Protein 7PB3 (pdb70)

Nearest PDB structures (foldseek):
  8a4r-assembly1_BBB  TM=9.629E-01  e=2.661E-57  Acetoanaerobium sticklandii DSM 519
  6hjg-assembly1_A  TM=9.237E-01  e=2.067E-41  Trypanosoma cruzi strain CL Brener
  6r77-assembly1_B  TM=9.497E-01  e=3.387E-40  Thermococcus litoralis
  6r76-assembly2_C  TM=9.499E-01  e=6.430E-40  Thermococcus litoralis DSM 5473
  6j7c-assembly1_A-2  TM=9.476E-01  e=2.603E-39  Thermococcus litoralis DSM 5473

Sequence (670 aa):
MKFSKGIHAIDSHTMGEPTRIVVGGIPQINGETMADKKKYLEDNLDYVRTALMHEPRGHNDMFGSIITSSNNKEADFGIIFMDGGGYLNMCGHGSIGAATVAVETGMVEMVEPVTNINMEAPAGLIKAKVMVENEKVKEVSITNVPSFLYMEDAKLEVPSLNKTITFDISFGGSFFAIIHAKELGVKVETSQVDVLKKLGIEIRDLINEKIKVQHPELEHIKTVDLVEIYDEPSNPEATYKNVVIFGQGQVDRSPCGTGTSAKLATLYKKGHLKIDEKFVYESITGTMFKGRVLEETKVGEFDAIIPEITGGAYITGFNHFVIDPEDPLKYGFTVMKFSKGIHAIDSHTMGEPTRIVVGGIPQINGETMADKKKYLEDNLDYVRTALMHEPRGHNDMFGSIITSSNNKEADFGIIFMDGGGYLNMCGHGSIGAATVAVETGMVEMVEPVTNINMEAPAGLIKAKVMVENEKVKEVSITNVPSFLYMEDAKLEVPSLNKTITFDISFGGSFFAIIHAKELGVKVETSQVDVLKKLGIEIRDLINEKIKVQHPELEHIKTVDLVEIYDEPSNPEATYKNVVIFGQGQVDRSPCGTGTSAKLATLYKKGHLKIDEKFVYESITGTMFKGRVLEETKVGEFDAIIPEITGGAYITGFNHFVIDPEDPLKYGFTV

Secondary structure (P-SEA, 3-state):
ccccbbbbbbbbbccccccccccccccccccccaaaaaaaaaaccccccccccccccccccccccccccccccccccccccccccccccccaaaaaaaaaaaaaaccccccccbbbbbbbccccbbbbbbbbccccccbbbbbbccccccccccccccccccccccccccccccccbbbbccccccccccccaaaaaaaaaaaaaaaccccccccccccccccccbbbbcccccccccccccccccccbbbbccccaaaaaaaaaaaccccccccccbbbbbcccccccbbbbcbbbbcccccbbbbbbbbbbbbcccccccccccccccccccc/ccccbbbbbbbbbcccbbbbbbcccccccccccaaaaaaaaaccccccaaaaacccccccccccbbbbccccccccbbbbbccccccccccaaaaaaaaaaaaaaccccccccbbbbbbbccccbbbbbbbbccccccbbbbbbcccccccccccccccccccccccccccccccbbbbccccccccccccaaaaaaaaaaaaaaaaccccccccccccccccccccbbbbbbcccccccccccccccccccccccaaaaaaaaccccccccccccbbbbbbcccbbbbbbbbccccccccccccbbbbbbbbbbcccccccccccccccccccc

Radius of gyration: 29.71 Å; Cα contacts (8 Å, |Δi|>4): 1654; chains: 2; bounding box: 54×57×99 Å

Foldseek 3Di:
DAFPFKWWWFWKAFLHQIATETEDRDADDPQQAVVSSQVCCVVPVVLQQLQCQFPPNHHPAHWYKYWAQHNDPPQLTAIWTAHQQGTQLDFPSRVQACVQCCVVVPVDPDDQAWDWHWYPSVLPIKTKIFGQDRPHTPWIKIWFRWKAFDPAFAAAQPPPHDGFGGWGWIFQSAIETEGECVSRPHDLAPVCLVVCLVVQVVRQVVVQPPDFAFALDPTDRRGRQKYKYKDADPDPPAGIEIWIFGRVRYIGQFSICRRVQHVVFHPVVPPPADFFRWHWYGYSNRGIKTKGFHAWCQGNPGTTTTIIIMTHMGGDDIDTDGFRPVPPCSSHDDD/DAQVFKWWWFWKAFLNQIATETEDGDAAQDAQAQLGSLVSCCPPVNQVQQACQFPPNHHQSHWYKYWYDQSDVPDQTEIWIAHNQGGDQDFQSHVFQVVQCCCLVPSQPDDQAWQWDWYGGSHDTWIWIFGQHRRHGPKIKIWFDWWFFPDPWCWQAFPDDQGTGTWGWIQLVHIETEGECPDRHDDLAPPPVPCCLVSFVCVQVVQQPPVKDDDPPDPDDIGGQKYKYWYADPDPVAGIEMWIFGRVRHTGSFLTNSVVSHVVHVCQVVPPPHAPDWHWYGYSHGGTKIKGFDDFDAPPPTTTTRIIIMTDMDTDDMDTDGFPVVPPCSTHDHD

B-factor: mean 134.38, std 34.46, range [30.0, 246.79]

Structure (mmCIF, N/CA/C/O backbone):
data_7PB3
#
_entry.id   7PB3
#
_cell.length_a   109.041
_cell.length_b   109.041
_cell.length_c   105.163
_cell.angle_alpha   90.000
_cell.angle_beta   90.000
_cell.angle_gamma   90.000
#
_symmetry.space_group_name_H-M   'P 43 21 2'
#
loop_
_entity.id
_entity.type
_entity.pdbx_description
1 polymer 'Proline racemase A (AsProR)'
2 non-polymer PYRROLE-2-CARBOXYLATE
#
loop_
_atom_site.group_PDB
_atom_site.id
_atom_site.type_symbol
_atom_site.label_atom_id
_atom_site.label_alt_id
_atom_site.label_comp_id
_atom_site.label_asym_id
_atom_site.label_entity_id
_atom_site.label_seq_id
_atom_site.pdbx_PDB_ins_code
_atom_site.Cartn_x
_atom_site.Cartn_y
_atom_site.Cartn_z
_atom_site.occupancy
_atom_site.B_iso_or_equiv
_atom_site.auth_seq_id
_atom_site.auth_comp_id
_atom_site.auth_asym_id
_atom_site.auth_atom_id
_atom_site.pdbx_PDB_model_num
ATOM 1 N N . MET A 1 1 ? 1.272 -2.623 -42.918 1.000 96.081 1 MET AAA N 1
ATOM 2 C CA . MET A 1 1 ? 2.033 -3.669 -42.177 1.000 95.161 1 MET AAA CA 1
ATOM 3 C C . MET A 1 1 ? 1.495 -5.068 -42.524 1.000 99.065 1 MET AAA C 1
ATOM 4 O O . MET A 1 1 ? 2.212 -5.790 -43.251 1.000 104.423 1 MET AAA O 1
ATOM 20 N N . LYS A 1 2 ? 0.310 -5.445 -42.021 1.000 98.475 2 LYS AAA N 1
ATOM 21 C CA . LYS A 1 2 ? -0.378 -6.743 -42.300 1.000 100.053 2 LYS AAA CA 1
ATOM 22 C C . LYS A 1 2 ? 0.202 -7.867 -41.432 1.000 99.786 2 LYS AAA C 1
ATOM 23 O O . LYS A 1 2 ? 1.399 -8.186 -41.600 1.000 98.500 2 LYS AAA O 1
ATOM 42 N N . PHE A 1 3 ? -0.629 -8.481 -40.582 1.000 98.945 3 PHE AAA N 1
ATOM 43 C CA . PHE A 1 3 ? -0.206 -9.539 -39.629 1.000 99.554 3 PHE AAA CA 1
ATOM 44 C C . PHE A 1 3 ? -1.251 -10.652 -39.534 1.000 105.764 3 PHE AAA C 1
ATOM 45 O O . PHE A 1 3 ? -0.845 -11.822 -39.601 1.000 114.353 3 PHE AAA O 1
ATOM 62 N N . SER A 1 4 ? -2.529 -10.312 -39.344 1.000 107.816 4 SER AAA N 1
ATOM 63 C CA . SER A 1 4 ? -3.669 -11.269 -39.280 1.000 109.699 4 SER AAA CA 1
ATOM 64 C C . SER A 1 4 ? -3.885 -11.764 -37.841 1.000 109.299 4 SER AAA C 1
ATOM 65 O O . SER A 1 4 ? -5.057 -11.797 -37.421 1.000 113.154 4 SER AAA O 1
ATOM 73 N N . LYS A 1 5 ? -2.822 -12.147 -37.117 1.000 106.602 5 LYS AAA N 1
ATOM 74 C CA . LYS A 1 5 ? -2.917 -12.556 -35.685 1.000 107.219 5 LYS AAA CA 1
ATOM 75 C C . LYS A 1 5 ? -1.955 -11.716 -34.827 1.000 102.597 5 LYS AAA C 1
ATOM 76 O O . LYS A 1 5 ? -0.780 -11.558 -35.220 1.000 101.947 5 LYS AAA O 1
ATOM 95 N N . GLY A 1 6 ? -2.451 -11.198 -33.696 1.000 100.638 6 GLY AAA N 1
ATOM 96 C CA . GLY A 1 6 ? -1.720 -10.300 -32.777 1.000 100.358 6 GLY AAA CA 1
ATOM 97 C C . GLY A 1 6 ? -2.053 -10.582 -31.319 1.000 100.240 6 GLY AAA C 1
ATOM 98 O O . GLY A 1 6 ? -3.145 -10.168 -30.871 1.000 101.873 6 GLY AAA O 1
ATOM 102 N N . ILE A 1 7 ? -1.137 -11.239 -30.597 1.000 99.784 7 ILE AAA N 1
ATOM 103 C CA . ILE A 1 7 ? -1.361 -11.811 -29.233 1.000 99.618 7 ILE AAA CA 1
ATOM 104 C C . ILE A 1 7 ? -0.558 -11.010 -28.200 1.000 94.964 7 ILE AAA C 1
ATOM 105 O O . ILE A 1 7 ? 0.630 -10.734 -28.467 1.000 92.975 7 ILE AAA O 1
ATOM 121 N N . HIS A 1 8 ? -1.188 -10.706 -27.055 1.000 92.841 8 HIS AAA N 1
ATOM 122 C CA . HIS A 1 8 ? -0.687 -9.801 -25.983 1.000 89.717 8 HIS AAA CA 1
ATOM 123 C C . HIS A 1 8 ? -0.191 -10.616 -24.787 1.000 88.774 8 HIS AAA C 1
ATOM 124 O O . HIS A 1 8 ? -1.049 -11.111 -24.028 1.000 93.454 8 HIS AAA O 1
ATOM 139 N N . ALA A 1 9 ? 1.133 -10.710 -24.615 1.000 87.188 9 ALA AAA N 1
ATOM 140 C CA . ALA A 1 9 ? 1.816 -11.448 -23.525 1.000 85.961 9 ALA AAA CA 1
ATOM 141 C C . ALA A 1 9 ? 2.404 -10.470 -22.510 1.000 84.829 9 ALA AAA C 1
ATOM 142 O O . ALA A 1 9 ? 2.442 -9.260 -22.805 1.000 88.001 9 ALA AAA O 1
ATOM 149 N N . ILE A 1 10 ? 2.852 -10.992 -21.366 1.000 84.042 10 ILE AAA N 1
ATOM 150 C CA . ILE A 1 10 ? 3.536 -10.214 -20.293 1.000 85.298 10 ILE AAA CA 1
ATOM 151 C C . ILE A 1 10 ? 4.776 -10.997 -19.868 1.000 87.283 10 ILE AAA C 1
ATOM 152 O O . ILE A 1 10 ? 4.621 -12.045 -19.225 1.000 87.812 10 ILE AAA O 1
ATOM 168 N N . ASP A 1 11 ? 5.958 -10.506 -20.233 1.000 91.512 11 ASP AAA N 1
ATOM 169 C CA . ASP A 1 11 ? 7.245 -11.130 -19.839 1.000 93.766 11 ASP AAA CA 1
ATOM 170 C C . ASP A 1 11 ? 7.377 -11.016 -18.322 1.000 93.679 11 ASP AAA C 1
ATOM 171 O O . ASP A 1 11 ? 7.123 -9.923 -17.784 1.000 92.349 11 ASP AAA O 1
ATOM 180 N N . SER A 1 12 ? 7.717 -12.129 -17.676 1.000 96.163 12 SER AAA N 1
ATOM 181 C CA . SER A 1 12 ? 8.211 -12.199 -16.279 1.000 98.276 12 SER AAA CA 1
ATOM 182 C C . SER A 1 12 ? 9.509 -13.009 -16.262 1.000 95.935 12 SER AAA C 1
ATOM 183 O O . SER A 1 12 ? 9.781 -13.714 -17.256 1.000 94.231 12 SER AAA O 1
ATOM 191 N N . HIS A 1 13 ? 10.272 -12.901 -15.175 1.000 92.882 13 HIS AAA N 1
ATOM 192 C CA . HIS A 1 13 ? 11.367 -13.837 -14.817 1.000 92.257 13 HIS AAA CA 1
ATOM 193 C C . HIS A 1 13 ? 11.170 -14.252 -13.357 1.000 95.895 13 HIS AAA C 1
ATOM 194 O O . HIS A 1 13 ? 10.805 -13.384 -12.537 1.000 95.932 13 HIS AAA O 1
ATOM 209 N N . THR A 1 14 ? 11.388 -15.535 -13.065 1.000 98.716 14 THR AAA N 1
ATOM 210 C CA . THR A 1 14 ? 11.191 -16.161 -11.734 1.000 100.651 14 THR AAA CA 1
ATOM 211 C C . THR A 1 14 ? 12.501 -16.827 -11.310 1.000 104.352 14 THR AAA C 1
ATOM 212 O O . THR A 1 14 ? 12.704 -17.997 -11.690 1.000 106.528 14 THR AAA O 1
ATOM 223 N N . MET A 1 15 ? 13.356 -16.107 -10.576 1.000 107.212 15 MET AAA N 1
ATOM 224 C CA . MET A 1 15 ? 14.738 -16.558 -10.264 1.000 110.416 15 MET AAA CA 1
ATOM 225 C C . MET A 1 15 ? 15.369 -17.075 -11.565 1.000 109.730 15 MET AAA C 1
ATOM 226 O O . MET A 1 15 ? 15.613 -18.298 -11.673 1.000 109.379 15 MET AAA O 1
ATOM 240 N N . GLY A 1 16 ? 15.607 -16.167 -12.518 1.000 107.701 16 GLY AAA N 1
ATOM 241 C CA . GLY A 1 16 ? 15.869 -16.489 -13.935 1.000 107.564 16 GLY AAA CA 1
ATOM 242 C C . GLY A 1 16 ? 14.666 -17.166 -14.566 1.000 105.382 16 GLY AAA C 1
ATOM 243 O O . GLY A 1 16 ? 13.534 -16.819 -14.180 1.000 105.120 16 GLY AAA O 1
ATOM 247 N N . GLU A 1 17 ? 14.904 -18.096 -15.495 1.000 104.912 17 GLU AAA N 1
ATOM 248 C CA . GLU A 1 17 ? 13.871 -18.954 -16.145 1.000 106.755 17 GLU AAA CA 1
ATOM 249 C C . GLU A 1 17 ? 12.616 -18.123 -16.401 1.000 105.013 17 GLU AAA C 1
ATOM 250 O O . GLU A 1 17 ? 11.628 -18.219 -15.673 1.000 104.058 17 GLU AAA O 1
ATOM 262 N N . PRO A 1 18 ? 12.624 -17.283 -17.457 1.000 103.716 18 PRO AAA N 1
ATOM 263 C CA . PRO A 1 18 ? 11.505 -16.384 -17.724 1.000 101.510 18 PRO AAA CA 1
ATOM 264 C C . PRO A 1 18 ? 10.201 -17.116 -18.067 1.000 99.092 18 PRO AAA C 1
ATOM 265 O O . PRO A 1 18 ? 10.244 -18.277 -18.423 1.000 97.679 18 PRO AAA O 1
ATOM 276 N N . THR A 1 19 ? 9.085 -16.401 -17.929 1.000 97.777 19 THR AAA N 1
ATOM 277 C CA . THR A 1 19 ? 7.718 -16.851 -18.289 1.000 98.108 19 THR AAA CA 1
ATOM 278 C C . THR A 1 19 ? 7.070 -15.764 -19.152 1.000 97.521 19 THR AAA C 1
ATOM 279 O O . THR A 1 19 ? 7.005 -14.609 -18.681 1.000 99.910 19 THR AAA O 1
ATOM 290 N N . ARG A 1 20 ? 6.656 -16.104 -20.375 1.000 94.549 20 ARG AAA N 1
ATOM 291 C CA . ARG A 1 20 ? 5.748 -15.265 -21.199 1.000 92.945 20 ARG AAA CA 1
ATOM 292 C C . ARG A 1 20 ? 4.305 -15.660 -20.885 1.000 90.644 20 ARG AAA C 1
ATOM 293 O O . ARG A 1 20 ? 3.842 -16.693 -21.414 1.000 91.684 20 ARG AAA O 1
ATOM 314 N N . ILE A 1 21 ? 3.634 -14.851 -20.065 1.000 87.467 21 ILE AAA N 1
ATOM 315 C CA . ILE A 1 21 ? 2.224 -15.063 -19.630 1.000 87.987 21 ILE AAA CA 1
ATOM 316 C C . ILE A 1 21 ? 1.317 -14.425 -20.683 1.000 86.753 21 ILE AAA C 1
ATOM 317 O O . ILE A 1 21 ? 1.278 -13.186 -20.730 1.000 89.553 21 ILE AAA O 1
ATOM 333 N N . VAL A 1 22 ? 0.632 -15.235 -21.496 1.000 85.047 22 VAL AAA N 1
ATOM 334 C CA . VAL A 1 22 ? -0.340 -14.744 -22.515 1.000 83.740 22 VAL AAA CA 1
ATOM 335 C C . VAL A 1 22 ? -1.585 -14.265 -21.771 1.000 84.228 22 VAL AAA C 1
ATOM 336 O O . VAL A 1 22 ? -2.000 -14.962 -20.830 1.000 86.604 22 VAL AAA O 1
ATOM 349 N N . VAL A 1 23 ? -2.145 -13.125 -22.191 1.000 85.423 23 VAL AAA N 1
ATOM 350 C CA . VAL A 1 23 ? -3.197 -12.377 -21.440 1.000 87.757 23 VAL AAA CA 1
ATOM 351 C C . VAL A 1 23 ? -4.417 -12.083 -22.325 1.000 92.382 23 VAL AAA C 1
ATOM 352 O O . VAL A 1 23 ? -5.546 -12.243 -21.807 1.000 94.770 23 VAL AAA O 1
ATOM 365 N N . GLY A 1 24 ? -4.212 -11.686 -23.591 1.000 94.521 24 GLY AAA N 1
ATOM 366 C CA . GLY A 1 24 ? -5.214 -10.962 -24.401 1.000 97.306 24 GLY AAA CA 1
ATOM 367 C C . GLY A 1 24 ? -5.754 -11.739 -25.595 1.000 102.013 24 GLY AAA C 1
ATOM 368 O O . GLY A 1 24 ? -6.966 -12.037 -25.598 1.000 108.028 24 GLY AAA O 1
ATOM 372 N N . GLY A 1 25 ? -4.900 -12.049 -26.577 1.000 102.313 25 GLY AAA N 1
ATOM 373 C CA . GLY A 1 25 ? -5.266 -12.225 -28.001 1.000 104.001 25 GLY AAA CA 1
ATOM 374 C C . GLY A 1 25 ? -6.134 -13.437 -28.324 1.000 106.206 25 GLY AAA C 1
ATOM 375 O O . GLY A 1 25 ? -6.403 -13.632 -29.531 1.000 106.521 25 GLY AAA O 1
ATOM 379 N N . ILE A 1 26 ? -6.537 -14.238 -27.330 1.000 108.019 26 ILE AAA N 1
ATOM 380 C CA . ILE A 1 26 ? -7.582 -15.304 -27.469 1.000 111.754 26 ILE AAA CA 1
ATOM 381 C C . ILE A 1 26 ? -8.437 -15.305 -26.204 1.000 111.813 26 ILE AAA C 1
ATOM 382 O O . ILE A 1 26 ? -7.917 -15.367 -25.092 1.000 108.688 26 ILE AAA O 1
ATOM 398 N N . PRO A 1 27 ? -9.776 -15.202 -26.335 1.000 115.720 27 PRO AAA N 1
ATOM 399 C CA . PRO A 1 27 ? -10.642 -14.938 -25.187 1.000 117.604 27 PRO AAA CA 1
ATOM 400 C C . PRO A 1 27 ? -11.334 -16.148 -24.540 1.000 120.406 27 PRO AAA C 1
ATOM 401 O O . PRO A 1 27 ? -11.955 -15.958 -23.505 1.000 120.101 27 PRO AAA O 1
ATOM 412 N N . GLN A 1 28 ? -11.226 -17.339 -25.145 1.000 123.663 28 GLN AAA N 1
ATOM 413 C CA . GLN A 1 28 ? -12.138 -18.483 -24.863 1.000 127.086 28 GLN AAA CA 1
ATOM 414 C C . GLN A 1 28 ? -11.473 -19.832 -25.164 1.000 126.752 28 GLN AAA C 1
ATOM 415 O O . GLN A 1 28 ? -10.599 -19.885 -26.043 1.000 123.335 28 GLN AAA O 1
ATOM 429 N N . ILE A 1 29 ? -11.892 -20.875 -24.438 1.000 130.649 29 ILE AAA N 1
ATOM 430 C CA . ILE A 1 29 ? -11.644 -22.322 -24.738 1.000 135.781 29 ILE AAA CA 1
ATOM 431 C C . ILE A 1 29 ? -12.511 -23.156 -23.777 1.000 141.085 29 ILE AAA C 1
ATOM 432 O O . ILE A 1 29 ? -12.110 -23.311 -22.602 1.000 144.032 29 ILE AAA O 1
ATOM 448 N N . ASN A 1 30 ? -13.643 -23.681 -24.270 1.000 141.935 30 ASN AAA N 1
ATOM 449 C CA . ASN A 1 30 ? -14.758 -24.249 -23.457 1.000 144.051 30 ASN AAA CA 1
ATOM 450 C C . ASN A 1 30 ? -14.249 -25.373 -22.547 1.000 141.774 30 ASN AAA C 1
ATOM 451 O O . ASN A 1 30 ? -14.797 -25.510 -21.434 1.000 138.701 30 ASN AAA O 1
ATOM 462 N N . GLY A 1 31 ? -13.281 -26.160 -23.032 1.000 141.254 31 GLY AAA N 1
ATOM 463 C CA . GLY A 1 31 ? -12.549 -27.189 -22.266 1.000 142.448 31 GLY AAA CA 1
ATOM 464 C C . GLY A 1 31 ? -13.449 -27.921 -21.286 1.000 147.156 31 GLY AAA C 1
ATOM 465 O O . GLY A 1 31 ? -14.103 -28.894 -21.707 1.000 155.810 31 GLY AAA O 1
ATOM 469 N N . GLU A 1 32 ? -13.503 -27.434 -20.041 1.000 143.758 32 GLU AAA N 1
ATOM 470 C CA . GLU A 1 32 ? -14.193 -28.040 -18.866 1.000 145.878 32 GLU AAA CA 1
ATOM 471 C C . GLU A 1 32 ? -13.177 -28.047 -17.722 1.000 141.689 32 GLU AAA C 1
ATOM 472 O O . GLU A 1 32 ? -13.233 -27.135 -16.870 1.000 140.064 32 GLU AAA O 1
ATOM 484 N N . THR A 1 33 ? -12.266 -29.022 -17.743 1.000 139.243 33 THR AAA N 1
ATOM 485 C CA . THR A 1 33 ? -11.061 -29.079 -16.881 1.000 135.094 33 THR AAA CA 1
ATOM 486 C C . THR A 1 33 ? -9.910 -28.476 -17.691 1.000 130.966 33 THR AAA C 1
ATOM 487 O O . THR A 1 33 ? -10.021 -28.455 -18.934 1.000 129.073 33 THR AAA O 1
ATOM 498 N N . MET A 1 34 ? -8.869 -27.992 -17.008 1.000 129.362 34 MET AAA N 1
ATOM 499 C CA . MET A 1 34 ? -7.748 -27.220 -17.612 1.000 127.568 34 MET AAA CA 1
ATOM 500 C C . MET A 1 34 ? -6.854 -28.152 -18.445 1.000 127.022 34 MET AAA C 1
ATOM 501 O O . MET A 1 34 ? -5.987 -27.633 -19.173 1.000 126.060 34 MET AAA O 1
ATOM 515 N N . ALA A 1 35 ? -7.066 -29.470 -18.355 1.000 127.846 35 ALA AAA N 1
ATOM 516 C CA . ALA A 1 35 ? -6.403 -30.499 -19.189 1.000 126.473 35 ALA AAA CA 1
ATOM 517 C C . ALA A 1 35 ? -7.150 -30.585 -20.522 1.000 125.931 35 ALA AAA C 1
ATOM 518 O O . ALA A 1 35 ? -6.488 -30.588 -21.571 1.000 124.677 35 ALA AAA O 1
ATOM 525 N N . ASP A 1 36 ? -8.485 -30.619 -20.458 1.000 126.983 36 ASP AAA N 1
ATOM 526 C CA . ASP A 1 36 ? -9.403 -30.621 -21.630 1.000 129.958 36 ASP AAA CA 1
ATOM 527 C C . ASP A 1 36 ? -9.301 -29.267 -22.351 1.000 126.748 36 ASP AAA C 1
ATOM 528 O O . ASP A 1 36 ? -9.669 -29.197 -23.543 1.000 126.298 36 ASP AAA O 1
ATOM 537 N N . LYS A 1 37 ? -8.821 -28.232 -21.653 1.000 123.196 37 LYS AAA N 1
ATOM 538 C CA . LYS A 1 37 ? -8.409 -26.936 -22.254 1.000 119.162 37 LYS AAA CA 1
ATOM 539 C C . LYS A 1 37 ? -7.027 -27.104 -22.894 1.000 116.315 37 LYS AAA C 1
ATOM 540 O O . LYS A 1 37 ? -6.862 -26.669 -24.044 1.000 115.666 37 LYS AAA O 1
ATOM 559 N N . LYS A 1 38 ? -6.078 -27.712 -22.172 1.000 116.194 38 LYS AAA N 1
ATOM 560 C CA . LYS A 1 38 ? -4.698 -27.998 -22.656 1.000 116.600 38 LYS AAA CA 1
ATOM 561 C C . LYS A 1 38 ? -4.770 -28.853 -23.927 1.000 120.747 38 LYS AAA C 1
ATOM 562 O O . LYS A 1 38 ? -4.156 -28.467 -24.942 1.000 120.883 38 LYS AAA O 1
ATOM 581 N N . LYS A 1 39 ? -5.477 -29.982 -23.856 1.000 125.546 39 LYS AAA N 1
ATOM 582 C CA . LYS A 1 39 ? -5.738 -30.882 -25.010 1.000 130.888 39 LYS AAA CA 1
ATOM 583 C C . LYS A 1 39 ? -6.069 -30.015 -26.231 1.000 130.370 39 LYS AAA C 1
ATOM 584 O O . LYS A 1 39 ? -5.289 -30.043 -27.204 1.000 128.345 39 LYS AAA O 1
ATOM 603 N N . TYR A 1 40 ? -7.151 -29.235 -26.143 1.000 131.348 40 TYR AAA N 1
ATOM 604 C CA . TYR A 1 40 ? -7.681 -28.372 -27.231 1.000 132.741 40 TYR AAA CA 1
ATOM 605 C C . TYR A 1 40 ? -6.548 -27.549 -27.848 1.000 129.527 40 TYR AAA C 1
ATOM 606 O O . TYR A 1 40 ? -6.376 -27.604 -29.082 1.000 130.000 40 TYR AAA O 1
ATOM 624 N N . LEU A 1 41 ? -5.825 -26.803 -27.005 1.000 126.452 41 LEU AAA N 1
ATOM 625 C CA . LEU A 1 41 ? -4.654 -25.964 -27.382 1.000 123.912 41 LEU AAA CA 1
ATOM 626 C C . LEU A 1 41 ? -3.717 -26.785 -28.277 1.000 125.790 41 LEU AAA C 1
ATOM 627 O O . LEU A 1 41 ? -3.446 -26.342 -29.414 1.000 126.153 41 LEU AAA O 1
ATOM 643 N N . GLU A 1 42 ? -3.256 -27.938 -27.782 1.000 127.550 42 GLU AAA N 1
ATOM 644 C CA . GLU A 1 42 ? -2.226 -28.785 -28.442 1.000 131.824 42 GLU AAA CA 1
ATOM 645 C C . GLU A 1 42 ? -2.766 -29.369 -29.758 1.000 137.974 42 GLU AAA C 1
ATOM 646 O O . GLU A 1 42 ? -1.953 -29.535 -30.695 1.000 141.865 42 GLU AAA O 1
ATOM 658 N N . ASP A 1 43 ? -4.069 -29.675 -29.829 1.000 138.919 43 ASP AAA N 1
ATOM 659 C CA . ASP A 1 43 ? -4.723 -30.320 -31.003 1.000 139.323 43 ASP AAA CA 1
ATOM 660 C C . ASP A 1 43 ? -5.334 -29.267 -31.932 1.000 136.418 43 ASP AAA C 1
ATOM 661 O O . ASP A 1 43 ? -5.894 -29.665 -32.973 1.000 135.868 43 ASP AAA O 1
ATOM 670 N N . ASN A 1 44 ? -5.244 -27.985 -31.564 1.000 133.160 44 ASN AAA N 1
ATOM 671 C CA . ASN A 1 44 ? -5.692 -26.841 -32.402 1.000 133.178 44 ASN AAA CA 1
ATOM 672 C C . ASN A 1 44 ? -4.605 -25.756 -32.421 1.000 127.750 44 ASN AAA C 1
ATOM 673 O O . ASN A 1 44 ? -3.762 -25.764 -33.345 1.000 126.861 44 ASN AAA O 1
ATOM 684 N N . LEU A 1 45 ? -4.613 -24.871 -31.421 1.000 121.987 45 LEU AAA N 1
ATOM 685 C CA . LEU A 1 45 ? -3.886 -23.580 -31.450 1.000 119.409 45 LEU AAA CA 1
ATOM 686 C C . LEU A 1 45 ? -2.468 -23.772 -30.900 1.000 118.676 45 LEU AAA C 1
ATOM 687 O O . LEU A 1 45 ? -1.952 -22.830 -30.271 1.000 115.518 45 LEU AAA O 1
ATOM 703 N N . ASP A 1 46 ? -1.854 -24.935 -31.152 1.000 120.834 46 ASP AAA N 1
ATOM 704 C CA . ASP A 1 46 ? -0.453 -25.236 -30.749 1.000 119.404 46 ASP AAA CA 1
ATOM 705 C C . ASP A 1 46 ? 0.496 -24.265 -31.463 1.000 117.878 46 ASP AAA C 1
ATOM 706 O O . ASP A 1 46 ? 1.518 -23.888 -30.853 1.000 113.286 46 ASP AAA O 1
ATOM 715 N N . TYR A 1 47 ? 0.149 -23.863 -32.692 1.000 120.051 47 TYR AAA N 1
ATOM 716 C CA . TYR A 1 47 ? 0.954 -22.971 -33.569 1.000 119.118 47 TYR AAA CA 1
ATOM 717 C C . TYR A 1 47 ? 1.320 -21.676 -32.837 1.000 113.913 47 TYR AAA C 1
ATOM 718 O O . TYR A 1 47 ? 2.245 -20.990 -33.310 1.000 113.985 47 TYR AAA O 1
ATOM 736 N N . VAL A 1 48 ? 0.617 -21.337 -31.750 1.000 108.941 48 VAL AAA N 1
ATOM 737 C CA . VAL A 1 48 ? 1.048 -20.242 -30.831 1.000 103.631 48 VAL AAA CA 1
ATOM 738 C C . VAL A 1 48 ? 2.365 -20.686 -30.181 1.000 101.535 48 VAL AAA C 1
ATOM 739 O O . VAL A 1 48 ? 3.370 -19.987 -30.387 1.000 99.331 48 VAL AAA O 1
ATOM 752 N N . ARG A 1 49 ? 2.378 -21.848 -29.516 1.000 102.995 49 ARG AAA N 1
ATOM 753 C CA . ARG A 1 49 ? 3.515 -22.343 -28.691 1.000 102.365 49 ARG AAA CA 1
ATOM 754 C C . ARG A 1 49 ? 4.812 -22.312 -29.507 1.000 104.150 49 ARG AAA C 1
ATOM 755 O O . ARG A 1 49 ? 5.796 -21.718 -29.021 1.000 102.667 49 ARG AAA O 1
ATOM 776 N N . THR A 1 50 ? 4.813 -22.944 -30.685 1.000 105.246 50 THR AAA N 1
ATOM 777 C CA . THR A 1 50 ? 5.965 -22.966 -31.625 1.000 107.639 50 THR AAA CA 1
ATOM 778 C C . THR A 1 50 ? 6.456 -21.528 -31.841 1.000 106.650 50 THR AAA C 1
ATOM 779 O O . THR A 1 50 ? 7.681 -21.316 -31.783 1.000 107.683 50 THR AAA O 1
ATOM 790 N N . ALA A 1 51 ? 5.538 -20.576 -32.044 1.000 106.251 51 ALA AAA N 1
ATOM 791 C CA . ALA A 1 51 ? 5.854 -19.154 -32.323 1.000 104.636 51 ALA AAA CA 1
ATOM 792 C C . ALA A 1 51 ? 6.661 -18.562 -31.161 1.000 103.578 51 ALA AAA C 1
ATOM 793 O O . ALA A 1 51 ? 7.822 -18.172 -31.403 1.000 107.209 51 ALA AAA O 1
ATOM 800 N N . LEU A 1 52 ? 6.090 -18.541 -29.951 1.000 100.440 52 LEU AAA N 1
ATOM 801 C CA . LEU A 1 52 ? 6.572 -17.705 -28.816 1.000 98.576 52 LEU AAA CA 1
ATOM 802 C C . LEU A 1 52 ? 7.755 -18.361 -28.098 1.000 100.705 52 LEU AAA C 1
ATOM 803 O O . LEU A 1 52 ? 8.581 -17.616 -27.534 1.000 98.877 52 LEU AAA O 1
ATOM 819 N N . MET A 1 53 ? 7.808 -19.695 -28.068 1.000 105.738 53 MET AAA N 1
ATOM 820 C CA . MET A 1 53 ? 8.809 -20.462 -27.277 1.000 107.773 53 MET AAA CA 1
ATOM 821 C C . MET A 1 53 ? 10.092 -20.636 -28.100 1.000 109.191 53 MET AAA C 1
ATOM 822 O O . MET A 1 53 ? 11.190 -20.449 -27.529 1.000 109.734 53 MET AAA O 1
ATOM 836 N N . HIS A 1 54 ? 9.965 -20.965 -29.389 1.000 107.774 54 HIS AAA N 1
ATOM 837 C CA . HIS A 1 54 ? 11.115 -21.127 -30.317 1.000 109.566 54 HIS AAA CA 1
ATOM 838 C C . HIS A 1 54 ? 11.586 -19.749 -30.782 1.000 106.471 54 HIS AAA C 1
ATOM 839 O O . HIS A 1 54 ? 10.902 -18.756 -30.490 1.000 103.335 54 HIS AAA O 1
ATOM 854 N N . GLU A 1 55 ? 12.710 -19.710 -31.498 1.000 106.897 55 GLU AAA N 1
ATOM 855 C CA . GLU A 1 55 ? 13.149 -18.530 -32.281 1.000 106.676 55 GLU AAA CA 1
ATOM 856 C C . GLU A 1 55 ? 12.048 -18.208 -33.287 1.000 105.068 55 GLU AAA C 1
ATOM 857 O O . GLU A 1 55 ? 11.144 -19.014 -33.469 1.000 105.268 55 GLU AAA O 1
ATOM 869 N N . PRO A 1 56 ? 12.028 -17.012 -33.917 1.000 104.586 56 PRO AAA N 1
ATOM 870 C CA . PRO A 1 56 ? 12.907 -15.902 -33.549 1.000 104.123 56 PRO AAA CA 1
ATOM 871 C C . PRO A 1 56 ? 12.454 -15.219 -32.252 1.000 103.857 56 PRO AAA C 1
ATOM 872 O O . PRO A 1 56 ? 13.268 -14.543 -31.637 1.000 102.670 56 PRO AAA O 1
ATOM 883 N N . ARG A 1 57 ? 11.190 -15.436 -31.866 1.000 103.378 57 ARG AAA N 1
ATOM 884 C CA . ARG A 1 57 ? 10.524 -14.759 -30.720 1.000 102.667 57 ARG AAA CA 1
ATOM 885 C C . ARG A 1 57 ? 11.156 -15.234 -29.407 1.000 103.142 57 ARG AAA C 1
ATOM 886 O O . ARG A 1 57 ? 11.619 -14.372 -28.634 1.000 103.880 57 ARG AAA O 1
ATOM 907 N N . GLY A 1 58 ? 11.156 -16.549 -29.165 1.000 104.159 58 GLY AAA N 1
ATOM 908 C CA . GLY A 1 58 ? 11.763 -17.188 -27.980 1.000 102.183 58 GLY AAA CA 1
ATOM 909 C C . GLY A 1 58 ? 13.105 -17.809 -28.317 1.000 101.954 58 GLY AAA C 1
ATOM 910 O O . GLY A 1 58 ? 13.684 -17.425 -29.350 1.000 100.745 58 GLY AAA O 1
ATOM 914 N N . HIS A 1 59 ? 13.581 -18.736 -27.482 1.000 103.151 59 HIS AAA N 1
ATOM 915 C CA . HIS A 1 59 ? 14.895 -19.417 -27.646 1.000 107.785 59 HIS AAA CA 1
ATOM 916 C C . HIS A 1 59 ? 14.848 -20.845 -27.081 1.000 109.673 59 HIS AAA C 1
ATOM 917 O O . HIS A 1 59 ? 13.822 -21.213 -26.467 1.000 105.408 59 HIS AAA O 1
ATOM 932 N N . ASN A 1 60 ? 15.924 -21.611 -27.309 1.000 113.474 60 ASN AAA N 1
ATOM 933 C CA . ASN A 1 60 ? 16.076 -23.033 -26.889 1.000 116.827 60 ASN AAA CA 1
ATOM 934 C C . ASN A 1 60 ? 15.332 -23.224 -25.566 1.000 114.620 60 ASN AAA C 1
ATOM 935 O O . ASN A 1 60 ? 14.339 -23.980 -25.552 1.000 114.004 60 ASN AAA O 1
ATOM 946 N N . ASP A 1 61 ? 15.783 -22.532 -24.516 1.000 112.947 61 ASP AAA N 1
ATOM 947 C CA . ASP A 1 61 ? 15.237 -22.668 -23.141 1.000 113.097 61 ASP AAA CA 1
ATOM 948 C C . ASP A 1 61 ? 13.860 -21.993 -23.151 1.000 109.632 61 ASP AAA C 1
ATOM 949 O O . ASP A 1 61 ? 12.963 -22.575 -23.783 1.000 112.141 61 ASP AAA O 1
ATOM 958 N N . MET A 1 62 ? 13.682 -20.829 -22.521 1.000 106.170 62 MET AAA N 1
ATOM 959 C CA . MET A 1 62 ? 12.459 -19.984 -22.676 1.000 103.570 62 MET AAA CA 1
ATOM 960 C C . MET A 1 62 ? 11.190 -20.779 -22.335 1.000 102.309 62 MET AAA C 1
ATOM 961 O O . MET A 1 62 ? 10.886 -21.762 -23.036 1.000 101.892 62 MET AAA O 1
ATOM 975 N N . PHE A 1 63 ? 10.440 -20.315 -21.337 1.000 101.841 63 PHE AAA N 1
ATOM 976 C CA . PHE A 1 63 ? 9.186 -20.938 -20.841 1.000 104.826 63 PHE AAA CA 1
ATOM 977 C C . PHE A 1 63 ? 8.110 -19.852 -20.760 1.000 103.475 63 PHE AAA C 1
ATOM 978 O O . PHE A 1 63 ? 8.470 -18.666 -20.624 1.000 102.535 63 PHE AAA O 1
ATOM 995 N N . GLY A 1 64 ? 6.838 -20.244 -20.859 1.000 102.671 64 GLY AAA N 1
ATOM 996 C CA . GLY A 1 64 ? 5.688 -19.333 -20.715 1.000 99.619 64 GLY AAA CA 1
ATOM 997 C C . GLY A 1 64 ? 4.426 -20.077 -20.335 1.000 97.832 64 GLY AAA C 1
ATOM 998 O O . GLY A 1 64 ? 4.524 -21.265 -19.974 1.000 98.619 64 GLY AAA O 1
ATOM 1002 N N . SER A 1 65 ? 3.283 -19.396 -20.423 1.000 94.606 65 SER AAA N 1
ATOM 1003 C CA . SER A 1 65 ? 1.973 -19.864 -19.909 1.000 94.758 65 SER AAA CA 1
ATOM 1004 C C . SER A 1 65 ? 0.831 -19.149 -20.630 1.000 94.741 65 SER AAA C 1
ATOM 1005 O O . SER A 1 65 ? 1.119 -18.337 -21.527 1.000 95.531 65 SER AAA O 1
ATOM 1013 N N . ILE A 1 66 ? -0.410 -19.457 -20.238 1.000 96.410 66 ILE AAA N 1
ATOM 1014 C CA . ILE A 1 66 ? -1.644 -18.742 -20.675 1.000 98.499 66 ILE AAA CA 1
ATOM 1015 C C . ILE A 1 66 ? -2.601 -18.617 -19.487 1.000 99.285 66 ILE AAA C 1
ATOM 1016 O O . ILE A 1 66 ? -2.910 -19.653 -18.867 1.000 98.951 66 ILE AAA O 1
ATOM 1032 N N . ILE A 1 67 ? -3.049 -17.388 -19.213 1.000 100.330 67 ILE AAA N 1
ATOM 1033 C CA . ILE A 1 67 ? -4.207 -17.057 -18.327 1.000 103.229 67 ILE AAA CA 1
ATOM 1034 C C . ILE A 1 67 ? -5.505 -17.423 -19.063 1.000 106.793 67 ILE AAA C 1
ATOM 1035 O O . ILE A 1 67 ? -5.566 -17.191 -20.285 1.000 108.293 67 ILE AAA O 1
ATOM 1051 N N . THR A 1 68 ? -6.509 -17.941 -18.344 1.000 109.898 68 THR AAA N 1
ATOM 1052 C CA . THR A 1 68 ? -7.795 -18.441 -18.910 1.000 113.237 68 THR AAA CA 1
ATOM 1053 C C . THR A 1 68 ? -8.976 -17.989 -18.040 1.000 113.883 68 THR AAA C 1
ATOM 1054 O O . THR A 1 68 ? -8.735 -17.383 -16.980 1.000 111.314 68 THR AAA O 1
ATOM 1065 N N . SER A 1 69 ? -10.202 -18.270 -18.494 1.000 115.461 69 SER AAA N 1
ATOM 1066 C CA . SER A 1 69 ? -11.413 -18.395 -17.641 1.000 117.477 69 SER AAA CA 1
ATOM 1067 C C . SER A 1 69 ? -11.384 -19.772 -16.967 1.000 118.947 69 SER AAA C 1
ATOM 1068 O O . SER A 1 69 ? -10.977 -20.745 -17.630 1.000 116.867 69 SER AAA O 1
ATOM 1076 N N . SER A 1 70 ? -11.789 -19.844 -15.695 1.000 121.494 70 SER AAA N 1
ATOM 1077 C CA . SER A 1 70 ? -11.582 -21.012 -14.796 1.000 123.386 70 SER AAA CA 1
ATOM 1078 C C . SER A 1 70 ? -12.525 -22.157 -15.173 1.000 127.382 70 SER AAA C 1
ATOM 1079 O O . SER A 1 70 ? -12.027 -23.285 -15.375 1.000 128.357 70 SER AAA O 1
ATOM 1087 N N . ASN A 1 71 ? -13.829 -21.865 -15.252 1.000 129.066 71 ASN AAA N 1
ATOM 1088 C CA . ASN A 1 71 ? -14.937 -22.856 -15.185 1.000 131.736 71 ASN AAA CA 1
ATOM 1089 C C . ASN A 1 71 ? -14.979 -23.401 -13.754 1.000 132.120 71 ASN AAA C 1
ATOM 1090 O O . ASN A 1 71 ? -15.990 -23.165 -13.064 1.000 135.100 71 ASN AAA O 1
ATOM 1101 N N . ASN A 1 72 ? -13.900 -24.068 -13.331 1.000 130.098 72 ASN AAA N 1
ATOM 1102 C CA . ASN A 1 72 ? -13.678 -24.608 -11.962 1.000 132.608 72 ASN AAA CA 1
ATOM 1103 C C . ASN A 1 72 ? -14.238 -23.662 -10.891 1.000 130.845 72 ASN AAA C 1
ATOM 1104 O O . ASN A 1 72 ? -14.080 -22.435 -11.033 1.000 127.738 72 ASN AAA O 1
ATOM 1115 N N . LYS A 1 73 ? -14.831 -24.237 -9.839 1.000 134.308 73 LYS AAA N 1
ATOM 1116 C CA . LYS A 1 73 ? -15.466 -23.514 -8.703 1.000 137.230 73 LYS AAA CA 1
ATOM 1117 C C . LYS A 1 73 ? -14.402 -22.673 -7.999 1.000 134.070 73 LYS AAA C 1
ATOM 1118 O O . LYS A 1 73 ? -13.263 -23.156 -7.881 1.000 131.681 73 LYS AAA O 1
ATOM 1137 N N . GLU A 1 74 ? -14.772 -21.469 -7.552 1.000 136.126 74 GLU AAA N 1
ATOM 1138 C CA . GLU A 1 74 ? -13.855 -20.499 -6.895 1.000 134.658 74 GLU AAA CA 1
ATOM 1139 C C . GLU A 1 74 ? -12.762 -20.111 -7.905 1.000 131.477 74 GLU AAA C 1
ATOM 1140 O O . GLU A 1 74 ? -12.935 -19.057 -8.556 1.000 128.865 74 GLU AAA O 1
ATOM 1152 N N . ALA A 1 75 ? -11.730 -20.962 -8.058 1.000 129.070 75 ALA AAA N 1
ATOM 1153 C CA . ALA A 1 75 ? -10.522 -20.798 -8.912 1.000 122.635 75 ALA AAA CA 1
ATOM 1154 C C . ALA A 1 75 ? -10.513 -19.426 -9.595 1.000 118.236 75 ALA AAA C 1
ATOM 1155 O O . ALA A 1 75 ? -11.376 -19.190 -10.469 1.000 120.150 75 ALA AAA O 1
ATOM 1162 N N . ASP A 1 76 ? -9.534 -18.586 -9.244 1.000 111.860 76 ASP AAA N 1
ATOM 1163 C CA . ASP A 1 76 ? -9.559 -17.119 -9.487 1.000 108.215 76 ASP AAA CA 1
ATOM 1164 C C . ASP A 1 76 ? -9.409 -16.824 -10.985 1.000 105.755 76 ASP AAA C 1
ATOM 1165 O O . ASP A 1 76 ? -9.967 -15.799 -11.414 1.000 104.939 76 ASP AAA O 1
ATOM 1174 N N . PHE A 1 77 ? -8.729 -17.678 -11.762 1.000 105.413 77 PHE AAA N 1
ATOM 1175 C CA . PHE A 1 77 ? -8.704 -17.559 -13.249 1.000 106.479 77 PHE AAA CA 1
ATOM 1176 C C . PHE A 1 77 ? -8.319 -18.866 -13.958 1.000 107.426 77 PHE AAA C 1
ATOM 1177 O O . PHE A 1 77 ? -8.966 -19.161 -14.980 1.000 108.396 77 PHE AAA O 1
ATOM 1194 N N . GLY A 1 78 ? -7.295 -19.591 -13.495 1.000 107.854 78 GLY AAA N 1
ATOM 1195 C CA . GLY A 1 78 ? -6.829 -20.838 -14.139 1.000 108.709 78 GLY AAA CA 1
ATOM 1196 C C . GLY A 1 78 ? -5.787 -20.586 -15.222 1.000 106.325 78 GLY AAA C 1
ATOM 1197 O O . GLY A 1 78 ? -5.918 -19.584 -15.952 1.000 105.316 78 GLY AAA O 1
ATOM 1201 N N . ILE A 1 79 ? -4.818 -21.499 -15.353 1.000 105.553 79 ILE AAA N 1
ATOM 1202 C CA . ILE A 1 79 ? -3.548 -21.313 -16.119 1.000 103.082 79 ILE AAA CA 1
ATOM 1203 C C . ILE A 1 79 ? -3.294 -22.534 -17.012 1.000 104.724 79 ILE AAA C 1
ATOM 1204 O O . ILE A 1 79 ? -3.834 -23.603 -16.704 1.000 108.491 79 ILE AAA O 1
ATOM 1220 N N . ILE A 1 80 ? -2.475 -22.380 -18.058 1.000 102.769 80 ILE AAA N 1
ATOM 1221 C CA . ILE A 1 80 ? -1.835 -23.508 -18.801 1.000 103.055 80 ILE AAA CA 1
ATOM 1222 C C . ILE A 1 80 ? -0.355 -23.173 -18.991 1.000 102.045 80 ILE AAA C 1
ATOM 1223 O O . ILE A 1 80 ? -0.082 -22.086 -19.526 1.000 101.689 80 ILE AAA O 1
ATOM 1239 N N . PHE A 1 81 ? 0.543 -24.080 -18.586 1.000 103.398 81 PHE AAA N 1
ATOM 1240 C CA . PHE A 1 81 ? 2.016 -23.981 -18.774 1.000 102.051 81 PHE AAA CA 1
ATOM 1241 C C . PHE A 1 81 ? 2.394 -24.636 -20.107 1.000 103.953 81 PHE AAA C 1
ATOM 1242 O O . PHE A 1 81 ? 1.703 -25.581 -20.542 1.000 106.265 81 PHE AAA O 1
ATOM 1259 N N . MET A 1 82 ? 3.469 -24.142 -20.723 1.000 103.591 82 MET AAA N 1
ATOM 1260 C CA . MET A 1 82 ? 3.937 -24.542 -22.075 1.000 105.838 82 MET AAA CA 1
ATOM 1261 C C . MET A 1 82 ? 5.435 -24.262 -22.185 1.000 106.279 82 MET AAA C 1
ATOM 1262 O O . MET A 1 82 ? 5.909 -23.337 -21.498 1.000 105.690 82 MET AAA O 1
ATOM 1276 N N . ASP A 1 83 ? 6.132 -25.008 -23.041 1.000 108.282 83 ASP AAA N 1
ATOM 1277 C CA . ASP A 1 83 ? 7.579 -24.816 -23.319 1.000 109.340 83 ASP AAA CA 1
ATOM 1278 C C . ASP A 1 83 ? 7.848 -25.165 -24.783 1.000 108.331 83 ASP AAA C 1
ATOM 1279 O O . ASP A 1 83 ? 6.905 -25.586 -25.477 1.000 107.979 83 ASP AAA O 1
ATOM 1288 N N . GLY A 1 84 ? 9.094 -24.988 -25.224 1.000 108.026 84 GLY AAA N 1
ATOM 1289 C CA . GLY A 1 84 ? 9.544 -25.346 -26.582 1.000 109.186 84 GLY AAA CA 1
ATOM 1290 C C . GLY A 1 84 ? 9.141 -26.763 -26.950 1.000 110.539 84 GLY AAA C 1
ATOM 1291 O O . GLY A 1 84 ? 8.756 -26.974 -28.109 1.000 111.115 84 GLY AAA O 1
ATOM 1295 N N . GLY A 1 85 ? 9.201 -27.692 -25.989 1.000 112.738 85 GLY AAA N 1
ATOM 1296 C CA . GLY A 1 85 ? 9.000 -29.139 -26.205 1.000 117.021 85 GLY AAA CA 1
ATOM 1297 C C . GLY A 1 85 ? 7.548 -29.582 -26.100 1.000 117.953 85 GLY AAA C 1
ATOM 1298 O O . GLY A 1 85 ? 7.257 -30.712 -26.555 1.000 120.693 85 GLY AAA O 1
ATOM 1302 N N . GLY A 1 86 ? 6.668 -28.752 -25.524 1.000 114.750 86 GLY AAA N 1
ATOM 1303 C CA . GLY A 1 86 ? 5.241 -29.076 -25.324 1.000 114.641 86 GLY AAA CA 1
ATOM 1304 C C . GLY A 1 86 ? 4.654 -28.329 -24.142 1.000 112.589 86 GLY AAA C 1
ATOM 1305 O O . GLY A 1 86 ? 4.881 -27.109 -24.051 1.000 111.716 86 GLY AAA O 1
ATOM 1309 N N . TYR A 1 87 ? 3.934 -29.028 -23.258 1.000 113.146 87 TYR AAA N 1
ATOM 1310 C CA . TYR A 1 87 ? 3.195 -28.428 -22.114 1.000 112.374 87 TYR AAA CA 1
ATOM 1311 C C . TYR A 1 87 ? 3.474 -29.217 -20.829 1.000 113.727 87 TYR AAA C 1
ATOM 1312 O O . TYR A 1 87 ? 3.296 -30.451 -20.823 1.000 114.957 87 TYR AAA O 1
ATOM 1330 N N . LEU A 1 88 ? 3.913 -28.506 -19.784 1.000 113.348 88 LEU AAA N 1
ATOM 1331 C CA . LEU A 1 88 ? 4.119 -29.034 -18.406 1.000 116.253 88 LEU AAA CA 1
ATOM 1332 C C . LEU A 1 88 ? 2.766 -29.039 -17.680 1.000 117.256 88 LEU AAA C 1
ATOM 1333 O O . LEU A 1 88 ? 2.115 -27.975 -17.646 1.000 116.542 88 LEU AAA O 1
ATOM 1349 N N . ASN A 1 89 ? 2.361 -30.187 -17.127 1.000 119.798 89 ASN AAA N 1
ATOM 1350 C CA . ASN A 1 89 ? 1.099 -30.339 -16.350 1.000 121.565 89 ASN AAA CA 1
ATOM 1351 C C . ASN A 1 89 ? 1.094 -29.308 -15.214 1.000 121.204 89 ASN AAA C 1
ATOM 1352 O O . ASN A 1 89 ? 0.018 -28.723 -14.957 1.000 123.455 89 ASN AAA O 1
ATOM 1363 N N . MET A 1 90 ? 2.260 -29.093 -14.588 1.000 118.951 90 MET AAA N 1
ATOM 1364 C CA . MET A 1 90 ? 2.488 -28.132 -13.475 1.000 114.859 90 MET AAA CA 1
ATOM 1365 C C . MET A 1 90 ? 3.875 -27.491 -13.628 1.000 110.656 90 MET AAA C 1
ATOM 1366 O O . MET A 1 90 ? 4.736 -28.073 -14.314 1.000 109.594 90 MET AAA O 1
ATOM 1380 N N . CYS A 1 91 ? 4.073 -26.329 -13.005 1.000 107.882 91 CYS AAA N 1
ATOM 1381 C CA . CYS A 1 91 ? 5.361 -25.591 -12.972 1.000 106.188 91 CYS AAA CA 1
ATOM 1382 C C . CYS A 1 91 ? 5.340 -24.566 -11.830 1.000 103.549 91 CYS AAA C 1
ATOM 1383 O O . CYS A 1 91 ? 4.424 -23.723 -11.804 1.000 100.089 91 CYS AAA O 1
ATOM 1391 N N . GLY A 1 92 ? 6.319 -24.652 -10.926 1.000 104.689 92 GLY AAA N 1
ATOM 1392 C CA . GLY A 1 92 ? 6.413 -23.849 -9.691 1.000 104.680 92 GLY AAA CA 1
ATOM 1393 C C . GLY A 1 92 ? 6.963 -22.451 -9.932 1.000 103.757 92 GLY AAA C 1
ATOM 1394 O O . GLY A 1 92 ? 6.608 -21.548 -9.156 1.000 102.853 92 GLY AAA O 1
ATOM 1398 N N . HIS A 1 93 ? 7.821 -22.262 -10.939 1.000 104.421 93 HIS AAA N 1
ATOM 1399 C CA . HIS A 1 93 ? 8.292 -20.917 -11.371 1.000 105.982 93 HIS AAA CA 1
ATOM 1400 C C . HIS A 1 93 ? 7.226 -20.286 -12.281 1.000 105.373 93 HIS AAA C 1
ATOM 1401 O O . HIS A 1 93 ? 7.054 -19.049 -12.233 1.000 104.171 93 HIS AAA O 1
ATOM 1416 N N . GLY A 1 94 ? 6.531 -21.111 -13.070 1.000 104.582 94 GLY AAA N 1
ATOM 1417 C CA . GLY A 1 94 ? 5.418 -20.688 -13.941 1.000 102.788 94 GLY AAA CA 1
ATOM 1418 C C . GLY A 1 94 ? 4.228 -20.216 -13.126 1.000 101.082 94 GLY AAA C 1
ATOM 1419 O O . GLY A 1 94 ? 3.620 -19.203 -13.506 1.000 101.045 94 GLY AAA O 1
ATOM 1423 N N . SER A 1 95 ? 3.886 -20.939 -12.058 1.000 100.694 95 SER AAA N 1
ATOM 1424 C CA . SER A 1 95 ? 2.860 -20.520 -11.069 1.000 101.249 95 SER AAA CA 1
ATOM 1425 C C . SER A 1 95 ? 3.332 -19.223 -10.406 1.000 99.735 95 SER AAA C 1
ATOM 1426 O O . SER A 1 95 ? 2.737 -18.168 -10.706 1.000 99.631 95 SER AAA O 1
ATOM 1434 N N . ILE A 1 96 ? 4.391 -19.289 -9.590 1.000 97.726 96 ILE AAA N 1
ATOM 1435 C CA . ILE A 1 96 ? 4.975 -18.108 -8.886 1.000 98.801 96 ILE AAA CA 1
ATOM 1436 C C . ILE A 1 96 ? 4.926 -16.900 -9.823 1.000 98.882 96 ILE AAA C 1
ATOM 1437 O O . ILE A 1 96 ? 4.553 -15.809 -9.350 1.000 101.532 96 ILE AAA O 1
ATOM 1453 N N . GLY A 1 97 ? 5.314 -17.094 -11.087 1.000 98.226 97 GLY AAA N 1
ATOM 1454 C CA . GLY A 1 97 ? 5.240 -16.063 -12.140 1.000 97.005 97 GLY AAA CA 1
ATOM 1455 C C . GLY A 1 97 ? 3.848 -15.468 -12.228 1.000 95.787 97 GLY AAA C 1
ATOM 1456 O O . GLY A 1 97 ? 3.662 -14.327 -11.759 1.000 96.876 97 GLY AAA O 1
ATOM 1460 N N . ALA A 1 98 ? 2.908 -16.243 -12.777 1.000 94.746 98 ALA AAA N 1
ATOM 1461 C CA . ALA A 1 98 ? 1.483 -15.892 -12.977 1.000 93.685 98 ALA AAA CA 1
ATOM 1462 C C . ALA A 1 98 ? 0.943 -15.133 -11.761 1.000 91.771 98 ALA AAA C 1
ATOM 1463 O O . ALA A 1 98 ? 0.314 -14.080 -11.960 1.000 91.544 98 ALA AAA O 1
ATOM 1470 N N . ALA A 1 99 ? 1.175 -15.655 -10.553 1.000 89.341 99 ALA AAA N 1
ATOM 1471 C CA . ALA A 1 99 ? 0.669 -15.070 -9.291 1.000 91.256 99 ALA AAA CA 1
ATOM 1472 C C . ALA A 1 99 ? 1.090 -13.601 -9.226 1.000 91.177 99 ALA AAA C 1
ATOM 1473 O O . ALA A 1 99 ? 0.220 -12.731 -9.407 1.000 90.198 99 ALA AAA O 1
ATOM 1480 N N . THR A 1 100 ? 2.384 -13.350 -9.012 1.000 92.827 100 THR AAA N 1
ATOM 1481 C CA . THR A 1 100 ? 2.990 -11.995 -8.972 1.000 93.468 100 THR AAA CA 1
ATOM 1482 C C . THR A 1 100 ? 2.244 -11.103 -9.970 1.000 93.850 100 THR AAA C 1
ATOM 1483 O O . THR A 1 100 ? 1.410 -10.292 -9.529 1.000 97.682 100 THR AAA O 1
ATOM 1494 N N . VAL A 1 101 ? 2.504 -11.281 -11.264 1.000 93.258 101 VAL AAA N 1
ATOM 1495 C CA . VAL A 1 101 ? 1.938 -10.428 -12.350 1.000 94.047 101 VAL AAA CA 1
ATOM 1496 C C . VAL A 1 101 ? 0.449 -10.178 -12.069 1.000 94.932 101 VAL AAA C 1
ATOM 1497 O O . VAL A 1 101 ? 0.070 -9.002 -11.922 1.000 96.404 101 VAL AAA O 1
ATOM 1510 N N . ALA A 1 102 ? -0.356 -11.234 -11.945 1.000 95.321 102 ALA AAA N 1
ATOM 1511 C CA . ALA A 1 102 ? -1.823 -11.139 -11.758 1.000 96.407 102 ALA AAA CA 1
ATOM 1512 C C . ALA A 1 102 ? -2.138 -10.045 -10.735 1.000 94.541 102 ALA AAA C 1
ATOM 1513 O O . ALA A 1 102 ? -2.951 -9.161 -11.047 1.000 94.541 102 ALA AAA O 1
ATOM 1520 N N . VAL A 1 103 ? -1.501 -10.109 -9.564 1.000 94.358 103 VAL AAA N 1
ATOM 1521 C CA . VAL A 1 103 ? -1.667 -9.120 -8.455 1.000 95.940 103 VAL AAA CA 1
ATOM 1522 C C . VAL A 1 103 ? -1.048 -7.785 -8.880 1.000 97.716 103 VAL AAA C 1
ATOM 1523 O O . VAL A 1 103 ? -1.720 -6.744 -8.702 1.000 99.618 103 VAL AAA O 1
ATOM 1536 N N . GLU A 1 104 ? 0.178 -7.829 -9.418 1.000 98.130 104 GLU AAA N 1
ATOM 1537 C CA . GLU A 1 104 ? 0.998 -6.641 -9.790 1.000 97.022 104 GLU AAA CA 1
ATOM 1538 C C . GLU A 1 104 ? 0.225 -5.731 -10.751 1.000 92.229 104 GLU AAA C 1
ATOM 1539 O O . GLU A 1 104 ? 0.289 -4.503 -10.570 1.000 93.089 104 GLU AAA O 1
ATOM 1551 N N . THR A 1 105 ? -0.467 -6.317 -11.730 1.000 87.825 105 THR AAA N 1
ATOM 1552 C CA . THR A 1 105 ? -1.183 -5.594 -12.812 1.000 86.792 105 THR AAA CA 1
ATOM 1553 C C . THR A 1 105 ? -2.626 -5.332 -12.393 1.000 86.207 105 THR AAA C 1
ATOM 1554 O O . THR A 1 105 ? -3.347 -4.709 -13.175 1.000 86.072 105 THR AAA O 1
ATOM 1565 N N . GLY A 1 106 ? -3.033 -5.854 -11.237 1.000 88.912 106 GLY AAA N 1
ATOM 1566 C CA . GLY A 1 106 ? -4.358 -5.612 -10.642 1.000 93.450 106 GLY AAA CA 1
ATOM 1567 C C . GLY A 1 106 ? -5.417 -6.568 -11.161 1.000 95.278 106 GLY AAA C 1
ATOM 1568 O O . GLY A 1 106 ? -6.559 -6.456 -10.692 1.000 99.634 106 GLY AAA O 1
ATOM 1572 N N . MET A 1 107 ? -5.066 -7.473 -12.083 1.000 96.573 107 MET AAA N 1
ATOM 1573 C CA . MET A 1 107 ? -5.929 -8.609 -12.521 1.000 100.262 107 MET AAA CA 1
ATOM 1574 C C . MET A 1 107 ? -6.586 -9.249 -11.295 1.000 100.104 107 MET AAA C 1
ATOM 1575 O O . MET A 1 107 ? -7.760 -9.665 -11.385 1.000 98.225 107 MET AAA O 1
ATOM 1589 N N . VAL A 1 108 ? -5.813 -9.370 -10.217 1.000 100.896 108 VAL AAA N 1
ATOM 1590 C CA . VAL A 1 108 ? -6.297 -9.738 -8.858 1.000 105.607 108 VAL AAA CA 1
ATOM 1591 C C . VAL A 1 108 ? -6.309 -8.462 -8.014 1.000 106.404 108 VAL AAA C 1
ATOM 1592 O O . VAL A 1 108 ? -5.333 -7.688 -8.097 1.000 104.883 108 VAL AAA O 1
ATOM 1605 N N . GLU A 1 109 ? -7.389 -8.239 -7.264 1.000 110.528 109 GLU AAA N 1
ATOM 1606 C CA . GLU A 1 109 ? -7.451 -7.207 -6.197 1.000 115.849 109 GLU AAA CA 1
ATOM 1607 C C . GLU A 1 109 ? -6.401 -7.583 -5.149 1.000 113.041 109 GLU AAA C 1
ATOM 1608 O O . GLU A 1 109 ? -6.538 -8.667 -4.557 1.000 113.488 109 GLU AAA O 1
ATOM 1620 N N . MET A 1 110 ? -5.375 -6.751 -4.957 1.000 111.655 110 MET AAA N 1
ATOM 1621 C CA . MET A 1 110 ? -4.230 -7.097 -4.076 1.000 113.977 110 MET AAA CA 1
ATOM 1622 C C . MET A 1 110 ? -4.605 -6.803 -2.618 1.000 113.569 110 MET AAA C 1
ATOM 1623 O O . MET A 1 110 ? -4.962 -5.661 -2.328 1.000 113.021 110 MET AAA O 1
ATOM 1637 N N . VAL A 1 111 ? -4.579 -7.836 -1.767 1.000 117.771 111 VAL AAA N 1
ATOM 1638 C CA . VAL A 1 111 ? -4.697 -7.755 -0.277 1.000 124.639 111 VAL AAA CA 1
ATOM 1639 C C . VAL A 1 111 ? -3.379 -7.188 0.269 1.000 125.618 111 VAL AAA C 1
ATOM 1640 O O . VAL A 1 111 ? -2.360 -7.333 -0.422 1.000 129.097 111 VAL AAA O 1
ATOM 1653 N N . GLU A 1 112 ? -3.394 -6.570 1.455 1.000 129.692 112 GLU AAA N 1
ATOM 1654 C CA . GLU A 1 112 ? -2.244 -5.788 1.988 1.000 130.515 112 GLU AAA CA 1
ATOM 1655 C C . GLU A 1 112 ? -1.224 -6.683 2.690 1.000 128.587 112 GLU AAA C 1
ATOM 1656 O O . GLU A 1 112 ? -0.039 -6.598 2.385 1.000 133.254 112 GLU AAA O 1
ATOM 1668 N N . PRO A 1 113 ? -1.596 -7.499 3.700 1.000 122.678 113 PRO AAA N 1
ATOM 1669 C CA . PRO A 1 113 ? -0.630 -8.436 4.276 1.000 120.853 113 PRO AAA CA 1
ATOM 1670 C C . PRO A 1 113 ? -0.177 -9.489 3.248 1.000 117.153 113 PRO AAA C 1
ATOM 1671 O O . PRO A 1 113 ? 0.945 -9.404 2.760 1.000 114.140 113 PRO AAA O 1
ATOM 1682 N N . VAL A 1 114 ? -1.061 -10.433 2.917 1.000 115.235 114 VAL AAA N 1
ATOM 1683 C CA . VAL A 1 114 ? -0.772 -11.581 2.009 1.000 112.539 114 VAL AAA CA 1
ATOM 1684 C C . VAL A 1 114 ? -1.996 -11.819 1.122 1.000 110.747 114 VAL AAA C 1
ATOM 1685 O O . VAL A 1 114 ? -3.116 -11.799 1.660 1.000 114.315 114 VAL AAA O 1
ATOM 1698 N N . THR A 1 115 ? -1.779 -12.055 -0.174 1.000 106.721 115 THR AAA N 1
ATOM 1699 C CA . THR A 1 115 ? -2.847 -12.238 -1.190 1.000 105.827 115 THR AAA CA 1
ATOM 1700 C C . THR A 1 115 ? -2.908 -13.703 -1.627 1.000 106.435 115 THR AAA C 1
ATOM 1701 O O . THR A 1 115 ? -1.999 -14.152 -2.367 1.000 102.553 115 THR AAA O 1
ATOM 1712 N N . ASN A 1 116 ? -3.958 -14.397 -1.183 1.000 110.159 116 ASN AAA N 1
ATOM 1713 C CA . ASN A 1 116 ? -4.260 -15.810 -1.528 1.000 111.184 116 ASN AAA CA 1
ATOM 1714 C C . ASN A 1 116 ? -4.951 -15.860 -2.891 1.000 108.980 116 ASN AAA C 1
ATOM 1715 O O . ASN A 1 116 ? -6.061 -15.302 -3.007 1.000 112.606 116 ASN AAA O 1
ATOM 1726 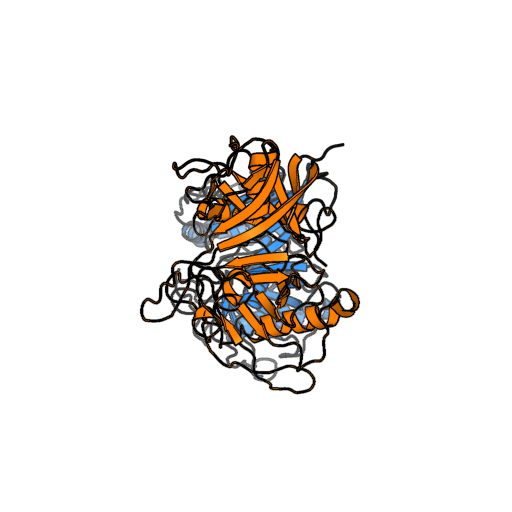N N . ILE A 1 117 ? -4.314 -16.514 -3.868 1.000 104.434 117 ILE AAA N 1
ATOM 1727 C CA . ILE A 1 117 ? -4.823 -16.660 -5.263 1.000 102.403 117 ILE AAA CA 1
ATOM 1728 C C . ILE A 1 117 ? -4.795 -18.148 -5.627 1.000 100.739 117 ILE AAA C 1
ATOM 1729 O O . ILE A 1 117 ? -3.754 -18.794 -5.411 1.000 100.867 117 ILE AAA O 1
ATOM 1745 N N . ASN A 1 118 ? -5.922 -18.670 -6.111 1.000 100.603 118 ASN AAA N 1
ATOM 1746 C CA . ASN A 1 118 ? -6.087 -20.088 -6.516 1.000 102.488 118 ASN AAA CA 1
ATOM 1747 C C . ASN A 1 118 ? -6.067 -20.157 -8.042 1.000 100.506 118 ASN AAA C 1
ATOM 1748 O O . ASN A 1 118 ? -6.854 -19.430 -8.669 1.000 99.992 118 ASN AAA O 1
ATOM 1759 N N . MET A 1 119 ? -5.193 -20.996 -8.602 1.000 102.146 119 MET AAA N 1
ATOM 1760 C CA . MET A 1 119 ? -5.070 -21.228 -10.065 1.000 105.651 119 MET AAA CA 1
ATOM 1761 C C . MET A 1 119 ? -5.168 -22.731 -10.349 1.000 111.362 119 MET AAA C 1
ATOM 1762 O O . MET A 1 119 ? -4.922 -23.525 -9.419 1.000 111.359 119 MET AAA O 1
ATOM 1776 N N . GLU A 1 120 ? -5.447 -23.080 -11.611 1.000 116.732 120 GLU AAA N 1
ATOM 1777 C CA . GLU A 1 120 ? -5.928 -24.408 -12.084 1.000 121.287 120 GLU AAA CA 1
ATOM 1778 C C . GLU A 1 120 ? -5.006 -24.912 -13.205 1.000 118.846 120 GLU AAA C 1
ATOM 1779 O O . GLU A 1 120 ? -5.034 -24.318 -14.293 1.000 114.127 120 GLU AAA O 1
ATOM 1791 N N . ALA A 1 121 ? -4.245 -25.980 -12.940 1.000 121.719 121 ALA AAA N 1
ATOM 1792 C CA . ALA A 1 121 ? -3.057 -26.429 -13.711 1.000 123.433 121 ALA AAA CA 1
ATOM 1793 C C . ALA A 1 121 ? -3.403 -27.254 -14.958 1.000 127.355 121 ALA AAA C 1
ATOM 1794 O O . ALA A 1 121 ? -2.847 -26.982 -16.019 1.000 123.033 121 ALA AAA O 1
ATOM 1801 N N . PRO A 1 122 ? -4.270 -28.299 -14.926 1.000 135.522 122 PRO AAA N 1
ATOM 1802 C CA . PRO A 1 122 ? -5.021 -28.731 -13.746 1.000 138.386 122 PRO AAA CA 1
ATOM 1803 C C . PRO A 1 122 ? -4.403 -29.892 -12.952 1.000 137.736 122 PRO AAA C 1
ATOM 1804 O O . PRO A 1 122 ? -5.162 -30.640 -12.354 1.000 140.625 122 PRO AAA O 1
ATOM 1815 N N . ALA A 1 123 ? -3.075 -30.044 -12.985 1.000 133.240 123 ALA AAA N 1
ATOM 1816 C CA . ALA A 1 123 ? -2.312 -30.742 -11.927 1.000 132.937 123 ALA AAA CA 1
ATOM 1817 C C . ALA A 1 123 ? -2.798 -30.181 -10.587 1.000 132.581 123 ALA AAA C 1
ATOM 1818 O O . ALA A 1 123 ? -2.070 -29.376 -9.966 1.000 130.452 123 ALA AAA O 1
ATOM 1825 N N . GLY A 1 124 ? -4.024 -30.556 -10.206 1.000 134.220 124 GLY AAA N 1
ATOM 1826 C CA . GLY A 1 124 ? -4.833 -29.903 -9.158 1.000 132.070 124 GLY AAA CA 1
ATOM 1827 C C . GLY A 1 124 ? -4.940 -28.402 -9.371 1.000 125.474 124 GLY AAA C 1
ATOM 1828 O O . GLY A 1 124 ? -4.224 -27.870 -10.236 1.000 118.916 124 GLY AAA O 1
ATOM 1832 N N . LEU A 1 125 ? -5.824 -27.741 -8.623 1.000 125.668 125 LEU AAA N 1
ATOM 1833 C CA . LEU A 1 125 ? -5.705 -26.291 -8.330 1.000 123.019 125 LEU AAA CA 1
ATOM 1834 C C . LEU A 1 125 ? -4.470 -26.131 -7.435 1.000 121.690 125 LEU AAA C 1
ATOM 1835 O O . LEU A 1 125 ? -4.080 -27.133 -6.797 1.000 122.174 125 LEU AAA O 1
ATOM 1851 N N . ILE A 1 126 ? -3.859 -24.945 -7.416 1.000 119.258 126 ILE AAA N 1
ATOM 1852 C CA . ILE A 1 126 ? -2.695 -24.624 -6.535 1.000 118.036 126 ILE AAA CA 1
ATOM 1853 C C . ILE A 1 126 ? -2.999 -23.318 -5.794 1.000 118.180 126 ILE AAA C 1
ATOM 1854 O O . ILE A 1 126 ? -3.626 -22.427 -6.400 1.000 119.653 126 ILE AAA O 1
ATOM 1870 N N . LYS A 1 127 ? -2.594 -23.237 -4.523 1.000 118.923 127 LYS AAA N 1
ATOM 1871 C CA . LYS A 1 127 ? -2.811 -22.064 -3.633 1.000 119.758 127 LYS AAA CA 1
ATOM 1872 C C . LYS A 1 127 ? -1.482 -21.326 -3.453 1.000 114.730 127 LYS AAA C 1
ATOM 1873 O O . LYS A 1 127 ? -0.677 -21.741 -2.592 1.000 116.894 127 LYS AAA O 1
ATOM 1892 N N . ALA A 1 128 ? -1.269 -20.272 -4.240 1.000 108.128 128 ALA AAA N 1
ATOM 1893 C CA . ALA A 1 128 ? -0.133 -19.338 -4.096 1.000 105.297 128 ALA AAA CA 1
ATOM 1894 C C . ALA A 1 128 ? -0.516 -18.248 -3.091 1.000 104.914 128 ALA AAA C 1
ATOM 1895 O O . ALA A 1 128 ? -1.612 -17.675 -3.228 1.000 106.563 128 ALA AAA O 1
ATOM 1902 N N . LYS A 1 129 ? 0.345 -17.998 -2.105 1.000 104.154 129 LYS AAA N 1
ATOM 1903 C CA . LYS A 1 129 ? 0.197 -16.892 -1.124 1.000 105.422 129 LYS AAA CA 1
ATOM 1904 C C . LYS A 1 129 ? 1.225 -15.817 -1.482 1.000 101.619 129 LYS AAA C 1
ATOM 1905 O O . LYS A 1 129 ? 2.427 -16.111 -1.372 1.000 100.748 129 LYS AAA O 1
ATOM 1924 N N . VAL A 1 130 ? 0.775 -14.640 -1.923 1.000 99.447 130 VAL AAA N 1
ATOM 1925 C CA . VAL A 1 130 ? 1.672 -13.562 -2.438 1.000 99.004 130 VAL AAA CA 1
ATOM 1926 C C . VAL A 1 130 ? 1.861 -12.496 -1.361 1.000 101.040 130 VAL AAA C 1
ATOM 1927 O O . VAL A 1 130 ? 0.947 -11.678 -1.177 1.000 101.606 130 VAL AAA O 1
ATOM 1940 N N . MET A 1 131 ? 3.024 -12.504 -0.709 1.000 105.711 131 MET AAA N 1
ATOM 1941 C CA . MET A 1 131 ? 3.432 -11.512 0.322 1.000 110.102 131 MET AAA CA 1
ATOM 1942 C C . MET A 1 131 ? 3.578 -10.143 -0.351 1.000 108.442 131 MET AAA C 1
ATOM 1943 O O . MET A 1 131 ? 4.288 -10.079 -1.370 1.000 107.135 131 MET AAA O 1
ATOM 1957 N N . VAL A 1 132 ? 2.926 -9.099 0.175 1.000 109.162 132 VAL AAA N 1
ATOM 1958 C CA . VAL A 1 132 ? 3.096 -7.705 -0.334 1.000 108.905 132 VAL AAA CA 1
ATOM 1959 C C . VAL A 1 132 ? 3.516 -6.787 0.825 1.000 111.768 132 VAL AAA C 1
ATOM 1960 O O . VAL A 1 132 ? 2.823 -6.758 1.862 1.000 108.746 132 VAL AAA O 1
ATOM 1973 N N . GLU A 1 133 ? 4.643 -6.093 0.634 1.000 114.074 133 GLU AAA N 1
ATOM 1974 C CA . GLU A 1 133 ? 5.232 -5.085 1.555 1.000 115.903 133 GLU AAA CA 1
ATOM 1975 C C . GLU A 1 133 ? 4.581 -3.737 1.233 1.000 116.085 133 GLU AAA C 1
ATOM 1976 O O . GLU A 1 133 ? 4.919 -3.168 0.182 1.000 113.111 133 GLU AAA O 1
ATOM 1988 N N . ASN A 1 134 ? 3.672 -3.269 2.096 1.000 120.797 134 ASN AAA N 1
ATOM 1989 C CA . ASN A 1 134 ? 2.712 -2.160 1.826 1.000 124.851 134 ASN AAA CA 1
ATOM 1990 C C . ASN A 1 134 ? 2.421 -2.106 0.319 1.000 121.159 134 ASN AAA C 1
ATOM 1991 O O . ASN A 1 134 ? 1.404 -2.668 -0.110 1.000 120.589 134 ASN AAA O 1
ATOM 2002 N N . GLU A 1 135 ? 3.326 -1.504 -0.453 1.000 120.117 135 GLU AAA N 1
ATOM 2003 C CA . GLU A 1 135 ? 3.114 -1.095 -1.867 1.000 119.051 135 GLU AAA CA 1
ATOM 2004 C C . GLU A 1 135 ? 3.269 -2.298 -2.810 1.000 116.123 135 GLU AAA C 1
ATOM 2005 O O . GLU A 1 135 ? 2.440 -2.434 -3.727 1.000 114.444 135 GLU AAA O 1
ATOM 2017 N N . LYS A 1 136 ? 4.279 -3.142 -2.577 1.000 116.480 136 LYS AAA N 1
ATOM 2018 C CA . LYS A 1 136 ? 4.866 -4.060 -3.590 1.000 112.500 136 LYS AAA CA 1
ATOM 2019 C C . LYS A 1 136 ? 4.838 -5.504 -3.078 1.000 108.832 136 LYS AAA C 1
ATOM 2020 O O . LYS A 1 136 ? 4.845 -5.691 -1.849 1.000 108.787 136 LYS AAA O 1
ATOM 2039 N N . VAL A 1 137 ? 4.830 -6.474 -3.999 1.000 103.887 137 VAL AAA N 1
ATOM 2040 C CA . VAL A 1 137 ? 5.001 -7.931 -3.714 1.000 102.276 137 VAL AAA CA 1
ATOM 2041 C C . VAL A 1 137 ? 6.406 -8.158 -3.151 1.000 101.286 137 VAL AAA C 1
ATOM 2042 O O . VAL A 1 137 ? 7.371 -7.682 -3.772 1.000 99.370 137 VAL AAA O 1
ATOM 2055 N N . LYS A 1 138 ? 6.506 -8.869 -2.028 1.000 104.110 138 LYS AAA N 1
ATOM 2056 C CA . LYS A 1 138 ? 7.793 -9.278 -1.409 1.000 106.428 138 LYS AAA CA 1
ATOM 2057 C C . LYS A 1 138 ? 8.235 -10.604 -2.040 1.000 103.868 138 LYS AAA C 1
ATOM 2058 O O . LYS A 1 138 ? 9.384 -10.670 -2.494 1.000 102.762 138 LYS AAA O 1
ATOM 2077 N N . GLU A 1 139 ? 7.350 -11.607 -2.083 1.000 103.146 139 GLU AAA N 1
ATOM 2078 C CA . GLU A 1 139 ? 7.652 -12.976 -2.588 1.000 101.501 139 GLU AAA CA 1
ATOM 2079 C C . GLU A 1 139 ? 6.374 -13.819 -2.661 1.000 97.873 139 GLU AAA C 1
ATOM 2080 O O . GLU A 1 139 ? 5.418 -13.505 -1.935 1.000 98.329 139 GLU AAA O 1
ATOM 2092 N N . VAL A 1 140 ? 6.387 -14.872 -3.484 1.000 94.606 140 VAL AAA N 1
ATOM 2093 C CA . VAL A 1 140 ? 5.275 -15.860 -3.615 1.000 94.220 140 VAL AAA CA 1
ATOM 2094 C C . VAL A 1 140 ? 5.659 -17.139 -2.867 1.000 97.682 140 VAL AAA C 1
ATOM 2095 O O . VAL A 1 140 ? 6.862 -17.451 -2.810 1.000 100.097 140 VAL AAA O 1
ATOM 2108 N N . SER A 1 141 ? 4.662 -17.855 -2.343 1.000 100.077 141 SER AAA N 1
ATOM 2109 C CA . SER A 1 141 ? 4.829 -19.113 -1.569 1.000 102.957 141 SER AAA CA 1
ATOM 2110 C C . SER A 1 141 ? 3.798 -20.142 -2.039 1.000 103.307 141 SER AAA C 1
ATOM 2111 O O . SER A 1 141 ? 2.801 -20.373 -1.327 1.000 105.446 141 SER AAA O 1
ATOM 2119 N N . ILE A 1 142 ? 4.052 -20.740 -3.201 1.000 102.392 142 ILE AAA N 1
ATOM 2120 C CA . ILE A 1 142 ? 3.109 -21.673 -3.880 1.000 106.453 142 ILE AAA CA 1
ATOM 2121 C C . ILE A 1 142 ? 3.117 -23.024 -3.152 1.000 108.807 142 ILE AAA C 1
ATOM 2122 O O . ILE A 1 142 ? 4.204 -23.615 -2.982 1.000 110.523 142 ILE AAA O 1
ATOM 2138 N N . THR A 1 143 ? 1.933 -23.479 -2.734 1.000 109.662 143 THR AAA N 1
ATOM 2139 C CA . THR A 1 143 ? 1.673 -24.810 -2.127 1.000 111.518 143 THR AAA CA 1
ATOM 2140 C C . THR A 1 143 ? 1.235 -25.766 -3.243 1.000 111.903 143 THR AAA C 1
ATOM 2141 O O . THR A 1 143 ? 0.204 -25.485 -3.883 1.000 107.771 143 THR AAA O 1
ATOM 2152 N N . ASN A 1 144 ? 1.989 -26.850 -3.459 1.000 116.197 144 ASN AAA N 1
ATOM 2153 C CA . ASN A 1 144 ? 1.958 -27.665 -4.705 1.000 118.204 144 ASN AAA CA 1
ATOM 2154 C C . ASN A 1 144 ? 1.116 -28.934 -4.517 1.000 121.427 144 ASN AAA C 1
ATOM 2155 O O . ASN A 1 144 ? 0.636 -29.175 -3.392 1.000 124.385 144 ASN AAA O 1
ATOM 2166 N N . VAL A 1 145 ? 0.939 -29.690 -5.609 1.000 122.127 145 VAL AAA N 1
ATOM 2167 C CA . VAL A 1 145 ? 0.307 -31.045 -5.674 1.000 123.925 145 VAL AAA CA 1
ATOM 2168 C C . VAL A 1 145 ? 1.069 -31.987 -4.744 1.000 125.090 145 VAL AAA C 1
ATOM 2169 O O . VAL A 1 145 ? 2.285 -31.859 -4.603 1.000 122.009 145 VAL AAA O 1
ATOM 2182 N N . PRO A 1 146 ? 0.388 -32.962 -4.092 1.000 128.202 146 PRO AAA N 1
ATOM 2183 C CA . PRO A 1 146 ? 1.069 -33.965 -3.272 1.000 130.435 146 PRO AAA CA 1
ATOM 2184 C C . PRO A 1 146 ? 2.203 -34.650 -4.049 1.000 130.305 146 PRO AAA C 1
ATOM 2185 O O . PRO A 1 146 ? 1.997 -35.010 -5.196 1.000 130.606 146 PRO AAA O 1
ATOM 2196 N N . SER A 1 147 ? 3.365 -34.795 -3.404 1.000 129.664 147 SER AAA N 1
ATOM 2197 C CA . SER A 1 147 ? 4.626 -35.322 -3.988 1.000 129.637 147 SER AAA CA 1
ATOM 2198 C C . SER A 1 147 ? 5.076 -36.565 -3.212 1.000 132.943 147 SER AAA C 1
ATOM 2199 O O . SER A 1 147 ? 4.684 -36.703 -2.035 1.000 132.528 147 SER AAA O 1
ATOM 2207 N N . PHE A 1 148 ? 5.872 -37.430 -3.850 1.000 135.139 148 PHE AAA N 1
ATOM 2208 C CA . PHE A 1 148 ? 6.224 -38.777 -3.331 1.000 138.460 148 PHE AAA CA 1
ATOM 2209 C C . PHE A 1 148 ? 7.375 -39.401 -4.124 1.000 139.899 148 PHE AAA C 1
ATOM 2210 O O . PHE A 1 148 ? 7.582 -39.042 -5.297 1.000 137.497 148 PHE AAA O 1
ATOM 2227 N N . LEU A 1 149 ? 8.080 -40.331 -3.474 1.000 144.708 149 LEU AAA N 1
ATOM 2228 C CA . LEU A 1 149 ? 8.970 -41.347 -4.097 1.000 148.817 149 LEU AAA CA 1
ATOM 2229 C C . LEU A 1 149 ? 8.080 -42.331 -4.865 1.000 152.600 149 LEU AAA C 1
ATOM 2230 O O . LEU A 1 149 ? 7.126 -42.838 -4.246 1.000 152.844 149 LEU AAA O 1
ATOM 2246 N N . TYR A 1 150 ? 8.362 -42.594 -6.146 1.000 156.610 150 TYR AAA N 1
ATOM 2247 C CA . TYR A 1 150 ? 7.534 -43.499 -6.988 1.000 163.617 150 TYR AAA CA 1
ATOM 2248 C C . TYR A 1 150 ? 8.037 -44.947 -6.887 1.000 170.170 150 TYR AAA C 1
ATOM 2249 O O . TYR A 1 150 ? 7.288 -45.768 -6.325 1.000 173.960 150 TYR AAA O 1
ATOM 2267 N N . MET A 1 151 ? 9.231 -45.255 -7.414 1.000 173.986 151 MET AAA N 1
ATOM 2268 C CA . MET A 1 151 ? 9.697 -46.660 -7.627 1.000 182.449 151 MET AAA CA 1
ATOM 2269 C C . MET A 1 151 ? 11.002 -46.975 -6.873 1.000 182.149 151 MET AAA C 1
ATOM 2270 O O . MET A 1 151 ? 11.219 -48.179 -6.604 1.000 188.488 151 MET AAA O 1
ATOM 2284 N N . GLU A 1 152 ? 11.852 -45.978 -6.583 1.000 174.268 152 GLU AAA N 1
ATOM 2285 C CA . GLU A 1 152 ? 13.124 -46.128 -5.811 1.000 172.268 152 GLU AAA CA 1
ATOM 2286 C C . GLU A 1 152 ? 14.240 -46.648 -6.732 1.000 173.201 152 GLU AAA C 1
ATOM 2287 O O . GLU A 1 152 ? 13.994 -47.615 -7.483 1.000 178.350 152 GLU AAA O 1
ATOM 2299 N N . ASP A 1 153 ? 15.427 -46.037 -6.629 1.000 169.134 153 ASP AAA N 1
ATOM 2300 C CA . ASP A 1 153 ? 16.653 -46.290 -7.441 1.000 168.706 153 ASP AAA CA 1
ATOM 2301 C C . ASP A 1 153 ? 16.301 -46.853 -8.825 1.000 168.297 153 ASP AAA C 1
ATOM 2302 O O . ASP A 1 153 ? 16.117 -46.037 -9.744 1.000 163.954 153 ASP AAA O 1
ATOM 2311 N N . ALA A 1 154 ? 16.229 -48.183 -8.967 1.000 171.020 154 ALA AAA N 1
ATOM 2312 C CA . ALA A 1 154 ? 16.232 -48.911 -10.261 1.000 173.077 154 ALA AAA CA 1
ATOM 2313 C C . ALA A 1 154 ? 17.646 -48.848 -10.862 1.000 175.246 154 ALA AAA C 1
ATOM 2314 O O . ALA A 1 154 ? 18.535 -48.272 -10.199 1.000 175.331 154 ALA AAA O 1
ATOM 2321 N N . LYS A 1 155 ? 17.846 -49.411 -12.064 1.000 177.634 155 LYS AAA N 1
ATOM 2322 C CA . LYS A 1 155 ? 19.175 -49.541 -12.734 1.000 178.506 155 LYS AAA CA 1
ATOM 2323 C C . LYS A 1 155 ? 19.255 -48.599 -13.944 1.000 173.584 155 LYS AAA C 1
ATOM 2324 O O . LYS A 1 155 ? 18.230 -48.427 -14.633 1.000 170.242 155 LYS AAA O 1
ATOM 2343 N N . LEU A 1 156 ? 20.442 -48.030 -14.190 1.000 171.906 156 LEU AAA N 1
ATOM 2344 C CA . LEU A 1 156 ? 20.725 -47.069 -15.293 1.000 170.462 156 LEU AAA CA 1
ATOM 2345 C C . LEU A 1 156 ? 21.104 -47.822 -16.576 1.000 172.612 156 LEU AAA C 1
ATOM 2346 O O . LEU A 1 156 ? 21.300 -49.050 -16.508 1.000 176.261 156 LEU AAA O 1
ATOM 2362 N N . GLU A 1 157 ? 21.208 -47.091 -17.693 1.000 170.819 157 GLU AAA N 1
ATOM 2363 C CA . GLU A 1 157 ? 21.626 -47.596 -19.031 1.000 174.022 157 GLU AAA CA 1
ATOM 2364 C C . GLU A 1 157 ? 22.805 -46.756 -19.541 1.000 173.965 157 GLU AAA C 1
ATOM 2365 O O . GLU A 1 157 ? 23.152 -45.758 -18.874 1.000 169.102 157 GLU AAA O 1
ATOM 2377 N N . VAL A 1 158 ? 23.381 -47.136 -20.689 1.000 179.004 158 VAL AAA N 1
ATOM 2378 C CA . VAL A 1 158 ? 24.740 -46.698 -21.136 1.000 181.761 158 VAL AAA CA 1
ATOM 2379 C C . VAL A 1 158 ? 24.658 -45.563 -22.152 1.000 178.594 158 VAL AAA C 1
ATOM 2380 O O . VAL A 1 158 ? 25.052 -44.443 -21.840 1.000 174.241 158 VAL AAA O 1
ATOM 2393 N N . PRO A 1 159 ? 24.084 -45.792 -23.357 1.000 180.429 159 PRO AAA N 1
ATOM 2394 C CA . PRO A 1 159 ? 24.722 -45.405 -24.614 1.000 182.623 159 PRO AAA CA 1
ATOM 2395 C C . PRO A 1 159 ? 26.096 -44.737 -24.432 1.000 182.430 159 PRO AAA C 1
ATOM 2396 O O . PRO A 1 159 ? 27.072 -45.317 -24.871 1.000 188.727 159 PRO AAA O 1
ATOM 2407 N N . SER A 1 160 ? 26.148 -43.569 -23.786 1.000 176.432 160 SER AAA N 1
ATOM 2408 C CA . SER A 1 160 ? 27.389 -42.954 -23.247 1.000 175.009 160 SER AAA CA 1
ATOM 2409 C C . SER A 1 160 ? 27.070 -42.301 -21.904 1.000 172.836 160 SER AAA C 1
ATOM 2410 O O . SER A 1 160 ? 26.190 -41.446 -21.837 1.000 170.666 160 SER AAA O 1
ATOM 2418 N N . LEU A 1 161 ? 27.777 -42.697 -20.837 1.000 174.978 161 LEU AAA N 1
ATOM 2419 C CA . LEU A 1 161 ? 28.950 -43.552 -20.902 1.000 181.571 161 LEU AAA CA 1
ATOM 2420 C C . LEU A 1 161 ? 28.928 -44.536 -19.727 1.000 184.112 161 LEU AAA C 1
ATOM 2421 O O . LEU A 1 161 ? 28.629 -44.094 -18.603 1.000 180.455 161 LEU AAA O 1
ATOM 2437 N N . ASN A 1 162 ? 29.243 -45.812 -19.989 1.000 190.355 162 ASN AAA N 1
ATOM 2438 C CA . ASN A 1 162 ? 29.253 -46.925 -18.998 1.000 193.916 162 ASN AAA CA 1
ATOM 2439 C C . ASN A 1 162 ? 27.820 -47.163 -18.496 1.000 192.330 162 ASN AAA C 1
ATOM 2440 O O . ASN A 1 162 ? 27.177 -46.185 -18.071 1.000 187.504 162 ASN AAA O 1
ATOM 2451 N N . LYS A 1 163 ? 27.350 -48.420 -18.535 1.000 197.310 163 LYS AAA N 1
ATOM 2452 C CA . LYS A 1 163 ? 25.956 -48.830 -18.188 1.000 196.077 163 LYS AAA CA 1
ATOM 2453 C C . LYS A 1 163 ? 25.525 -48.176 -16.866 1.000 191.678 163 LYS AAA C 1
ATOM 2454 O O . LYS A 1 163 ? 24.331 -47.825 -16.749 1.000 189.391 163 LYS AAA O 1
ATOM 2473 N N . THR A 1 164 ? 26.459 -48.056 -15.911 1.000 190.806 164 THR AAA N 1
ATOM 2474 C CA . THR A 1 164 ? 26.297 -47.455 -14.554 1.000 186.339 164 THR AAA CA 1
ATOM 2475 C C . THR A 1 164 ? 25.104 -48.112 -13.839 1.000 183.143 164 THR AAA C 1
ATOM 2476 O O . THR A 1 164 ? 24.700 -49.212 -14.267 1.000 184.257 164 THR AAA O 1
ATOM 2487 N N . ILE A 1 165 ? 24.587 -47.490 -12.772 1.000 178.357 165 ILE AAA N 1
ATOM 2488 C CA . ILE A 1 165 ? 23.764 -48.194 -11.740 1.000 177.306 165 ILE AAA CA 1
ATOM 2489 C C . ILE A 1 165 ? 22.718 -47.249 -11.114 1.000 172.497 165 ILE AAA C 1
ATOM 2490 O O . ILE A 1 165 ? 21.731 -46.949 -11.814 1.000 166.575 165 ILE AAA O 1
ATOM 2506 N N . THR A 1 166 ? 22.900 -46.820 -9.855 1.000 172.014 166 THR AAA N 1
ATOM 2507 C CA . THR A 1 166 ? 21.818 -46.316 -8.955 1.000 169.050 166 THR AAA CA 1
ATOM 2508 C C . THR A 1 166 ? 21.410 -44.882 -9.302 1.000 165.411 166 THR AAA C 1
ATOM 2509 O O . THR A 1 166 ? 22.218 -44.174 -9.919 1.000 165.607 166 THR AAA O 1
ATOM 2520 N N . PHE A 1 167 ? 20.202 -44.490 -8.875 1.000 164.438 167 PHE AAA N 1
ATOM 2521 C CA . PHE A 1 167 ? 19.588 -43.141 -9.038 1.000 161.532 167 PHE AAA CA 1
ATOM 2522 C C . PHE A 1 167 ? 18.281 -43.117 -8.231 1.000 157.518 167 PHE AAA C 1
ATOM 2523 O O . PHE A 1 167 ? 18.300 -43.657 -7.110 1.000 158.662 167 PHE AAA O 1
ATOM 2540 N N . ASP A 1 168 ? 17.203 -42.511 -8.749 1.000 152.950 168 ASP AAA N 1
ATOM 2541 C CA . ASP A 1 168 ? 15.828 -42.645 -8.188 1.000 151.096 168 ASP AAA CA 1
ATOM 2542 C C . ASP A 1 168 ? 14.804 -41.935 -9.084 1.000 146.164 168 ASP AAA C 1
ATOM 2543 O O . ASP A 1 168 ? 15.223 -41.162 -9.972 1.000 142.657 168 ASP AAA O 1
ATOM 2552 N N . ILE A 1 169 ? 13.513 -42.193 -8.834 1.000 143.393 169 ILE AAA N 1
ATOM 2553 C CA . ILE A 1 169 ? 12.346 -41.625 -9.576 1.000 140.080 169 ILE AAA CA 1
ATOM 2554 C C . ILE A 1 169 ? 11.258 -41.229 -8.567 1.000 137.707 169 ILE AAA C 1
ATOM 2555 O O . ILE A 1 169 ? 11.008 -42.008 -7.626 1.000 139.071 169 ILE AAA O 1
ATOM 2571 N N . SER A 1 170 ? 10.633 -40.063 -8.773 1.000 134.417 170 SER AAA N 1
ATOM 2572 C CA . SER A 1 170 ? 9.665 -39.428 -7.840 1.000 132.030 170 SER AAA CA 1
ATOM 2573 C C . SER A 1 170 ? 8.808 -38.392 -8.580 1.000 128.404 170 SER AAA C 1
ATOM 2574 O O . SER A 1 170 ? 9.304 -37.814 -9.568 1.000 124.672 170 SER AAA O 1
ATOM 2582 N N . PHE A 1 171 ? 7.573 -38.175 -8.109 1.000 128.417 171 PHE AAA N 1
ATOM 2583 C CA . PHE A 1 171 ? 6.564 -37.254 -8.703 1.000 127.904 171 PHE AAA CA 1
ATOM 2584 C C . PHE A 1 171 ? 6.382 -36.017 -7.818 1.000 127.165 171 PHE AAA C 1
ATOM 2585 O O . PHE A 1 171 ? 6.471 -36.134 -6.578 1.000 127.466 171 PHE AAA O 1
ATOM 2602 N N . GLY A 1 172 ? 6.097 -34.876 -8.459 1.000 125.922 172 GLY AAA N 1
ATOM 2603 C CA . GLY A 1 172 ? 5.787 -33.589 -7.808 1.000 124.915 172 GLY AAA CA 1
ATOM 2604 C C . GLY A 1 172 ? 5.188 -32.598 -8.794 1.000 124.309 172 GLY AAA C 1
ATOM 2605 O O . GLY A 1 172 ? 5.725 -31.476 -8.907 1.000 122.874 172 GLY AAA O 1
ATOM 2609 N N . GLY A 1 173 ? 4.106 -32.999 -9.470 1.000 126.057 173 GLY AAA N 1
ATOM 2610 C CA . GLY A 1 173 ? 3.411 -32.218 -10.515 1.000 125.119 173 GLY AAA CA 1
ATOM 2611 C C . GLY A 1 173 ? 3.597 -32.860 -11.877 1.000 125.336 173 GLY AAA C 1
ATOM 2612 O O . GLY A 1 173 ? 2.610 -32.957 -12.633 1.000 125.530 173 GLY AAA O 1
ATOM 2616 N N . SER A 1 174 ? 4.838 -33.257 -12.172 1.000 125.288 174 SER AAA N 1
ATOM 2617 C CA . SER A 1 174 ? 5.230 -34.203 -13.247 1.000 126.925 174 SER AAA CA 1
ATOM 2618 C C . SER A 1 174 ? 6.152 -35.261 -12.635 1.000 130.033 174 SER AAA C 1
ATOM 2619 O O . SER A 1 174 ? 6.339 -35.226 -11.407 1.000 130.526 174 SER AAA O 1
ATOM 2627 N N . PHE A 1 175 ? 6.706 -36.155 -13.456 1.000 135.240 175 PHE AAA N 1
ATOM 2628 C CA . PHE A 1 175 ? 7.564 -37.293 -13.031 1.000 139.206 175 PHE AAA CA 1
ATOM 2629 C C . PHE A 1 175 ? 9.038 -36.950 -13.263 1.000 137.911 175 PHE AAA C 1
ATOM 2630 O O . PHE A 1 175 ? 9.366 -36.470 -14.362 1.000 138.673 175 PHE AAA O 1
ATOM 2647 N N . PHE A 1 176 ? 9.897 -37.220 -12.275 1.000 137.608 176 PHE AAA N 1
ATOM 2648 C CA . PHE A 1 176 ? 11.339 -36.855 -12.296 1.000 136.784 176 PHE AAA CA 1
ATOM 2649 C C . PHE A 1 176 ? 12.229 -38.087 -12.130 1.000 138.541 176 PHE AAA C 1
ATOM 2650 O O . PHE A 1 176 ? 11.887 -38.975 -11.331 1.000 140.825 176 PHE AAA O 1
ATOM 2667 N N . ALA A 1 177 ? 13.348 -38.100 -12.858 1.000 136.211 177 ALA AAA N 1
ATOM 2668 C CA . ALA A 1 177 ? 14.548 -38.918 -12.574 1.000 136.557 177 ALA AAA CA 1
ATOM 2669 C C . ALA A 1 177 ? 15.546 -38.044 -11.808 1.000 133.546 177 ALA AAA C 1
ATOM 2670 O O . ALA A 1 177 ? 16.185 -37.180 -12.437 1.000 131.085 177 ALA AAA O 1
ATOM 2677 N N . ILE A 1 178 ? 15.642 -38.240 -10.491 1.000 133.498 178 ILE AAA N 1
ATOM 2678 C CA . ILE A 1 178 ? 16.552 -37.466 -9.597 1.000 133.010 178 ILE AAA CA 1
ATOM 2679 C C . ILE A 1 178 ? 17.815 -38.299 -9.386 1.000 136.693 178 ILE AAA C 1
ATOM 2680 O O . ILE A 1 178 ? 17.711 -39.373 -8.757 1.000 140.491 178 ILE AAA O 1
ATOM 2696 N N . ILE A 1 179 ? 18.951 -37.827 -9.903 1.000 136.388 179 ILE AAA N 1
ATOM 2697 C CA . ILE A 1 179 ? 20.253 -38.558 -9.854 1.000 139.163 179 ILE AAA CA 1
ATOM 2698 C C . ILE A 1 179 ? 21.331 -37.577 -9.379 1.000 137.423 179 ILE AAA C 1
ATOM 2699 O O . ILE A 1 179 ? 21.125 -36.360 -9.528 1.000 133.551 179 ILE AAA O 1
ATOM 2715 N N . HIS A 1 180 ? 22.419 -38.093 -8.800 1.000 139.303 180 HIS AAA N 1
ATOM 2716 C CA . HIS A 1 180 ? 23.538 -37.292 -8.231 1.000 138.354 180 HIS AAA CA 1
ATOM 2717 C C . HIS A 1 180 ? 24.382 -36.731 -9.384 1.000 136.148 180 HIS AAA C 1
ATOM 2718 O O . HIS A 1 180 ? 24.325 -37.303 -10.485 1.000 136.528 180 HIS AAA O 1
ATOM 2733 N N . ALA A 1 181 ? 25.121 -35.645 -9.145 1.000 134.038 181 ALA AAA N 1
ATOM 2734 C CA . ALA A 1 181 ? 26.110 -35.082 -10.094 1.000 136.037 181 ALA AAA CA 1
ATOM 2735 C C . ALA A 1 181 ? 27.324 -36.021 -10.188 1.000 142.455 181 ALA AAA C 1
ATOM 2736 O O . ALA A 1 181 ? 27.985 -36.040 -11.252 1.000 144.705 181 ALA AAA O 1
ATOM 2743 N N . LYS A 1 182 ? 27.597 -36.778 -9.116 1.000 144.316 182 LYS AAA N 1
ATOM 2744 C CA . LYS A 1 182 ? 28.692 -37.783 -9.023 1.000 146.600 182 LYS AAA CA 1
ATOM 2745 C C . LYS A 1 182 ? 28.348 -38.998 -9.895 1.000 147.157 182 LYS AAA C 1
ATOM 2746 O O . LYS A 1 182 ? 29.260 -39.521 -10.562 1.000 150.598 182 LYS AAA O 1
ATOM 2765 N N . GLU A 1 183 ? 27.074 -39.403 -9.897 1.000 144.497 183 GLU AAA N 1
ATOM 2766 C CA . GLU A 1 183 ? 26.573 -40.687 -10.459 1.000 146.749 183 GLU AAA CA 1
ATOM 2767 C C . GLU A 1 183 ? 26.974 -40.839 -11.932 1.000 148.969 183 GLU AAA C 1
ATOM 2768 O O . GLU A 1 183 ? 27.079 -41.997 -12.385 1.000 152.393 183 GLU AAA O 1
ATOM 2780 N N . LEU A 1 184 ? 27.169 -39.725 -12.649 1.000 148.161 184 LEU AAA N 1
ATOM 2781 C CA . LEU A 1 184 ? 27.621 -39.718 -14.070 1.000 150.317 184 LEU AAA CA 1
ATOM 2782 C C . LEU A 1 184 ? 28.831 -38.786 -14.267 1.000 150.390 184 LEU AAA C 1
ATOM 2783 O O . LEU A 1 184 ? 29.329 -38.721 -15.410 1.000 150.509 184 LEU AAA O 1
ATOM 2799 N N . GLY A 1 185 ? 29.285 -38.098 -13.211 1.000 149.927 185 GLY AAA N 1
ATOM 2800 C CA . GLY A 1 185 ? 30.542 -37.323 -13.201 1.000 152.528 185 GLY AAA CA 1
ATOM 2801 C C . GLY A 1 185 ? 30.380 -35.945 -13.822 1.000 150.051 185 GLY AAA C 1
ATOM 2802 O O . GLY A 1 185 ? 31.173 -35.602 -14.723 1.000 150.662 185 GLY AAA O 1
ATOM 2806 N N . VAL A 1 186 ? 29.396 -35.178 -13.348 1.000 147.335 186 VAL AAA N 1
ATOM 2807 C CA . VAL A 1 186 ? 29.126 -33.775 -13.783 1.000 145.789 186 VAL AAA CA 1
ATOM 2808 C C . VAL A 1 186 ? 29.312 -32.848 -12.574 1.000 148.133 186 VAL AAA C 1
ATOM 2809 O O . VAL A 1 186 ? 29.165 -33.323 -11.430 1.000 150.213 186 VAL AAA O 1
ATOM 2822 N N . LYS A 1 187 ? 29.658 -31.584 -12.832 1.000 148.589 187 LYS AAA N 1
ATOM 2823 C CA . LYS A 1 187 ? 29.608 -30.468 -11.852 1.000 146.400 187 LYS AAA CA 1
ATOM 2824 C C . LYS A 1 187 ? 28.640 -29.415 -12.403 1.000 141.493 187 LYS AAA C 1
ATOM 2825 O O . LYS A 1 187 ? 28.872 -28.932 -13.528 1.000 140.614 187 LYS AAA O 1
ATOM 2844 N N . VAL A 1 188 ? 27.580 -29.111 -11.649 1.000 137.775 188 VAL AAA N 1
ATOM 2845 C CA . VAL A 1 188 ? 26.521 -28.119 -12.012 1.000 133.186 188 VAL AAA CA 1
ATOM 2846 C C . VAL A 1 188 ? 27.157 -26.732 -12.211 1.000 133.842 188 VAL AAA C 1
ATOM 2847 O O . VAL A 1 188 ? 27.210 -25.955 -11.239 1.000 134.517 188 VAL AAA O 1
ATOM 2860 N N . GLU A 1 189 ? 27.624 -26.436 -13.432 1.000 134.758 189 GLU AAA N 1
ATOM 2861 C CA . GLU A 1 189 ? 28.260 -25.140 -13.807 1.000 135.479 189 GLU AAA CA 1
ATOM 2862 C C . GLU A 1 189 ? 28.065 -24.880 -15.307 1.000 133.427 189 GLU AAA C 1
ATOM 2863 O O . GLU A 1 189 ? 28.040 -25.860 -16.080 1.000 132.776 189 GLU AAA O 1
ATOM 2875 N N . THR A 1 190 ? 27.965 -23.601 -15.690 1.000 131.817 190 THR AAA N 1
ATOM 2876 C CA . THR A 1 190 ? 27.697 -23.114 -17.074 1.000 131.421 190 THR AAA CA 1
ATOM 2877 C C . THR A 1 190 ? 28.617 -23.812 -18.087 1.000 134.052 190 THR AAA C 1
ATOM 2878 O O . THR A 1 190 ? 28.150 -24.089 -19.207 1.000 133.995 190 THR AAA O 1
ATOM 2889 N N . SER A 1 191 ? 29.876 -24.063 -17.718 1.000 135.871 191 SER AAA N 1
ATOM 2890 C CA . SER A 1 191 ? 30.919 -24.662 -18.593 1.000 138.538 191 SER AAA CA 1
ATOM 2891 C C . SER A 1 191 ? 30.438 -25.996 -19.180 1.000 137.794 191 SER AAA C 1
ATOM 2892 O O . SER A 1 191 ? 30.850 -26.319 -20.312 1.000 138.745 191 SER AAA O 1
ATOM 2900 N N . GLN A 1 192 ? 29.602 -26.737 -18.444 1.000 135.691 192 GLN AAA N 1
ATOM 2901 C CA . GLN A 1 192 ? 29.206 -28.133 -18.777 1.000 137.117 192 GLN AAA CA 1
ATOM 2902 C C . GLN A 1 192 ? 27.778 -28.187 -19.340 1.000 132.177 192 GLN AAA C 1
ATOM 2903 O O . GLN A 1 192 ? 27.490 -29.145 -20.076 1.000 132.562 192 GLN AAA O 1
ATOM 2917 N N . VAL A 1 193 ? 26.924 -27.205 -19.027 1.000 126.474 193 VAL AAA N 1
ATOM 2918 C CA . VAL A 1 193 ? 25.486 -27.146 -19.443 1.000 121.841 193 VAL AAA CA 1
ATOM 2919 C C . VAL A 1 193 ? 25.240 -28.041 -20.667 1.000 123.079 193 VAL AAA C 1
ATOM 2920 O O . VAL A 1 193 ? 24.420 -28.968 -20.561 1.000 124.488 193 VAL AAA O 1
ATOM 2933 N N . ASP A 1 194 ? 25.934 -27.772 -21.776 1.000 124.178 194 ASP AAA N 1
ATOM 2934 C CA . ASP A 1 194 ? 25.856 -28.521 -23.060 1.000 126.782 194 ASP AAA CA 1
ATOM 2935 C C . ASP A 1 194 ? 25.771 -30.028 -22.793 1.000 128.358 194 ASP AAA C 1
ATOM 2936 O O . ASP A 1 194 ? 24.963 -30.699 -23.461 1.000 128.090 194 ASP AAA O 1
ATOM 2945 N N . VAL A 1 195 ? 26.588 -30.533 -21.865 1.000 131.152 195 VAL AAA N 1
ATOM 2946 C CA . VAL A 1 195 ? 26.685 -31.987 -21.540 1.000 135.337 195 VAL AAA CA 1
ATOM 2947 C C . VAL A 1 195 ? 25.396 -32.398 -20.824 1.000 131.061 195 VAL AAA C 1
ATOM 2948 O O . VAL A 1 195 ? 24.791 -33.406 -21.225 1.000 130.091 195 VAL AAA O 1
ATOM 2961 N N . LEU A 1 196 ? 24.981 -31.610 -19.831 1.000 127.807 196 LEU AAA N 1
ATOM 2962 C CA . LEU A 1 196 ? 23.831 -31.928 -18.948 1.000 125.780 196 LEU AAA CA 1
ATOM 2963 C C . LEU A 1 196 ? 22.589 -32.040 -19.837 1.000 123.881 196 LEU AAA C 1
ATOM 2964 O O . LEU A 1 196 ? 21.902 -33.081 -19.769 1.000 124.831 196 LEU AAA O 1
ATOM 2980 N N . LYS A 1 197 ? 22.362 -31.027 -20.678 1.000 121.510 197 LYS AAA N 1
ATOM 2981 C CA . LYS A 1 197 ? 21.344 -31.038 -21.760 1.000 120.159 197 LYS AAA CA 1
ATOM 2982 C C . LYS A 1 197 ? 21.474 -32.360 -22.525 1.000 122.931 197 LYS AAA C 1
ATOM 2983 O O . LYS A 1 197 ? 20.617 -33.236 -22.315 1.000 125.537 197 LYS AAA O 1
ATOM 3002 N N . LYS A 1 198 ? 22.536 -32.518 -23.323 1.000 123.650 198 LYS AAA N 1
ATOM 3003 C CA . LYS A 1 198 ? 22.730 -33.677 -24.238 1.000 125.751 198 LYS AAA CA 1
ATOM 3004 C C . LYS A 1 198 ? 22.541 -34.981 -23.451 1.000 125.142 198 LYS AAA C 1
ATOM 3005 O O . LYS A 1 198 ? 21.974 -35.932 -24.017 1.000 125.786 198 LYS AAA O 1
ATOM 3024 N N . LEU A 1 199 ? 22.986 -35.017 -22.193 1.000 123.556 199 LEU AAA N 1
ATOM 3025 C CA . LEU A 1 199 ? 22.846 -36.201 -21.305 1.000 125.615 199 LEU AAA CA 1
ATOM 3026 C C . LEU A 1 199 ? 21.358 -36.409 -21.014 1.000 123.498 199 LEU AAA C 1
ATOM 3027 O O . LEU A 1 199 ? 20.800 -37.435 -21.457 1.000 123.545 199 LEU AAA O 1
ATOM 3043 N N . GLY A 1 200 ? 20.756 -35.433 -20.325 1.000 120.766 200 GLY AAA N 1
ATOM 3044 C CA . GLY A 1 200 ? 19.379 -35.475 -19.799 1.000 118.791 200 GLY AAA CA 1
ATOM 3045 C C . GLY A 1 200 ? 18.406 -36.069 -20.799 1.000 120.014 200 GLY AAA C 1
ATOM 3046 O O . GLY A 1 200 ? 17.763 -37.076 -20.463 1.000 121.402 200 GLY AAA O 1
ATOM 3050 N N . ILE A 1 201 ? 18.309 -35.483 -21.996 1.000 119.813 201 ILE AAA N 1
ATOM 3051 C CA . ILE A 1 201 ? 17.280 -35.885 -23.000 1.000 120.680 201 ILE AAA CA 1
ATOM 3052 C C . ILE A 1 201 ? 17.562 -37.336 -23.403 1.000 123.048 201 ILE AAA C 1
ATOM 3053 O O . ILE A 1 201 ? 16.601 -38.126 -23.426 1.000 122.419 201 ILE AAA O 1
ATOM 3069 N N . GLU A 1 202 ? 18.832 -37.683 -23.645 1.000 125.434 202 GLU AAA N 1
ATOM 3070 C CA . GLU A 1 202 ? 19.222 -39.061 -24.046 1.000 130.992 202 GLU AAA CA 1
ATOM 3071 C C . GLU A 1 202 ? 18.753 -40.012 -22.937 1.000 132.266 202 GLU AAA C 1
ATOM 3072 O O . GLU A 1 202 ? 18.281 -41.117 -23.271 1.000 136.297 202 GLU AAA O 1
ATOM 3084 N N . ILE A 1 203 ? 18.837 -39.578 -21.675 1.000 129.068 203 ILE AAA N 1
ATOM 3085 C CA . ILE A 1 203 ? 18.310 -40.346 -20.508 1.000 129.597 203 ILE AAA CA 1
ATOM 3086 C C . ILE A 1 203 ? 16.781 -40.330 -20.600 1.000 131.658 203 ILE AAA C 1
ATOM 3087 O O . ILE A 1 203 ? 16.187 -41.408 -20.798 1.000 132.167 203 ILE AAA O 1
ATOM 3103 N N . ARG A 1 204 ? 16.192 -39.131 -20.502 1.000 133.199 204 ARG AAA N 1
ATOM 3104 C CA . ARG A 1 204 ? 14.727 -38.854 -20.526 1.000 134.089 204 ARG AAA CA 1
ATOM 3105 C C . ARG A 1 204 ? 14.043 -39.692 -21.612 1.000 137.584 204 ARG AAA C 1
ATOM 3106 O O . ARG A 1 204 ? 12.878 -40.090 -21.403 1.000 138.631 204 ARG AAA O 1
ATOM 3127 N N . ASP A 1 205 ? 14.730 -39.923 -22.733 1.000 139.162 205 ASP AAA N 1
ATOM 3128 C CA . ASP A 1 205 ? 14.294 -40.871 -23.788 1.000 143.103 205 ASP AAA CA 1
ATOM 3129 C C . ASP A 1 205 ? 14.318 -42.293 -23.214 1.000 148.174 205 ASP AAA C 1
ATOM 3130 O O . ASP A 1 205 ? 13.236 -42.881 -23.047 1.000 149.612 205 ASP AAA O 1
ATOM 3139 N N . LEU A 1 206 ? 15.508 -42.798 -22.877 1.000 152.189 206 LEU AAA N 1
ATOM 3140 C CA . LEU A 1 206 ? 15.784 -44.257 -22.755 1.000 158.380 206 LEU AAA CA 1
ATOM 3141 C C . LEU A 1 206 ? 15.399 -44.788 -21.363 1.000 159.420 206 LEU AAA C 1
ATOM 3142 O O . LEU A 1 206 ? 15.567 -46.007 -21.144 1.000 162.559 206 LEU AAA O 1
ATOM 3158 N N . ILE A 1 207 ? 14.894 -43.934 -20.461 1.000 155.982 207 ILE AAA N 1
ATOM 3159 C CA . ILE A 1 207 ? 14.218 -44.384 -19.202 1.000 156.715 207 ILE AAA CA 1
ATOM 3160 C C . ILE A 1 207 ? 12.699 -44.273 -19.391 1.000 154.974 207 ILE AAA C 1
ATOM 3161 O O . ILE A 1 207 ? 11.968 -44.651 -18.462 1.000 154.722 207 ILE AAA O 1
ATOM 3177 N N . ASN A 1 208 ? 12.253 -43.752 -20.539 1.000 153.098 208 ASN AAA N 1
ATOM 3178 C CA . ASN A 1 208 ? 10.870 -43.931 -21.052 1.000 153.418 208 ASN AAA CA 1
ATOM 3179 C C . ASN A 1 208 ? 10.885 -45.145 -21.984 1.000 158.772 208 ASN AAA C 1
ATOM 3180 O O . ASN A 1 208 ? 11.972 -45.705 -22.184 1.000 159.849 208 ASN AAA O 1
ATOM 3191 N N . GLU A 1 209 ? 9.713 -45.539 -22.493 1.000 163.054 209 GLU AAA N 1
ATOM 3192 C CA . GLU A 1 209 ? 9.480 -46.675 -23.432 1.000 169.950 209 GLU AAA CA 1
ATOM 3193 C C . GLU A 1 209 ? 10.402 -47.867 -23.123 1.000 174.973 209 GLU AAA C 1
ATOM 3194 O O . GLU A 1 209 ? 10.770 -48.576 -24.079 1.000 178.650 209 GLU AAA O 1
ATOM 3206 N N . LYS A 1 210 ? 10.731 -48.098 -21.846 1.000 176.009 210 LYS AAA N 1
ATOM 3207 C CA . LYS A 1 210 ? 11.504 -49.283 -21.371 1.000 181.258 210 LYS AAA CA 1
ATOM 3208 C C . LYS A 1 210 ? 10.990 -49.762 -20.002 1.000 181.268 210 LYS AAA C 1
ATOM 3209 O O . LYS A 1 210 ? 11.395 -50.871 -19.584 1.000 184.045 210 LYS AAA O 1
ATOM 3228 N N . ILE A 1 211 ? 10.117 -48.984 -19.348 1.000 176.577 211 ILE AAA N 1
ATOM 3229 C CA . ILE A 1 211 ? 9.835 -49.059 -17.881 1.000 174.114 211 ILE AAA CA 1
ATOM 3230 C C . ILE A 1 211 ? 8.332 -48.873 -17.635 1.000 174.667 211 ILE AAA C 1
ATOM 3231 O O . ILE A 1 211 ? 7.572 -48.812 -18.624 1.000 176.223 211 ILE AAA O 1
ATOM 3247 N N . LYS A 1 212 ? 7.940 -48.777 -16.358 1.000 173.819 212 LYS AAA N 1
ATOM 3248 C CA . LYS A 1 212 ? 6.552 -48.499 -15.898 1.000 172.654 212 LYS AAA CA 1
ATOM 3249 C C . LYS A 1 212 ? 6.477 -47.064 -15.362 1.000 168.240 212 LYS AAA C 1
ATOM 3250 O O . LYS A 1 212 ? 7.025 -46.811 -14.272 1.000 164.599 212 LYS AAA O 1
ATOM 3269 N N . VAL A 1 213 ? 5.835 -46.167 -16.116 1.000 169.550 213 VAL AAA N 1
AT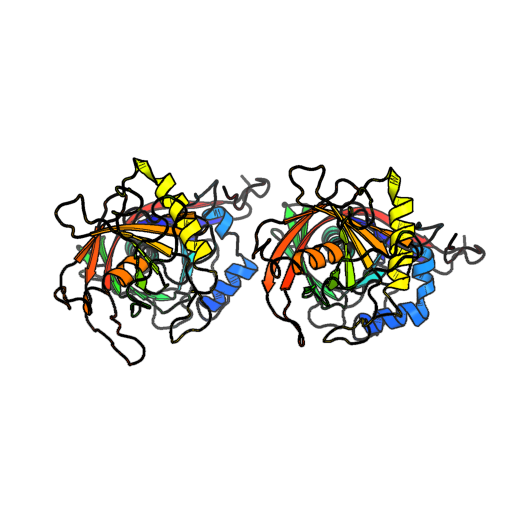OM 3270 C CA . VAL A 1 213 ? 5.471 -44.779 -15.692 1.000 169.303 213 VAL AAA CA 1
ATOM 3271 C C . VAL A 1 213 ? 3.940 -44.714 -15.611 1.000 174.430 213 VAL AAA C 1
ATOM 3272 O O . VAL A 1 213 ? 3.295 -45.214 -16.548 1.000 180.963 213 VAL AAA O 1
ATOM 3285 N N . GLN A 1 214 ? 3.393 -44.136 -14.533 1.000 174.946 214 GLN AAA N 1
ATOM 3286 C CA . GLN A 1 214 ? 1.945 -44.174 -14.175 1.000 176.603 214 GLN AAA CA 1
ATOM 3287 C C . GLN A 1 214 ? 1.711 -43.309 -12.930 1.000 172.345 214 GLN AAA C 1
ATOM 3288 O O . GLN A 1 214 ? 2.667 -43.140 -12.154 1.000 173.426 214 GLN AAA O 1
ATOM 3302 N N . HIS A 1 215 ? 0.483 -42.818 -12.730 1.000 168.775 215 HIS AAA N 1
ATOM 3303 C CA . HIS A 1 215 ? 0.064 -42.047 -11.529 1.000 164.323 215 HIS AAA CA 1
ATOM 3304 C C . HIS A 1 215 ? -1.152 -42.719 -10.899 1.000 164.416 215 HIS AAA C 1
ATOM 3305 O O . HIS A 1 215 ? -2.088 -43.092 -11.604 1.000 163.516 215 HIS AAA O 1
ATOM 3320 N N . PRO A 1 216 ? -1.163 -42.9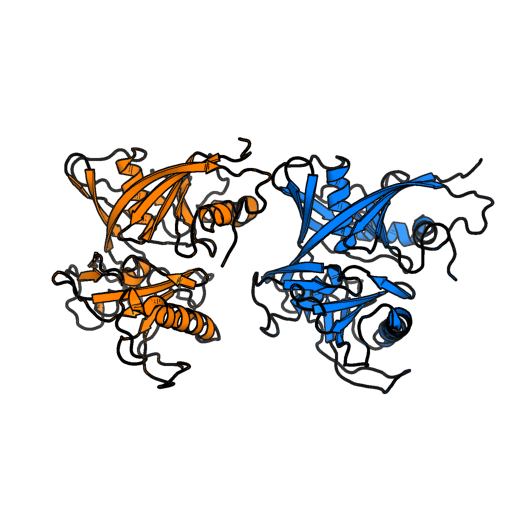00 -9.559 1.000 164.282 216 PRO AAA N 1
ATOM 3321 C CA . PRO A 1 216 ? -2.295 -43.506 -8.853 1.000 168.925 216 PRO AAA CA 1
ATOM 3322 C C . PRO A 1 216 ? -3.692 -43.033 -9.283 1.000 169.998 216 PRO AAA C 1
ATOM 3323 O O . PRO A 1 216 ? -4.610 -43.814 -9.182 1.000 173.193 216 PRO AAA O 1
ATOM 3334 N N . GLU A 1 217 ? -3.808 -41.765 -9.697 1.000 166.945 217 GLU AAA N 1
ATOM 3335 C CA . GLU A 1 217 ? -5.067 -41.102 -10.139 1.000 167.945 217 GLU AAA CA 1
ATOM 3336 C C . GLU A 1 217 ? -4.812 -40.415 -11.489 1.000 169.227 217 GLU AAA C 1
ATOM 3337 O O . GLU A 1 217 ? -3.769 -40.719 -12.102 1.000 171.244 217 GLU AAA O 1
ATOM 3349 N N . LEU A 1 218 ? -5.751 -39.563 -11.934 1.000 171.083 218 LEU AAA N 1
ATOM 3350 C CA . LEU A 1 218 ? -5.740 -38.686 -13.152 1.000 169.858 218 LEU AAA CA 1
ATOM 3351 C C . LEU A 1 218 ? -5.368 -39.427 -14.453 1.000 173.437 218 LEU AAA C 1
ATOM 3352 O O . LEU A 1 218 ? -5.550 -38.805 -15.521 1.000 171.619 218 LEU AAA O 1
ATOM 3368 N N . GLU A 1 219 ? -4.922 -40.691 -14.391 1.000 177.809 219 GLU AAA N 1
ATOM 3369 C CA . GLU A 1 219 ? -4.437 -41.517 -15.540 1.000 179.607 219 GLU AAA CA 1
ATOM 3370 C C . GLU A 1 219 ? -3.534 -40.669 -16.457 1.000 173.772 219 GLU AAA C 1
ATOM 3371 O O . GLU A 1 219 ? -2.869 -39.758 -15.935 1.000 172.910 219 GLU AAA O 1
ATOM 3383 N N . HIS A 1 220 ? -3.451 -41.008 -17.750 1.000 170.836 220 HIS AAA N 1
ATOM 3384 C CA . HIS A 1 220 ? -2.790 -40.229 -18.840 1.000 165.280 220 HIS AAA CA 1
ATOM 3385 C C . HIS A 1 220 ? -1.264 -40.152 -18.643 1.000 159.130 220 HIS AAA C 1
ATOM 3386 O O . HIS A 1 220 ? -0.551 -40.785 -19.447 1.000 159.824 220 HIS AAA O 1
ATOM 3401 N N . ILE A 1 221 ? -0.785 -39.432 -17.618 1.000 150.874 221 ILE AAA N 1
ATOM 3402 C CA . ILE A 1 221 ? 0.626 -38.945 -17.488 1.000 144.466 221 ILE AAA CA 1
ATOM 3403 C C . ILE A 1 221 ? 1.582 -39.937 -18.165 1.000 146.611 221 ILE AAA C 1
ATOM 3404 O O . ILE A 1 221 ? 2.164 -39.555 -19.194 1.000 147.207 221 ILE AAA O 1
ATOM 3420 N N . LYS A 1 222 ? 1.701 -41.156 -17.622 1.000 148.869 222 LYS AAA N 1
ATOM 3421 C CA . LYS A 1 222 ? 2.621 -42.255 -18.031 1.000 151.544 222 LYS AAA CA 1
ATOM 3422 C C . LYS A 1 222 ? 3.846 -41.734 -18.807 1.000 150.278 222 LYS AAA C 1
ATOM 3423 O O . LYS A 1 222 ? 4.192 -42.354 -19.833 1.000 153.545 222 LYS AAA O 1
ATOM 3442 N N . THR A 1 223 ? 4.505 -40.671 -18.323 1.000 145.920 223 THR AAA N 1
ATOM 3443 C CA . THR A 1 223 ? 5.742 -40.080 -18.917 1.000 143.325 223 THR AAA CA 1
ATOM 3444 C C . THR A 1 223 ? 6.493 -39.251 -17.871 1.000 140.779 223 THR AAA C 1
ATOM 3445 O O . THR A 1 223 ? 5.892 -38.300 -17.330 1.000 138.258 223 THR AAA O 1
ATOM 3456 N N . VAL A 1 224 ? 7.765 -39.579 -17.632 1.000 141.826 224 VAL AAA N 1
ATOM 3457 C CA . VAL A 1 224 ? 8.697 -38.742 -16.818 1.000 139.301 224 VAL AAA CA 1
ATOM 3458 C C . VAL A 1 224 ? 8.838 -37.377 -17.510 1.000 136.892 224 VAL AAA C 1
ATOM 3459 O O . VAL A 1 224 ? 8.072 -36.461 -17.140 1.000 132.760 224 VAL AAA O 1
ATOM 3472 N N . ASP A 1 225 ? 9.759 -37.248 -18.475 1.000 139.007 225 ASP AAA N 1
ATOM 3473 C CA . ASP A 1 225 ? 9.944 -36.053 -19.346 1.000 137.274 225 ASP AAA CA 1
ATOM 3474 C C . ASP A 1 225 ? 10.885 -35.040 -18.670 1.000 132.164 225 ASP AAA C 1
ATOM 3475 O O . ASP A 1 225 ? 11.315 -34.104 -19.372 1.000 132.764 225 ASP AAA O 1
ATOM 3484 N N . LEU A 1 226 ? 11.207 -35.222 -17.380 1.000 127.455 226 LEU AAA N 1
ATOM 3485 C CA . LEU A 1 226 ? 11.955 -34.251 -16.530 1.000 122.369 226 LEU AAA CA 1
ATOM 3486 C C . LEU A 1 226 ? 13.125 -34.954 -15.825 1.000 122.047 226 LEU AAA C 1
ATOM 3487 O O . LEU A 1 226 ? 12.861 -35.711 -14.871 1.000 122.739 226 LEU AAA O 1
ATOM 3503 N N . VAL A 1 227 ? 14.367 -34.688 -16.248 1.000 120.194 227 VAL AAA N 1
ATOM 3504 C CA . VAL A 1 227 ? 15.612 -35.269 -15.654 1.000 120.419 227 VAL AAA CA 1
ATOM 3505 C C . VAL A 1 227 ? 16.235 -34.240 -14.704 1.000 118.756 227 VAL AAA C 1
ATOM 3506 O O . VAL A 1 227 ? 16.600 -33.149 -15.183 1.000 116.093 227 VAL AAA O 1
ATOM 3519 N N . GLU A 1 228 ? 16.367 -34.592 -13.418 1.000 120.721 228 GLU AAA N 1
ATOM 3520 C CA . GLU A 1 228 ? 16.912 -33.719 -12.341 1.000 120.661 228 GLU AAA CA 1
ATOM 3521 C C . GLU A 1 228 ? 18.217 -34.320 -11.800 1.000 122.675 228 GLU AAA C 1
ATOM 3522 O O . GLU A 1 228 ? 18.172 -35.465 -11.305 1.000 123.904 228 GLU AAA O 1
ATOM 3534 N N . ILE A 1 229 ? 19.322 -33.565 -11.873 1.000 122.618 229 ILE AAA N 1
ATOM 3535 C CA . ILE A 1 229 ? 20.657 -33.946 -11.311 1.000 125.977 229 ILE AAA CA 1
ATOM 3536 C C . ILE A 1 229 ? 20.943 -33.043 -10.105 1.000 124.982 229 ILE AAA C 1
ATOM 3537 O O . ILE A 1 229 ? 20.484 -31.884 -10.137 1.000 121.599 229 ILE AAA O 1
ATOM 3553 N N . TYR A 1 230 ? 21.684 -33.536 -9.100 1.000 127.383 230 TYR AAA N 1
ATOM 3554 C CA . TYR A 1 230 ? 21.925 -32.815 -7.818 1.000 126.114 230 TYR AAA CA 1
ATOM 3555 C C . TYR A 1 230 ? 23.338 -33.057 -7.265 1.000 130.520 230 TYR AAA C 1
ATOM 3556 O O . TYR A 1 230 ? 23.850 -34.189 -7.322 1.000 132.577 230 TYR AAA O 1
ATOM 3574 N N . ASP A 1 231 ? 23.930 -31.983 -6.729 1.000 133.400 231 ASP AAA N 1
ATOM 3575 C CA . ASP A 1 231 ? 25.181 -31.971 -5.923 1.000 138.998 231 ASP AAA CA 1
ATOM 3576 C C . ASP A 1 231 ? 25.003 -30.971 -4.773 1.000 142.171 231 ASP AAA C 1
ATOM 3577 O O . ASP A 1 231 ? 23.984 -30.248 -4.769 1.000 143.560 231 ASP AAA O 1
ATOM 3586 N N . GLU A 1 232 ? 25.965 -30.917 -3.847 1.000 146.541 232 GLU AAA N 1
ATOM 3587 C CA . GLU A 1 232 ? 26.015 -29.929 -2.734 1.000 146.851 232 GLU AAA CA 1
ATOM 3588 C C . GLU A 1 232 ? 26.173 -28.524 -3.312 1.000 144.521 232 GLU AAA C 1
ATOM 3589 O O . GLU A 1 232 ? 26.402 -28.359 -4.509 1.000 142.282 232 GLU AAA O 1
ATOM 3601 N N . PRO A 1 233 ? 26.028 -27.461 -2.489 1.000 145.286 233 PRO AAA N 1
ATOM 3602 C CA . PRO A 1 233 ? 26.142 -26.086 -2.971 1.000 146.065 233 PRO AAA CA 1
ATOM 3603 C C . PRO A 1 233 ? 27.486 -25.387 -2.710 1.000 150.382 233 PRO AAA C 1
ATOM 3604 O O . PRO A 1 233 ? 28.135 -25.696 -1.724 1.000 154.377 233 PRO AAA O 1
ATOM 3615 N N . SER A 1 234 ? 27.862 -24.471 -3.611 1.000 150.441 234 SER AAA N 1
ATOM 3616 C CA . SER A 1 234 ? 28.919 -23.439 -3.433 1.000 152.769 234 SER AAA CA 1
ATOM 3617 C C . SER A 1 234 ? 28.296 -22.147 -2.881 1.000 151.061 234 SER AAA C 1
ATOM 3618 O O . SER A 1 234 ? 28.762 -21.053 -3.268 1.000 152.579 234 SER AAA O 1
ATOM 3626 N N . ASN A 1 235 ? 27.274 -22.280 -2.024 1.000 146.945 235 ASN AAA N 1
ATOM 3627 C CA . ASN A 1 235 ? 26.637 -21.178 -1.251 1.000 144.238 235 ASN AAA CA 1
ATOM 3628 C C . ASN A 1 235 ? 26.442 -21.664 0.185 1.000 145.279 235 ASN AAA C 1
ATOM 3629 O O . ASN A 1 235 ? 25.976 -22.782 0.397 1.000 141.419 235 ASN AAA O 1
ATOM 3640 N N . PRO A 1 236 ? 26.809 -20.864 1.214 1.000 149.266 236 PRO AAA N 1
ATOM 3641 C CA . PRO A 1 236 ? 26.556 -21.245 2.603 1.000 151.544 236 PRO AAA CA 1
ATOM 3642 C C . PRO A 1 236 ? 25.054 -21.459 2.846 1.000 148.732 236 PRO AAA C 1
ATOM 3643 O O . PRO A 1 236 ? 24.690 -22.523 3.325 1.000 148.659 236 PRO AAA O 1
ATOM 3654 N N . GLU A 1 237 ? 24.239 -20.457 2.483 1.000 144.970 237 GLU AAA N 1
ATOM 3655 C CA . GLU A 1 237 ? 22.762 -20.421 2.675 1.000 140.284 237 GLU AAA CA 1
ATOM 3656 C C . GLU A 1 237 ? 22.122 -21.681 2.078 1.000 136.307 237 GLU AAA C 1
ATOM 3657 O O . GLU A 1 237 ? 21.535 -22.456 2.856 1.000 136.382 237 GLU AAA O 1
ATOM 3669 N N . ALA A 1 238 ? 22.240 -21.875 0.757 1.000 132.385 238 ALA AAA N 1
ATOM 3670 C CA . ALA A 1 238 ? 21.660 -23.013 -0.002 1.000 129.695 238 ALA AAA CA 1
ATOM 3671 C C . ALA A 1 238 ? 22.099 -24.343 0.626 1.000 131.989 238 ALA AAA C 1
ATOM 3672 O O . ALA A 1 238 ? 23.221 -24.386 1.182 1.000 134.994 238 ALA AAA O 1
ATOM 3679 N N . THR A 1 239 ? 21.251 -25.379 0.533 1.000 130.184 239 THR AAA N 1
ATOM 3680 C CA . THR A 1 239 ? 21.507 -26.752 1.062 1.000 131.676 239 THR AAA CA 1
ATOM 3681 C C . THR A 1 239 ? 21.932 -27.679 -0.084 1.000 131.108 239 THR AAA C 1
ATOM 3682 O O . THR A 1 239 ? 22.870 -28.473 0.130 1.000 132.978 239 THR AAA O 1
ATOM 3693 N N . TYR A 1 240 ? 21.270 -27.587 -1.242 1.000 127.688 240 TYR AAA N 1
ATOM 3694 C CA . TYR A 1 240 ? 21.595 -28.372 -2.462 1.000 128.029 240 TYR AAA CA 1
ATOM 3695 C C . TYR A 1 240 ? 21.360 -27.519 -3.710 1.000 126.421 240 TYR AAA C 1
ATOM 3696 O O . TYR A 1 240 ? 20.461 -26.660 -3.698 1.000 128.085 240 TYR AAA O 1
ATOM 3714 N N . LYS A 1 241 ? 22.165 -27.751 -4.748 1.000 126.859 241 LYS AAA N 1
ATOM 3715 C CA . LYS A 1 241 ? 21.943 -27.207 -6.111 1.000 125.654 241 LYS AAA CA 1
ATOM 3716 C C . LYS A 1 241 ? 21.292 -28.304 -6.958 1.000 123.453 241 LYS AAA C 1
ATOM 3717 O O . LYS A 1 241 ? 21.190 -29.444 -6.466 1.000 120.553 241 LYS AAA O 1
ATOM 3736 N N . ASN A 1 242 ? 20.851 -27.961 -8.171 1.000 123.430 242 ASN AAA N 1
ATOM 3737 C CA . ASN A 1 242 ? 20.334 -28.930 -9.175 1.000 125.626 242 ASN AAA CA 1
ATOM 3738 C C . ASN A 1 242 ? 20.125 -28.248 -10.531 1.000 124.313 242 ASN AAA C 1
ATOM 3739 O O . ASN A 1 242 ? 19.859 -27.024 -10.564 1.000 119.580 242 ASN AAA O 1
ATOM 3750 N N . VAL A 1 243 ? 20.233 -29.036 -11.604 1.000 126.991 243 VAL AAA N 1
ATOM 3751 C CA . VAL A 1 243 ? 19.741 -28.688 -12.969 1.000 126.985 243 VAL AAA CA 1
ATOM 3752 C C . VAL A 1 243 ? 18.616 -29.665 -13.328 1.000 127.452 243 VAL AAA C 1
ATOM 3753 O O . VAL A 1 243 ? 18.572 -30.777 -12.749 1.000 129.261 243 VAL AAA O 1
ATOM 3766 N N . VAL A 1 244 ? 17.745 -29.248 -14.249 1.000 123.863 244 VAL AAA N 1
ATOM 3767 C CA . VAL A 1 244 ? 16.578 -30.028 -14.750 1.000 120.996 244 VAL AAA CA 1
ATOM 3768 C C . VAL A 1 244 ? 16.565 -29.914 -16.281 1.000 118.928 244 VAL AAA C 1
ATOM 3769 O O . VAL A 1 244 ? 16.706 -28.784 -16.787 1.000 118.761 244 VAL AAA O 1
ATOM 3782 N N . ILE A 1 245 ? 16.450 -31.040 -16.990 1.000 116.820 245 ILE AAA N 1
ATOM 3783 C CA . ILE A 1 245 ? 16.415 -31.077 -18.481 1.000 116.403 245 ILE AAA CA 1
ATOM 3784 C C . ILE A 1 245 ? 15.044 -31.585 -18.921 1.000 116.721 245 ILE AAA C 1
ATOM 3785 O O . ILE A 1 245 ? 14.534 -32.518 -18.275 1.000 120.622 245 ILE AAA O 1
ATOM 3801 N N . PHE A 1 246 ? 14.487 -30.986 -19.978 1.000 114.158 246 PHE AAA N 1
ATOM 3802 C CA . PHE A 1 246 ? 13.140 -31.301 -20.518 1.000 113.806 246 PHE AAA CA 1
ATOM 3803 C C . PHE A 1 246 ? 12.931 -30.608 -21.866 1.000 114.191 246 PHE AAA C 1
ATOM 3804 O O . PHE A 1 246 ? 13.794 -29.810 -22.274 1.000 114.410 246 PHE AAA O 1
ATOM 3821 N N . GLY A 1 247 ? 11.803 -30.919 -22.513 1.000 116.232 247 GLY AAA N 1
ATOM 3822 C CA . GLY A 1 247 ? 11.296 -30.273 -23.740 1.000 116.359 247 GLY AAA CA 1
ATOM 3823 C C . GLY A 1 247 ? 12.356 -30.107 -24.814 1.000 117.762 247 GLY AAA C 1
ATOM 3824 O O . GLY A 1 247 ? 13.034 -29.060 -24.813 1.000 118.793 247 GLY AAA O 1
ATOM 3828 N N . GLN A 1 248 ? 12.491 -31.091 -25.708 1.000 119.376 248 GLN AAA N 1
ATOM 3829 C CA . GLN A 1 248 ? 13.347 -31.016 -26.923 1.000 122.117 248 GLN AAA CA 1
ATOM 3830 C C . GLN A 1 248 ? 14.835 -30.968 -26.538 1.000 122.712 248 GLN AAA C 1
ATOM 3831 O O . GLN A 1 248 ? 15.664 -31.439 -27.351 1.000 126.908 248 GLN AAA O 1
ATOM 3845 N N . GLY A 1 249 ? 15.162 -30.423 -25.360 1.000 119.104 249 GLY AAA N 1
ATOM 3846 C CA . GLY A 1 249 ? 16.543 -30.237 -24.871 1.000 119.031 249 GLY AAA CA 1
ATOM 3847 C C . GLY A 1 249 ? 16.753 -28.834 -24.339 1.000 114.692 249 GLY AAA C 1
ATOM 3848 O O . GLY A 1 249 ? 17.596 -28.105 -24.903 1.000 114.881 249 GLY AAA O 1
ATOM 3852 N N . GLN A 1 250 ? 16.008 -28.476 -23.290 1.000 111.042 250 GLN AAA N 1
ATOM 3853 C CA . GLN A 1 250 ? 16.023 -27.130 -22.663 1.000 107.850 250 GLN AAA CA 1
ATOM 3854 C C . GLN A 1 250 ? 16.219 -27.292 -21.155 1.000 107.565 250 GLN AAA C 1
ATOM 3855 O O . GLN A 1 250 ? 15.796 -28.328 -20.607 1.000 109.562 250 GLN AAA O 1
ATOM 3869 N N . VAL A 1 251 ? 16.815 -26.284 -20.519 1.000 107.189 251 VAL AAA N 1
ATOM 3870 C CA . VAL A 1 251 ? 17.285 -26.339 -19.104 1.000 108.984 251 VAL AAA CA 1
ATOM 3871 C C . VAL A 1 251 ? 16.639 -25.192 -18.312 1.000 106.724 251 VAL AAA C 1
ATOM 3872 O O . VAL A 1 251 ? 16.362 -24.124 -18.906 1.000 105.823 251 VAL AAA O 1
ATOM 3885 N N . ASP A 1 252 ? 16.400 -25.429 -17.018 1.000 105.620 252 ASP AAA N 1
ATOM 3886 C CA . ASP A 1 252 ? 15.825 -24.453 -16.055 1.000 103.711 252 ASP AAA CA 1
ATOM 3887 C C . ASP A 1 252 ? 16.973 -23.666 -15.413 1.000 102.849 252 ASP AAA C 1
ATOM 3888 O O . ASP A 1 252 ? 18.018 -24.279 -15.131 1.000 107.240 252 ASP AAA O 1
ATOM 3897 N N . ARG A 1 253 ? 16.775 -22.364 -15.188 1.000 98.947 253 ARG AAA N 1
ATOM 3898 C CA . ARG A 1 253 ? 17.737 -21.467 -14.492 1.000 99.144 253 ARG AAA CA 1
ATOM 3899 C C . ARG A 1 253 ? 17.322 -21.268 -13.029 1.000 100.237 253 ARG AAA C 1
ATOM 3900 O O . ARG A 1 253 ? 18.151 -20.763 -12.251 1.000 100.604 253 ARG AAA O 1
ATOM 3921 N N . SER A 1 254 ? 16.081 -21.625 -12.683 1.000 101.356 254 SER AAA N 1
ATOM 3922 C CA . SER A 1 254 ? 15.562 -21.714 -11.292 1.000 102.578 254 SER AAA CA 1
ATOM 3923 C C . SER A 1 254 ? 15.799 -23.121 -10.748 1.000 103.757 254 SER AAA C 1
ATOM 3924 O O . SER A 1 254 ? 15.959 -24.064 -11.518 1.000 105.093 254 SER AAA O 1
ATOM 3932 N N . PRO A 1 255 ? 15.820 -23.329 -9.413 1.000 103.424 255 PRO AAA N 1
ATOM 3933 C CA . PRO A 1 255 ? 15.989 -24.669 -8.854 1.000 105.937 255 PRO AAA CA 1
ATOM 3934 C C . PRO A 1 255 ? 14.929 -25.670 -9.340 1.000 106.789 255 PRO AAA C 1
ATOM 3935 O O . PRO A 1 255 ? 15.097 -26.843 -9.070 1.000 111.087 255 PRO AAA O 1
ATOM 3946 N N . CYS A 1 256 ? 13.885 -25.187 -10.026 1.000 104.666 256 CYS AAA N 1
ATOM 3947 C CA . CYS A 1 256 ? 12.757 -25.988 -10.574 1.000 104.492 256 CYS AAA CA 1
ATOM 3948 C C . CYS A 1 256 ? 11.810 -26.354 -9.432 1.000 102.843 256 CYS AAA C 1
ATOM 3949 O O . CYS A 1 256 ? 11.986 -27.436 -8.854 1.000 104.689 256 CYS AAA O 1
ATOM 3957 N N . GLY A 1 257 ? 10.858 -25.473 -9.121 1.000 101.164 257 GLY AAA N 1
ATOM 3958 C CA . GLY A 1 257 ? 9.855 -25.684 -8.061 1.000 104.896 257 GLY AAA CA 1
ATOM 3959 C C . GLY A 1 257 ? 9.352 -27.117 -8.057 1.000 108.996 257 GLY AAA C 1
ATOM 3960 O O . GLY A 1 257 ? 9.611 -27.831 -7.067 1.000 111.228 257 GLY AAA O 1
ATOM 3964 N N . THR A 1 258 ? 8.687 -27.527 -9.144 1.000 111.113 258 THR AAA N 1
ATOM 3965 C CA . THR A 1 258 ? 8.157 -28.900 -9.378 1.000 114.003 258 THR AAA CA 1
ATOM 3966 C C . THR A 1 258 ? 9.282 -29.916 -9.114 1.000 116.552 258 THR AAA C 1
ATOM 3967 O O . THR A 1 258 ? 9.014 -30.926 -8.429 1.000 116.592 258 THR AAA O 1
ATOM 3978 N N . GLY A 1 259 ? 10.497 -29.636 -9.601 1.000 117.350 259 GLY AAA N 1
ATOM 3979 C CA . GLY A 1 259 ? 11.698 -30.475 -9.414 1.000 117.629 259 GLY AAA CA 1
ATOM 3980 C C . GLY A 1 259 ? 12.098 -30.576 -7.953 1.000 117.158 259 GLY AAA C 1
ATOM 3981 O O . GLY A 1 259 ? 12.286 -31.707 -7.473 1.000 121.438 259 GLY AAA O 1
ATOM 3985 N N . THR A 1 260 ? 12.217 -29.439 -7.266 1.000 113.046 260 THR AAA N 1
ATOM 3986 C CA . THR A 1 260 ? 12.606 -29.353 -5.834 1.000 113.907 260 THR AAA CA 1
ATOM 3987 C C . THR A 1 260 ? 11.516 -30.009 -4.981 1.000 115.262 260 THR AAA C 1
ATOM 3988 O O . THR A 1 260 ? 11.846 -30.910 -4.187 1.000 117.952 260 THR AAA O 1
ATOM 3999 N N . SER A 1 261 ? 10.266 -29.579 -5.167 1.000 114.382 261 SER AAA N 1
ATOM 4000 C CA . SER A 1 261 ? 9.055 -30.095 -4.474 1.000 115.339 261 SER AAA CA 1
ATOM 4001 C C . SER A 1 261 ? 9.001 -31.627 -4.548 1.000 116.683 261 SER AAA C 1
ATOM 4002 O O . SER A 1 261 ? 8.439 -32.238 -3.625 1.000 118.063 261 SER AAA O 1
ATOM 4010 N N . ALA A 1 262 ? 9.554 -32.220 -5.610 1.000 117.667 262 ALA AAA N 1
ATOM 4011 C CA . ALA A 1 262 ? 9.606 -33.684 -5.833 1.000 121.023 262 ALA AAA CA 1
ATOM 4012 C C . ALA A 1 262 ? 10.774 -34.299 -5.053 1.000 122.051 262 ALA AAA C 1
ATOM 4013 O O . ALA A 1 262 ? 10.585 -35.387 -4.472 1.000 124.200 262 ALA AAA O 1
ATOM 4020 N N . LYS A 1 263 ? 11.933 -33.634 -5.054 1.000 120.814 263 LYS AAA N 1
ATOM 4021 C CA . LYS A 1 263 ? 13.172 -34.118 -4.390 1.000 123.566 263 LYS AAA CA 1
ATOM 4022 C C . LYS A 1 263 ? 12.928 -34.237 -2.885 1.000 125.339 263 LYS AAA C 1
ATOM 4023 O O . LYS A 1 263 ? 13.031 -35.357 -2.360 1.000 129.635 263 LYS AAA O 1
ATOM 4042 N N . LEU A 1 264 ? 12.609 -33.125 -2.220 1.000 125.111 264 LEU AAA N 1
ATOM 4043 C CA . LEU A 1 264 ? 12.422 -33.082 -0.744 1.000 126.994 264 LEU AAA CA 1
ATOM 4044 C C . LEU A 1 264 ? 11.260 -34.008 -0.339 1.000 128.056 264 LEU AAA C 1
ATOM 4045 O O . LEU A 1 264 ? 11.225 -34.414 0.838 1.000 130.349 264 LEU AAA O 1
ATOM 4061 N N . ALA A 1 265 ? 10.387 -34.381 -1.285 1.000 126.723 265 ALA AAA N 1
ATOM 4062 C CA . ALA A 1 265 ? 9.269 -35.335 -1.081 1.000 128.034 265 ALA AAA CA 1
ATOM 4063 C C . ALA A 1 265 ? 9.745 -36.782 -1.282 1.000 129.311 265 ALA AAA C 1
ATOM 4064 O O . ALA A 1 265 ? 8.881 -37.685 -1.294 1.000 131.392 265 ALA AAA O 1
ATOM 4071 N N . THR A 1 266 ? 11.058 -36.989 -1.447 1.000 128.660 266 THR AAA N 1
ATOM 4072 C CA . THR A 1 266 ? 11.745 -38.308 -1.364 1.000 131.485 266 THR AAA CA 1
ATOM 4073 C C . THR A 1 266 ? 12.445 -38.426 -0.008 1.000 132.330 266 THR AAA C 1
ATOM 4074 O O . THR A 1 266 ? 12.387 -39.517 0.589 1.000 135.281 266 THR AAA O 1
ATOM 4085 N N . LEU A 1 267 ? 13.093 -37.344 0.437 1.000 130.091 267 LEU AAA N 1
ATOM 4086 C CA . LEU A 1 267 ? 13.606 -37.188 1.826 1.000 132.014 267 LEU AAA CA 1
ATOM 4087 C C . LEU A 1 267 ? 12.426 -37.384 2.789 1.000 132.930 267 LEU AAA C 1
ATOM 4088 O O . LEU A 1 267 ? 11.308 -37.654 2.293 1.000 132.045 267 LEU AAA O 1
ATOM 4104 N N . TYR A 1 268 ? 12.648 -37.268 4.104 1.000 134.009 268 TYR AAA N 1
ATOM 4105 C CA . TYR A 1 268 ? 11.607 -37.456 5.152 1.000 134.502 268 TYR AAA CA 1
ATOM 4106 C C . TYR A 1 268 ? 11.205 -38.936 5.156 1.000 136.428 268 TYR AAA C 1
ATOM 4107 O O . TYR A 1 268 ? 11.345 -39.605 6.205 1.000 137.460 268 TYR AAA O 1
ATOM 4125 N N . LYS A 1 269 ? 10.741 -39.429 4.002 1.000 135.064 269 LYS AAA N 1
ATOM 4126 C CA . LYS A 1 269 ? 10.789 -40.865 3.622 1.000 137.378 269 LYS AAA CA 1
ATOM 4127 C C . LYS A 1 269 ? 12.265 -41.221 3.396 1.000 138.494 269 LYS AAA C 1
ATOM 4128 O O . LYS A 1 269 ? 12.633 -41.562 2.259 1.000 138.249 269 LYS AAA O 1
ATOM 4147 N N . LYS A 1 270 ? 13.062 -41.144 4.469 1.000 140.492 270 LYS AAA N 1
ATOM 4148 C CA . LYS A 1 270 ? 14.552 -41.113 4.478 1.000 142.020 270 LYS AAA CA 1
ATOM 4149 C C . LYS A 1 270 ? 15.011 -40.553 5.828 1.000 144.735 270 LYS AAA C 1
ATOM 4150 O O . LYS A 1 270 ? 15.951 -41.116 6.414 1.000 148.318 270 LYS AAA O 1
ATOM 4169 N N . GLY A 1 271 ? 14.380 -39.463 6.277 1.000 145.799 271 GLY AAA N 1
ATOM 4170 C CA . GLY A 1 271 ? 14.505 -38.920 7.643 1.000 149.912 271 GLY AAA CA 1
ATOM 4171 C C . GLY A 1 271 ? 15.501 -37.775 7.737 1.000 151.400 271 GLY AAA C 1
ATOM 4172 O O . GLY A 1 271 ? 15.753 -37.315 8.872 1.000 153.512 271 GLY AAA O 1
ATOM 4176 N N . HIS A 1 272 ? 16.032 -37.309 6.600 1.000 150.948 272 HIS AAA N 1
ATOM 4177 C CA . HIS A 1 272 ? 17.035 -36.209 6.527 1.000 151.645 272 HIS AAA CA 1
ATOM 4178 C C . HIS A 1 272 ? 16.325 -34.856 6.654 1.000 151.478 272 HIS AAA C 1
ATOM 4179 O O . HIS A 1 272 ? 17.026 -33.833 6.782 1.000 152.644 272 HIS AAA O 1
ATOM 4194 N N . LEU A 1 273 ? 14.988 -34.869 6.628 1.000 152.517 273 LEU AAA N 1
ATOM 4195 C CA . LEU A 1 273 ? 14.105 -33.674 6.685 1.000 152.669 273 LEU AAA CA 1
ATOM 4196 C C . LEU A 1 273 ? 12.799 -34.058 7.390 1.000 151.522 273 LEU AAA C 1
ATOM 4197 O O . LEU A 1 273 ? 12.286 -35.145 7.095 1.000 151.766 273 LEU AAA O 1
ATOM 4213 N N . LYS A 1 274 ? 12.292 -33.206 8.284 1.000 149.543 274 LYS AAA N 1
ATOM 4214 C CA . LYS A 1 274 ? 10.956 -33.363 8.924 1.000 149.818 274 LYS AAA CA 1
ATOM 4215 C C . LYS A 1 274 ? 10.164 -32.070 8.709 1.000 148.517 274 LYS AAA C 1
ATOM 4216 O O . LYS A 1 274 ? 10.735 -31.122 8.130 1.000 144.081 274 LYS AAA O 1
ATOM 4235 N N . ILE A 1 275 ? 8.901 -32.047 9.152 1.000 151.523 275 ILE AAA N 1
ATOM 4236 C CA . ILE A 1 275 ? 7.910 -30.959 8.873 1.000 150.608 275 ILE AAA CA 1
ATOM 4237 C C . ILE A 1 275 ? 8.551 -29.601 9.207 1.000 148.835 275 ILE AAA C 1
ATOM 4238 O O . ILE A 1 275 ? 9.318 -29.526 10.192 1.000 151.323 275 ILE AAA O 1
ATOM 4254 N N . ASP A 1 276 ? 8.247 -28.581 8.393 1.000 144.979 276 ASP AAA N 1
ATOM 4255 C CA . ASP A 1 276 ? 8.892 -27.238 8.375 1.000 140.630 276 ASP AAA CA 1
ATOM 4256 C C . ASP A 1 276 ? 10.369 -27.415 7.994 1.000 138.084 276 ASP AAA C 1
ATOM 4257 O O . ASP A 1 276 ? 10.649 -27.448 6.775 1.000 135.569 276 ASP AAA O 1
ATOM 4266 N N . GLU A 1 277 ? 11.264 -27.560 8.980 1.000 136.762 277 GLU AAA N 1
ATOM 4267 C CA . GLU A 1 277 ? 12.738 -27.685 8.789 1.000 135.235 277 GLU AAA CA 1
ATOM 4268 C C . GLU A 1 277 ? 13.157 -26.938 7.517 1.000 133.582 277 GLU AAA C 1
ATOM 4269 O O . GLU A 1 277 ? 13.173 -27.559 6.428 1.000 129.128 277 GLU AAA O 1
ATOM 4281 N N . LYS A 1 278 ? 13.463 -25.646 7.662 1.000 134.593 278 LYS AAA N 1
ATOM 4282 C CA . LYS A 1 278 ? 13.935 -24.749 6.575 1.000 131.263 278 LYS AAA CA 1
ATOM 4283 C C . LYS A 1 278 ? 14.754 -25.577 5.577 1.000 129.406 278 LYS AAA C 1
ATOM 4284 O O . LYS A 1 278 ? 15.747 -26.197 6.002 1.000 131.842 278 LYS AAA O 1
ATOM 4303 N N . PHE A 1 279 ? 14.310 -25.620 4.318 1.000 126.051 279 PHE AAA N 1
ATOM 4304 C CA . PHE A 1 279 ? 15.069 -26.143 3.152 1.000 123.914 279 PHE AAA CA 1
ATOM 4305 C C . PHE A 1 279 ? 15.215 -25.016 2.122 1.000 124.685 279 PHE AAA C 1
ATOM 4306 O O . PHE A 1 279 ? 14.268 -24.217 1.961 1.000 125.340 279 PHE AAA O 1
ATOM 4323 N N . VAL A 1 280 ? 16.366 -24.961 1.446 1.000 126.106 280 VAL AAA N 1
ATOM 4324 C CA . VAL A 1 280 ? 16.699 -23.940 0.407 1.000 125.784 280 VAL AAA CA 1
ATOM 4325 C C . VAL A 1 280 ? 17.409 -24.625 -0.767 1.000 126.728 280 VAL AAA C 1
ATOM 4326 O O . VAL A 1 280 ? 18.633 -24.857 -0.684 1.000 128.672 280 VAL AAA O 1
ATOM 4339 N N . TYR A 1 281 ? 16.658 -24.907 -1.833 1.000 124.746 281 TYR AAA N 1
ATOM 4340 C CA . TYR A 1 281 ? 17.155 -25.511 -3.093 1.000 123.105 281 TYR AAA CA 1
ATOM 4341 C C . TYR A 1 281 ? 17.680 -24.399 -4.009 1.000 121.658 281 TYR AAA C 1
ATOM 4342 O O . TYR A 1 281 ? 17.039 -23.344 -4.105 1.000 119.515 281 TYR AAA O 1
ATOM 4360 N N . GLU A 1 282 ? 18.818 -24.642 -4.657 1.000 124.937 282 GLU AAA N 1
ATOM 4361 C CA . GLU A 1 282 ? 19.489 -23.700 -5.589 1.000 127.184 282 GLU AAA CA 1
ATOM 4362 C C . GLU A 1 282 ? 19.591 -24.361 -6.974 1.000 124.474 282 GLU AAA C 1
ATOM 4363 O O . GLU A 1 282 ? 19.545 -25.604 -7.040 1.000 124.194 282 GLU AAA O 1
ATOM 4375 N N . SER A 1 283 ? 19.692 -23.557 -8.040 1.000 120.593 283 SER AAA N 1
ATOM 4376 C CA . SER A 1 283 ? 19.835 -24.009 -9.452 1.000 119.123 283 SER AAA CA 1
ATOM 4377 C C . SER A 1 283 ? 21.322 -24.106 -9.818 1.000 119.323 283 SER AAA C 1
ATOM 4378 O O . SER A 1 283 ? 22.131 -24.355 -8.915 1.000 121.040 283 SER AAA O 1
ATOM 4386 N N . ILE A 1 284 ? 21.657 -23.943 -11.101 1.000 119.230 284 ILE AAA N 1
ATOM 4387 C CA . ILE A 1 284 ? 23.053 -23.704 -11.582 1.000 121.850 284 ILE AAA CA 1
ATOM 4388 C C . ILE A 1 284 ? 23.376 -22.219 -11.376 1.000 121.974 284 ILE AAA C 1
ATOM 4389 O O . ILE A 1 284 ? 24.434 -21.917 -10.780 1.000 121.621 284 ILE AAA O 1
ATOM 4405 N N . THR A 1 285 ? 22.478 -21.337 -11.828 1.000 120.930 285 THR AAA N 1
ATOM 4406 C CA . THR A 1 285 ? 22.588 -19.859 -11.709 1.000 122.731 285 THR AAA CA 1
ATOM 4407 C C . THR A 1 285 ? 22.196 -19.474 -10.279 1.000 126.281 285 THR AAA C 1
ATOM 4408 O O . THR A 1 285 ? 21.049 -19.776 -9.898 1.000 129.010 285 THR AAA O 1
ATOM 4419 N N . GLY A 1 286 ? 23.113 -18.845 -9.531 1.000 129.118 286 GLY AAA N 1
ATOM 4420 C CA . GLY A 1 286 ? 23.032 -18.616 -8.070 1.000 129.317 286 GLY AAA CA 1
ATOM 4421 C C . GLY A 1 286 ? 21.672 -18.113 -7.607 1.000 125.182 286 GLY AAA C 1
ATOM 4422 O O . GLY A 1 286 ? 21.628 -17.021 -7.017 1.000 126.064 286 GLY AAA O 1
ATOM 4426 N N . THR A 1 287 ? 20.614 -18.906 -7.811 1.000 121.632 287 THR AAA N 1
ATOM 4427 C CA . THR A 1 287 ? 19.189 -18.533 -7.595 1.000 118.782 287 THR AAA CA 1
ATOM 4428 C C . THR A 1 287 ? 18.509 -19.651 -6.790 1.000 119.438 287 THR AAA C 1
ATOM 4429 O O . THR A 1 287 ? 18.709 -20.831 -7.152 1.000 119.719 287 THR AAA O 1
ATOM 4440 N N . MET A 1 288 ? 17.742 -19.298 -5.746 1.000 118.627 288 MET AAA N 1
ATOM 4441 C CA . MET A 1 288 ? 17.297 -20.242 -4.681 1.000 118.971 288 MET AAA CA 1
ATOM 4442 C C . MET A 1 288 ? 15.782 -20.164 -4.445 1.000 114.868 288 MET AAA C 1
ATOM 4443 O O . MET A 1 288 ? 15.217 -19.061 -4.556 1.000 113.217 288 MET AAA O 1
ATOM 4457 N N . PHE A 1 289 ? 15.179 -21.308 -4.094 1.000 113.384 289 PHE AAA N 1
ATOM 4458 C CA . PHE A 1 289 ? 13.786 -21.464 -3.594 1.000 111.294 289 PHE AAA CA 1
ATOM 4459 C C . PHE A 1 289 ? 13.819 -21.952 -2.143 1.000 112.806 289 PHE AAA C 1
ATOM 4460 O O . PHE A 1 289 ? 14.567 -22.896 -1.842 1.000 112.365 289 PHE AAA O 1
ATOM 4477 N N . LYS A 1 290 ? 12.996 -21.352 -1.282 1.000 115.381 290 LYS AAA N 1
ATOM 4478 C CA . LYS A 1 290 ? 12.992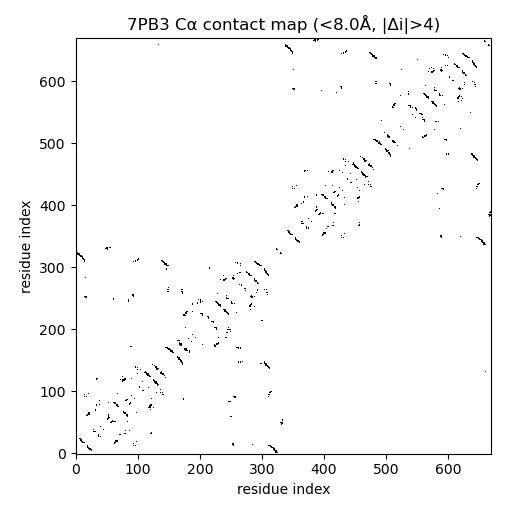 -21.604 0.183 1.000 119.920 290 LYS AAA CA 1
ATOM 4479 C C . LYS A 1 290 ? 11.871 -22.605 0.485 1.000 121.987 290 LYS AAA C 1
ATOM 4480 O O . LYS A 1 290 ? 10.755 -22.176 0.846 1.000 124.153 290 LYS AAA O 1
ATOM 4499 N N . GLY A 1 291 ? 12.163 -23.896 0.320 1.000 122.542 291 GLY AAA N 1
ATOM 4500 C CA . GLY A 1 291 ? 11.197 -24.990 0.524 1.000 123.647 291 GLY AAA CA 1
ATOM 4501 C C . GLY A 1 291 ? 10.876 -25.219 1.992 1.000 126.449 291 GLY AAA C 1
ATOM 4502 O O . GLY A 1 291 ? 11.576 -24.658 2.863 1.000 125.385 291 GLY AAA O 1
ATOM 4506 N N . ARG A 1 292 ? 9.817 -25.994 2.237 1.000 130.027 292 ARG AAA N 1
ATOM 4507 C CA . ARG A 1 292 ? 9.446 -26.594 3.547 1.000 133.742 292 ARG AAA CA 1
ATOM 4508 C C . ARG A 1 292 ? 8.420 -27.706 3.272 1.000 133.611 292 ARG AAA C 1
ATOM 4509 O O . ARG A 1 292 ? 7.864 -27.747 2.151 1.000 132.001 292 ARG AAA O 1
ATOM 4530 N N . VAL A 1 293 ? 8.180 -28.569 4.261 1.000 134.905 293 VAL AAA N 1
ATOM 4531 C CA . VAL A 1 293 ? 7.400 -29.837 4.130 1.000 135.214 293 VAL AAA CA 1
ATOM 4532 C C . VAL A 1 293 ? 6.275 -29.803 5.172 1.000 136.535 293 VAL AAA C 1
ATOM 4533 O O . VAL A 1 293 ? 6.538 -30.143 6.335 1.000 137.335 293 VAL AAA O 1
ATOM 4546 N N . LEU A 1 294 ? 5.067 -29.402 4.769 1.000 136.911 294 LEU AAA N 1
ATOM 4547 C CA . LEU A 1 294 ? 4.025 -28.901 5.708 1.000 140.964 294 LEU AAA CA 1
ATOM 4548 C C . LEU A 1 294 ? 3.184 -30.060 6.258 1.000 145.134 294 LEU AAA C 1
ATOM 4549 O O . LEU A 1 294 ? 3.052 -30.142 7.497 1.000 148.897 294 LEU AAA O 1
ATOM 4565 N N . GLU A 1 295 ? 2.664 -30.927 5.385 1.000 145.712 295 GLU AAA N 1
ATOM 4566 C CA . GLU A 1 295 ? 1.567 -31.879 5.709 1.000 149.266 295 GLU AAA CA 1
ATOM 4567 C C . GLU A 1 295 ? 1.739 -33.141 4.858 1.000 149.712 295 GLU AAA C 1
ATOM 4568 O O . GLU A 1 295 ? 2.126 -32.998 3.685 1.000 147.040 295 GLU AAA O 1
ATOM 4580 N N . GLU A 1 296 ? 1.464 -34.320 5.428 1.000 152.840 296 GLU AAA N 1
ATOM 4581 C CA . GLU A 1 296 ? 1.683 -35.638 4.768 1.000 155.502 296 GLU AAA CA 1
ATOM 4582 C C . GLU A 1 296 ? 0.605 -35.863 3.695 1.000 156.220 296 GLU AAA C 1
ATOM 4583 O O . GLU A 1 296 ? 0.741 -35.278 2.607 1.000 157.880 296 GLU AAA O 1
ATOM 4595 N N . THR A 1 297 ? -0.421 -36.670 3.984 1.000 156.486 297 THR AAA N 1
ATOM 4596 C CA . THR A 1 297 ? -1.493 -37.090 3.037 1.000 155.042 297 THR AAA CA 1
ATOM 4597 C C . THR A 1 297 ? -0.910 -38.002 1.948 1.000 153.174 297 THR AAA C 1
ATOM 4598 O O . THR A 1 297 ? -0.205 -37.492 1.057 1.000 150.199 297 THR AAA O 1
ATOM 4609 N N . LYS A 1 298 ? -1.215 -39.301 2.029 1.000 155.411 298 LYS AAA N 1
ATOM 4610 C CA . LYS A 1 298 ? -0.867 -40.352 1.030 1.000 156.460 298 LYS AAA CA 1
ATOM 4611 C C . LYS A 1 298 ? -1.492 -40.037 -0.338 1.000 154.052 298 LYS AAA C 1
ATOM 4612 O O . LYS A 1 298 ? -2.199 -39.014 -0.447 1.000 151.774 298 LYS AAA O 1
ATOM 4631 N N . VAL A 1 299 ? -1.235 -40.892 -1.339 1.000 154.476 299 VAL AAA N 1
ATOM 4632 C CA . VAL A 1 299 ? -1.851 -40.841 -2.702 1.000 154.594 299 VAL AAA CA 1
ATOM 4633 C C . VAL A 1 299 ? -2.336 -42.249 -3.075 1.000 158.482 299 VAL AAA C 1
ATOM 4634 O O . VAL A 1 299 ? -1.486 -43.152 -3.168 1.000 157.139 299 VAL AAA O 1
ATOM 4647 N N . GLY A 1 300 ? -3.649 -42.395 -3.308 1.000 162.881 300 GLY AAA N 1
ATOM 4648 C CA . GLY A 1 300 ? -4.395 -43.666 -3.448 1.000 169.193 300 GLY AAA CA 1
ATOM 4649 C C . GLY A 1 300 ? -3.608 -44.772 -4.132 1.000 172.921 300 GLY AAA C 1
ATOM 4650 O O . GLY A 1 300 ? -4.043 -45.207 -5.219 1.000 174.903 300 GLY AAA O 1
ATOM 4654 N N . GLU A 1 301 ? -2.531 -45.233 -3.479 1.000 174.845 301 GLU AAA N 1
ATOM 4655 C CA . GLU A 1 301 ? -1.578 -46.299 -3.910 1.000 176.871 301 GLU AAA CA 1
ATOM 4656 C C . GLU A 1 301 ? -0.477 -46.423 -2.843 1.000 175.610 301 GLU AAA C 1
ATOM 4657 O O . GLU A 1 301 ? -0.365 -47.502 -2.224 1.000 178.019 301 GLU AAA O 1
ATOM 4669 N N . PHE A 1 302 ? 0.284 -45.336 -2.638 1.000 170.705 302 PHE AAA N 1
ATOM 4670 C CA . PHE A 1 302 ? 1.505 -45.248 -1.786 1.000 166.748 302 PHE AAA CA 1
ATOM 4671 C C . PHE A 1 302 ? 1.589 -43.857 -1.141 1.000 160.853 302 PHE AAA C 1
ATOM 4672 O O . PHE A 1 302 ? 1.086 -42.888 -1.742 1.000 155.681 302 PHE AAA O 1
ATOM 4689 N N . ASP A 1 303 ? 2.228 -43.767 0.032 1.000 158.155 303 ASP AAA N 1
ATOM 4690 C CA . ASP A 1 303 ? 2.266 -42.552 0.898 1.000 153.223 303 ASP AAA CA 1
ATOM 4691 C C . ASP A 1 303 ? 2.910 -41.383 0.142 1.000 145.472 303 ASP AAA C 1
ATOM 4692 O O . ASP A 1 303 ? 3.610 -41.632 -0.862 1.000 141.551 303 ASP AAA O 1
ATOM 4701 N N . ALA A 1 304 ? 2.678 -40.157 0.623 1.000 141.708 304 ALA AAA N 1
ATOM 4702 C CA . ALA A 1 304 ? 2.990 -38.893 -0.086 1.000 138.745 304 ALA AAA CA 1
ATOM 4703 C C . ALA A 1 304 ? 2.972 -37.703 0.880 1.000 136.206 304 ALA AAA C 1
ATOM 4704 O O . ALA A 1 304 ? 2.625 -37.899 2.069 1.000 136.292 304 ALA AAA O 1
ATOM 4711 N N . ILE A 1 305 ? 3.328 -36.518 0.364 1.000 132.430 305 ILE AAA N 1
ATOM 4712 C CA . ILE A 1 305 ? 3.512 -35.247 1.130 1.000 130.729 305 ILE AAA CA 1
ATOM 4713 C C . ILE A 1 305 ? 3.217 -34.063 0.193 1.000 128.075 305 ILE AAA C 1
ATOM 4714 O O . ILE A 1 305 ? 3.742 -34.068 -0.937 1.000 127.855 305 ILE AAA O 1
ATOM 4730 N N . ILE A 1 306 ? 2.386 -33.107 0.628 1.000 127.207 306 ILE AAA N 1
ATOM 4731 C CA . ILE A 1 306 ? 2.144 -31.820 -0.097 1.000 125.214 306 ILE AAA CA 1
ATOM 4732 C C . ILE A 1 306 ? 3.210 -30.818 0.342 1.000 123.211 306 ILE AAA C 1
ATOM 4733 O O . ILE A 1 306 ? 3.283 -30.473 1.519 1.000 122.862 306 ILE AAA O 1
ATOM 4749 N N . PRO A 1 307 ? 4.085 -30.350 -0.581 1.000 121.659 307 PRO AAA N 1
ATOM 4750 C CA . PRO A 1 307 ? 5.118 -29.364 -0.264 1.000 119.790 307 PRO AAA CA 1
ATOM 4751 C C . PRO A 1 307 ? 4.805 -27.934 -0.728 1.000 115.964 307 PRO AAA C 1
ATOM 4752 O O . PRO A 1 307 ? 4.261 -27.769 -1.803 1.000 111.956 307 PRO AAA O 1
ATOM 4763 N N . GLU A 1 308 ? 5.178 -26.936 0.073 1.000 116.312 308 GLU AAA N 1
ATOM 4764 C CA . GLU A 1 308 ? 5.008 -25.507 -0.288 1.000 117.322 308 GLU AAA CA 1
ATOM 4765 C C . GLU A 1 308 ? 6.384 -24.956 -0.647 1.000 115.114 308 GLU AAA C 1
ATOM 4766 O O . GLU A 1 308 ? 7.260 -24.928 0.235 1.000 114.434 308 GLU AAA O 1
ATOM 4778 N N . ILE A 1 309 ? 6.571 -24.580 -1.911 1.000 113.532 309 ILE AAA N 1
ATOM 4779 C CA . ILE A 1 309 ? 7.830 -23.937 -2.382 1.000 114.520 309 ILE AAA CA 1
ATOM 4780 C C . ILE A 1 309 ? 7.573 -22.435 -2.548 1.000 113.736 309 ILE AAA C 1
ATOM 4781 O O . ILE A 1 309 ? 6.434 -22.050 -2.884 1.000 113.707 309 ILE AAA O 1
ATOM 4797 N N . THR A 1 310 ? 8.598 -21.623 -2.281 1.000 112.418 310 THR AAA N 1
ATOM 4798 C CA . THR A 1 310 ? 8.518 -20.142 -2.208 1.000 110.232 310 THR AAA CA 1
ATOM 4799 C C . THR A 1 310 ? 9.601 -19.525 -3.093 1.000 110.376 310 THR AAA C 1
ATOM 4800 O O . THR A 1 310 ? 10.727 -20.057 -3.100 1.000 114.561 310 THR AAA O 1
ATOM 4811 N N . GLY A 1 311 ? 9.276 -18.429 -3.781 1.000 108.593 311 GLY AAA N 1
ATOM 4812 C CA . GLY A 1 311 ? 10.196 -17.733 -4.700 1.000 107.017 311 GLY AAA CA 1
ATOM 4813 C C . GLY A 1 311 ? 9.661 -16.375 -5.119 1.000 105.484 311 GLY AAA C 1
ATOM 4814 O O . GLY A 1 311 ? 8.656 -15.920 -4.531 1.000 106.606 311 GLY AAA O 1
ATOM 4818 N N . GLY A 1 312 ? 10.304 -15.761 -6.115 1.000 101.808 312 GLY AAA N 1
ATOM 4819 C CA . GLY A 1 312 ? 10.050 -14.374 -6.542 1.000 100.100 312 GLY AAA CA 1
ATOM 4820 C C . GLY A 1 312 ? 10.082 -14.252 -8.050 1.000 99.059 312 GLY AAA C 1
ATOM 4821 O O . GLY A 1 312 ? 11.027 -14.779 -8.668 1.000 100.267 312 GLY AAA O 1
ATOM 4825 N N . ALA A 1 313 ? 9.072 -13.592 -8.620 1.000 98.015 313 ALA AAA N 1
ATOM 4826 C CA . ALA A 1 313 ? 8.964 -13.278 -10.061 1.000 96.125 313 ALA AAA CA 1
ATOM 4827 C C . ALA A 1 313 ? 8.980 -11.759 -10.238 1.000 95.558 313 ALA AAA C 1
ATOM 4828 O O . ALA A 1 313 ? 8.536 -11.051 -9.309 1.000 94.275 313 ALA AAA O 1
ATOM 4835 N N . TYR A 1 314 ? 9.485 -11.287 -11.381 1.000 94.045 314 TYR AAA N 1
ATOM 4836 C CA . TYR A 1 314 ? 9.616 -9.846 -11.722 1.000 93.565 314 TYR AAA CA 1
ATOM 4837 C C . TYR A 1 314 ? 9.104 -9.631 -13.146 1.000 93.401 314 TYR AAA C 1
ATOM 4838 O O . TYR A 1 314 ? 9.335 -10.509 -13.999 1.000 95.196 314 TYR AAA O 1
ATOM 4856 N N . ILE A 1 315 ? 8.408 -8.517 -13.385 1.000 92.877 315 ILE AAA N 1
ATOM 4857 C CA . ILE A 1 315 ? 7.833 -8.186 -14.723 1.000 90.629 315 ILE AAA CA 1
ATOM 4858 C C . ILE A 1 315 ? 8.945 -7.558 -15.561 1.000 89.665 315 ILE AAA C 1
ATOM 4859 O O . ILE A 1 315 ? 9.472 -6.511 -15.150 1.000 91.943 315 ILE AAA O 1
ATOM 4875 N N . THR A 1 316 ? 9.285 -8.197 -16.679 1.000 88.500 316 THR AAA N 1
ATOM 4876 C CA . THR A 1 316 ? 10.400 -7.814 -17.577 1.000 88.275 316 THR AAA CA 1
ATOM 4877 C C . THR A 1 316 ? 9.827 -7.384 -18.925 1.000 87.451 316 THR AAA C 1
ATOM 4878 O O . THR A 1 316 ? 10.267 -7.928 -19.954 1.000 93.341 316 THR AAA O 1
ATOM 4889 N N . GLY A 1 317 ? 8.858 -6.471 -18.912 1.000 85.914 317 GLY AAA N 1
ATOM 4890 C CA . GLY A 1 317 ? 8.318 -5.855 -20.138 1.000 86.807 317 GLY AAA CA 1
ATOM 4891 C C . GLY A 1 317 ? 7.011 -6.484 -20.587 1.000 84.745 317 GLY AAA C 1
ATOM 4892 O O . GLY A 1 317 ? 6.658 -7.573 -20.092 1.000 85.261 317 GLY AAA O 1
ATOM 4896 N N . PHE A 1 318 ? 6.324 -5.794 -21.498 1.000 82.649 318 PHE AAA N 1
ATOM 4897 C CA . PHE A 1 318 ? 4.992 -6.143 -22.048 1.000 82.498 318 PHE AAA CA 1
ATOM 4898 C C . PHE A 1 318 ? 5.123 -6.287 -23.563 1.000 85.933 318 PHE AAA C 1
ATOM 4899 O O . PHE A 1 318 ? 5.759 -5.411 -24.194 1.000 88.332 318 PHE AAA O 1
ATOM 4916 N N . ASN A 1 319 ? 4.558 -7.365 -24.113 1.000 86.112 319 ASN AAA N 1
ATOM 4917 C CA . ASN A 1 319 ? 4.726 -7.773 -25.532 1.000 86.962 319 ASN AAA CA 1
ATOM 4918 C C . ASN A 1 319 ? 3.358 -7.793 -26.213 1.000 84.654 319 ASN AAA C 1
ATOM 4919 O O . ASN A 1 319 ? 2.394 -8.237 -25.576 1.000 86.719 319 ASN AAA O 1
ATOM 4930 N N . HIS A 1 320 ? 3.290 -7.296 -27.447 1.000 81.692 320 HIS AAA N 1
ATOM 4931 C CA . HIS A 1 320 ? 2.173 -7.528 -28.396 1.000 81.665 320 HIS AAA CA 1
ATOM 4932 C C . HIS A 1 320 ? 2.762 -8.249 -29.601 1.000 81.304 320 HIS AAA C 1
ATOM 4933 O O . HIS A 1 320 ? 3.203 -7.571 -30.533 1.000 80.547 320 HIS AAA O 1
ATOM 4948 N N . PHE A 1 321 ? 2.817 -9.577 -29.533 1.000 84.287 321 PHE AAA N 1
ATOM 4949 C CA . PHE A 1 321 ? 3.349 -10.444 -30.612 1.000 88.115 321 PHE AAA CA 1
ATOM 4950 C C . PHE A 1 321 ? 2.423 -10.327 -31.825 1.000 89.073 321 PHE AAA C 1
ATOM 4951 O O . PHE A 1 321 ? 1.191 -10.276 -31.640 1.000 89.987 321 PHE AAA O 1
ATOM 4968 N N . VAL A 1 322 ? 3.008 -10.249 -33.020 1.000 88.245 322 VAL AAA N 1
ATOM 4969 C CA . VAL A 1 322 ? 2.269 -10.213 -34.315 1.000 89.641 322 VAL AAA CA 1
ATOM 4970 C C . VAL A 1 322 ? 3.033 -11.091 -35.315 1.000 91.310 322 VAL AAA C 1
ATOM 4971 O O . VAL A 1 322 ? 4.273 -11.193 -35.182 1.000 90.457 322 VAL AAA O 1
ATOM 4984 N N . ILE A 1 323 ? 2.318 -11.703 -36.265 1.000 92.949 323 ILE AAA N 1
ATOM 4985 C CA . ILE A 1 323 ? 2.846 -12.777 -37.157 1.000 97.187 323 ILE AAA CA 1
ATOM 4986 C C . ILE A 1 323 ? 2.625 -12.385 -38.623 1.000 98.664 323 ILE AAA C 1
ATOM 4987 O O . ILE A 1 323 ? 1.535 -12.655 -39.135 1.000 102.216 323 ILE AAA O 1
ATOM 5003 N N . ASP A 1 324 ? 3.614 -11.782 -39.290 1.000 98.379 324 ASP AAA N 1
ATOM 5004 C CA . ASP A 1 324 ? 3.482 -11.408 -40.724 1.000 101.036 324 ASP AAA CA 1
ATOM 5005 C C . ASP A 1 324 ? 3.123 -12.672 -41.498 1.000 104.420 324 ASP AAA C 1
ATOM 5006 O O . ASP A 1 324 ? 3.815 -13.676 -41.389 1.000 109.093 324 ASP AAA O 1
ATOM 5015 N N . PRO A 1 325 ? 2.037 -12.676 -42.301 1.000 107.091 325 PRO AAA N 1
ATOM 5016 C CA . PRO A 1 325 ? 1.586 -13.896 -42.968 1.000 109.197 325 PRO AAA CA 1
ATOM 5017 C C . PRO A 1 325 ? 2.514 -14.319 -44.115 1.000 111.460 325 PRO AAA C 1
ATOM 5018 O O . PRO A 1 325 ? 2.396 -15.444 -44.556 1.000 113.930 325 PRO AAA O 1
ATOM 5029 N N . GLU A 1 326 ? 3.407 -13.428 -44.559 1.000 111.755 326 GLU AAA N 1
ATOM 5030 C CA . GLU A 1 326 ? 4.443 -13.741 -45.581 1.000 116.762 326 GLU AAA CA 1
ATOM 5031 C C . GLU A 1 326 ? 5.656 -14.365 -44.879 1.000 116.466 326 GLU AAA C 1
ATOM 5032 O O . GLU A 1 326 ? 6.276 -15.268 -45.470 1.000 123.508 326 GLU AAA O 1
ATOM 5044 N N . ASP A 1 327 ? 5.968 -13.906 -43.663 1.000 111.953 327 ASP AAA N 1
ATOM 5045 C CA . ASP A 1 327 ? 7.066 -14.431 -42.806 1.000 111.783 327 ASP AAA CA 1
ATOM 5046 C C . ASP A 1 327 ? 7.015 -15.956 -42.794 1.000 114.050 327 ASP AAA C 1
ATOM 5047 O O . ASP A 1 327 ? 6.120 -16.529 -42.180 1.000 115.087 327 ASP AAA O 1
ATOM 5056 N N . PRO A 1 328 ? 7.976 -16.662 -43.434 1.000 115.634 328 PRO AAA N 1
ATOM 5057 C CA . PRO A 1 328 ? 7.948 -18.125 -43.487 1.000 116.647 328 PRO AAA CA 1
ATOM 5058 C C . PRO A 1 328 ? 8.194 -18.788 -42.121 1.000 114.109 328 PRO AAA C 1
ATOM 5059 O O . PRO A 1 328 ? 7.711 -19.888 -41.916 1.000 116.448 328 PRO AAA O 1
ATOM 5070 N N . LEU A 1 329 ? 8.908 -18.106 -41.218 1.000 109.477 329 LEU AAA N 1
ATOM 5071 C CA . LEU A 1 329 ? 9.182 -18.571 -39.828 1.000 106.382 329 LEU AAA CA 1
ATOM 5072 C C . LEU A 1 329 ? 8.015 -18.186 -38.906 1.000 104.655 329 LEU AAA C 1
ATOM 5073 O O . LEU A 1 329 ? 8.105 -18.495 -37.707 1.000 101.482 329 LEU AAA O 1
ATOM 5089 N N . LYS A 1 330 ? 6.968 -17.550 -39.452 1.000 105.880 330 LYS AAA N 1
ATOM 5090 C CA . LYS A 1 330 ? 5.819 -16.949 -38.714 1.000 102.098 330 LYS AAA CA 1
ATOM 5091 C C . LYS A 1 330 ? 5.553 -17.711 -37.416 1.000 101.391 330 LYS AAA C 1
ATOM 5092 O O . LYS A 1 330 ? 5.354 -17.045 -36.393 1.000 101.078 330 LYS AAA O 1
ATOM 5111 N N . TYR A 1 331 ? 5.565 -19.046 -37.461 1.000 106.057 331 TYR AAA N 1
ATOM 5112 C CA . TYR A 1 331 ? 5.272 -19.942 -36.309 1.000 108.253 331 TYR AAA CA 1
ATOM 5113 C C . TYR A 1 331 ? 6.587 -20.448 -35.699 1.000 109.311 331 TYR AAA C 1
ATOM 5114 O O . TYR A 1 331 ? 6.643 -21.599 -35.232 1.000 110.796 331 TYR AAA O 1
ATOM 5132 N N . GLY A 1 332 ? 7.606 -19.584 -35.674 1.000 109.559 332 GLY AAA N 1
ATOM 5133 C CA . GLY A 1 332 ? 8.955 -19.886 -35.162 1.000 111.103 332 GLY AAA CA 1
ATOM 5134 C C . GLY A 1 332 ? 9.657 -20.926 -36.012 1.000 114.779 332 GLY AAA C 1
ATOM 5135 O O . GLY A 1 332 ? 9.128 -21.256 -37.092 1.000 116.206 332 GLY AAA O 1
ATOM 5139 N N . PHE A 1 333 ? 10.814 -21.410 -35.551 1.000 118.116 333 PHE AAA N 1
ATOM 5140 C CA . PHE A 1 333 ? 11.557 -22.545 -36.158 1.000 126.047 333 PHE AAA CA 1
ATOM 5141 C C . PHE A 1 333 ? 12.490 -23.170 -35.114 1.000 130.919 333 PHE AAA C 1
ATOM 5142 O O . PHE A 1 333 ? 12.757 -22.535 -34.072 1.000 130.900 333 PHE AAA O 1
ATOM 5159 N N . THR A 1 334 ? 12.999 -24.367 -35.424 1.000 138.928 334 THR AAA N 1
ATOM 5160 C CA . THR A 1 334 ? 13.582 -25.345 -34.464 1.000 141.931 334 THR AAA CA 1
ATOM 5161 C C . THR A 1 334 ? 15.083 -25.093 -34.262 1.000 141.843 334 THR AAA C 1
ATOM 5162 O O . THR A 1 334 ? 15.457 -24.711 -33.137 1.000 139.522 334 THR AAA O 1
ATOM 5173 N N . VAL A 1 335 ? 15.889 -25.287 -35.314 1.000 144.967 335 VAL AAA N 1
ATOM 5174 C CA . VAL A 1 335 ? 17.383 -25.399 -35.281 1.000 149.137 335 VAL AAA CA 1
ATOM 5175 C C . VAL A 1 335 ? 17.737 -26.839 -34.880 1.000 153.705 335 VAL AAA C 1
ATOM 5176 O O . VAL A 1 335 ? 17.370 -27.316 -33.805 1.000 154.063 335 VAL AAA O 1
ATOM 5189 N N . MET B 1 1 ? 5.595 6.900 12.567 1.000 107.034 1 MET BBB N 1
ATOM 5190 C CA . MET B 1 1 ? 4.578 5.852 12.910 1.000 105.627 1 MET BBB CA 1
ATOM 5191 C C . MET B 1 1 ? 3.922 5.342 11.620 1.000 106.938 1 MET BBB C 1
ATOM 5192 O O . MET B 1 1 ? 3.647 6.193 10.755 1.000 111.513 1 MET BBB O 1
ATOM 5208 N N . LYS B 1 2 ? 3.688 4.024 11.493 1.000 104.280 2 LYS BBB N 1
ATOM 5209 C CA . LYS B 1 2 ? 2.857 3.431 10.403 1.000 106.875 2 LYS BBB CA 1
ATOM 5210 C C . LYS B 1 2 ? 2.117 2.188 10.922 1.000 105.134 2 LYS BBB C 1
ATOM 5211 O O . LYS B 1 2 ? 0.888 2.275 11.086 1.000 107.927 2 LYS BBB O 1
ATOM 5230 N N . PHE B 1 3 ? 2.811 1.070 11.146 1.000 103.554 3 PHE BBB N 1
ATOM 5231 C CA . PHE B 1 3 ? 2.327 -0.087 11.953 1.000 102.085 3 PHE BBB CA 1
ATOM 5232 C C . PHE B 1 3 ? 1.379 -1.018 11.187 1.000 101.061 3 PHE BBB C 1
ATOM 5233 O O . PHE B 1 3 ? 1.572 -2.240 11.279 1.000 104.766 3 PHE BBB O 1
ATOM 5250 N N . SER B 1 4 ? 0.326 -0.495 10.560 1.000 97.519 4 SER BBB N 1
ATOM 5251 C CA . SER B 1 4 ? -0.618 -1.282 9.722 1.000 98.294 4 SER BBB CA 1
ATOM 5252 C C . SER B 1 4 ? -1.426 -2.270 10.574 1.000 97.627 4 SER BBB C 1
ATOM 5253 O O . SER B 1 4 ? -2.569 -2.562 10.182 1.000 103.589 4 SER BBB O 1
ATOM 5261 N N . LYS B 1 5 ? -0.850 -2.799 11.659 1.000 93.622 5 LYS BBB N 1
ATOM 5262 C CA . LYS B 1 5 ? -1.529 -3.736 12.592 1.000 92.146 5 LYS BBB CA 1
ATOM 5263 C C . LYS B 1 5 ? -1.342 -3.244 14.027 1.000 89.516 5 LYS BBB C 1
ATOM 5264 O O . LYS B 1 5 ? -0.309 -2.620 14.295 1.000 90.333 5 LYS BBB O 1
ATOM 5283 N N . GLY B 1 6 ? -2.312 -3.529 14.901 1.000 89.879 6 GLY BBB N 1
ATOM 5284 C CA . GLY B 1 6 ? -2.326 -3.083 16.309 1.000 90.434 6 GLY BBB CA 1
ATOM 5285 C C . GLY B 1 6 ? -3.099 -4.033 17.213 1.000 90.551 6 GLY BBB C 1
ATOM 5286 O O . GLY B 1 6 ? -4.337 -3.902 17.289 1.000 92.625 6 GLY BBB O 1
ATOM 5290 N N . ILE B 1 7 ? -2.389 -4.941 17.889 1.000 89.916 7 ILE BBB N 1
ATOM 5291 C CA . ILE B 1 7 ? -2.968 -5.983 18.789 1.000 91.562 7 ILE BBB CA 1
ATOM 5292 C C . ILE B 1 7 ? -2.758 -5.548 20.244 1.000 89.111 7 ILE BBB C 1
ATOM 5293 O O . ILE B 1 7 ? -1.610 -5.259 20.614 1.000 88.388 7 ILE BBB O 1
ATOM 5309 N N . HIS B 1 8 ? -3.834 -5.514 21.031 1.000 89.634 8 HIS BBB N 1
ATOM 5310 C CA . HIS B 1 8 ? -3.815 -5.217 22.488 1.000 89.009 8 HIS BBB CA 1
ATOM 5311 C C . HIS B 1 8 ? -3.671 -6.530 23.251 1.000 88.134 8 HIS BBB C 1
ATOM 5312 O O . HIS B 1 8 ? -4.582 -7.367 23.135 1.000 92.542 8 HIS BBB O 1
ATOM 5327 N N . ALA B 1 9 ? -2.561 -6.698 23.971 1.000 85.020 9 ALA BBB N 1
ATOM 5328 C CA . ALA B 1 9 ? -2.294 -7.853 24.857 1.000 84.385 9 ALA BBB CA 1
ATOM 5329 C C . ALA B 1 9 ? -2.288 -7.366 26.305 1.000 83.076 9 ALA BBB C 1
ATOM 5330 O O . ALA B 1 9 ? -2.195 -6.150 26.500 1.000 86.338 9 ALA BBB O 1
ATOM 5337 N N . ILE B 1 10 ? -2.440 -8.280 27.264 1.000 83.089 10 ILE BBB N 1
ATOM 5338 C CA . ILE B 1 10 ? -2.134 -8.052 28.707 1.000 84.772 10 ILE BBB CA 1
ATOM 5339 C C . ILE B 1 10 ? -1.142 -9.131 29.128 1.000 87.697 10 ILE BBB C 1
ATOM 5340 O O . ILE B 1 10 ? -1.434 -10.317 28.901 1.000 89.000 10 ILE BBB O 1
ATOM 5356 N N . ASP B 1 11 ? -0.018 -8.721 29.709 1.000 91.725 11 ASP BBB N 1
ATOM 5357 C CA . ASP B 1 11 ? 1.038 -9.639 30.202 1.000 96.120 11 ASP BBB CA 1
ATOM 5358 C C . ASP B 1 11 ? 0.626 -10.156 31.581 1.000 97.602 11 ASP BBB C 1
ATOM 5359 O O . ASP B 1 11 ? 0.050 -9.378 32.369 1.000 98.062 11 ASP BBB O 1
ATOM 5368 N N . SER B 1 12 ? 0.898 -11.432 31.845 1.000 99.516 12 SER BBB N 1
ATOM 5369 C CA . SER B 1 12 ? 0.919 -12.021 33.205 1.000 102.700 12 SER BBB CA 1
ATOM 5370 C C . SER B 1 12 ? 2.192 -12.856 33.349 1.000 103.973 12 SER BBB C 1
ATOM 5371 O O . SER B 1 12 ? 2.828 -13.159 32.314 1.000 103.013 12 SER BBB O 1
ATOM 5379 N N . HIS B 1 13 ? 2.555 -13.179 34.591 1.000 103.537 13 HIS BBB N 1
ATOM 5380 C CA . HIS B 1 13 ? 3.555 -14.219 34.942 1.000 104.615 13 HIS BBB CA 1
ATOM 5381 C C . HIS B 1 13 ? 2.893 -15.172 35.939 1.000 110.273 13 HIS BBB C 1
ATOM 5382 O O . HIS B 1 13 ? 2.496 -14.704 37.023 1.000 113.551 13 HIS BBB O 1
ATOM 5397 N N . THR B 1 14 ? 2.739 -16.445 35.564 1.000 115.099 14 THR BBB N 1
ATOM 5398 C CA . THR B 1 14 ? 2.007 -17.478 36.347 1.000 117.508 14 THR BBB CA 1
ATOM 5399 C C . THR B 1 14 ? 3.019 -18.340 37.106 1.000 117.935 14 THR BBB C 1
ATOM 5400 O O . THR B 1 14 ? 3.331 -19.444 36.622 1.000 120.861 14 THR BBB O 1
ATOM 5411 N N . MET B 1 15 ? 3.500 -17.844 38.250 1.000 116.577 15 MET BBB N 1
ATOM 5412 C CA . MET B 1 15 ? 4.612 -18.444 39.038 1.000 116.473 15 MET BBB CA 1
ATOM 5413 C C . MET B 1 15 ? 5.857 -18.538 38.143 1.000 113.796 15 MET BBB C 1
ATOM 5414 O O . MET B 1 15 ? 6.509 -19.601 38.136 1.000 117.661 15 MET BBB O 1
ATOM 5428 N N . GLY B 1 16 ? 6.143 -17.472 37.388 1.000 108.146 16 GLY BBB N 1
ATOM 5429 C CA . GLY B 1 16 ? 7.404 -17.284 36.645 1.000 106.898 16 GLY BBB CA 1
ATOM 5430 C C . GLY B 1 16 ? 7.221 -17.434 35.147 1.000 105.258 16 GLY BBB C 1
ATOM 5431 O O . GLY B 1 16 ? 7.900 -16.702 34.397 1.000 101.485 16 GLY BBB O 1
ATOM 5435 N N . GLU B 1 17 ? 6.367 -18.369 34.719 1.000 108.173 17 GLU BBB N 1
ATOM 5436 C CA . GLU B 1 17 ? 6.124 -18.668 33.283 1.000 110.754 17 GLU BBB CA 1
ATOM 5437 C C . GLU B 1 17 ? 5.202 -17.592 32.719 1.000 111.371 17 GLU BBB C 1
ATOM 5438 O O . GLU B 1 17 ? 4.031 -17.531 33.091 1.000 114.508 17 GLU BBB O 1
ATOM 5450 N N . PRO B 1 18 ? 5.701 -16.716 31.813 1.000 110.124 18 PRO BBB N 1
ATOM 5451 C CA . PRO B 1 18 ? 4.910 -15.595 31.308 1.000 106.295 18 PRO BBB CA 1
ATOM 5452 C C . PRO B 1 18 ? 3.711 -16.043 30.464 1.000 104.266 18 PRO BBB C 1
ATOM 5453 O O . PRO B 1 18 ? 3.715 -17.159 29.963 1.000 105.132 18 PRO BBB O 1
ATOM 5464 N N . THR B 1 19 ? 2.716 -15.161 30.357 1.000 100.713 19 THR BBB N 1
ATOM 5465 C CA . THR B 1 19 ? 1.521 -15.316 29.490 1.000 98.173 19 THR BBB CA 1
ATOM 5466 C C . THR B 1 19 ? 1.171 -13.945 28.907 1.000 92.491 19 THR BBB C 1
ATOM 5467 O O . THR B 1 19 ? 1.004 -13.001 29.693 1.000 91.296 19 THR BBB O 1
ATOM 5478 N N . ARG B 1 20 ? 1.115 -13.849 27.579 1.000 91.128 20 ARG BBB N 1
ATOM 5479 C CA . ARG B 1 20 ? 0.574 -12.679 26.841 1.000 90.778 20 ARG BBB CA 1
ATOM 5480 C C . ARG B 1 20 ? -0.889 -12.953 26.494 1.000 89.870 20 ARG BBB C 1
ATOM 5481 O O . ARG B 1 20 ? -1.138 -13.739 25.567 1.000 91.751 20 ARG BBB O 1
ATOM 5502 N N . ILE B 1 21 ? -1.819 -12.329 27.215 1.000 87.998 21 ILE BBB N 1
ATOM 5503 C CA . ILE B 1 21 ? -3.280 -12.495 26.977 1.000 88.130 21 ILE BBB CA 1
ATOM 5504 C C . ILE B 1 21 ? -3.723 -11.418 25.982 1.000 86.816 21 ILE BBB C 1
ATOM 5505 O O . ILE B 1 21 ? -3.983 -10.291 26.415 1.000 88.362 21 ILE BBB O 1
ATOM 5521 N N . VAL B 1 22 ? -3.772 -11.752 24.693 1.000 87.216 22 VAL BBB N 1
ATOM 5522 C CA . VAL B 1 22 ? -4.331 -10.865 23.631 1.000 88.348 22 VAL BBB CA 1
ATOM 5523 C C . VAL B 1 22 ? -5.804 -10.632 23.972 1.000 90.601 22 VAL BBB C 1
ATOM 5524 O O . VAL B 1 22 ? -6.489 -11.619 24.276 1.000 95.731 22 VAL BBB O 1
ATOM 5537 N N . VAL B 1 23 ? -6.267 -9.381 23.921 1.000 90.952 23 VAL BBB N 1
ATOM 5538 C CA . VAL B 1 23 ? -7.662 -8.994 24.285 1.000 93.174 23 VAL BBB CA 1
ATOM 5539 C C . VAL B 1 23 ? -8.328 -8.284 23.098 1.000 96.684 23 VAL BBB C 1
ATOM 5540 O O . VAL B 1 23 ? -9.401 -8.753 22.666 1.000 102.247 23 VAL BBB O 1
ATOM 5553 N N . GLY B 1 24 ? -7.718 -7.206 22.592 1.000 95.972 24 GLY BBB N 1
ATOM 5554 C CA . GLY B 1 24 ? -8.246 -6.393 21.478 1.000 94.434 24 GLY BBB CA 1
ATOM 5555 C C . GLY B 1 24 ? -7.316 -6.398 20.280 1.000 92.112 24 GLY BBB C 1
ATOM 5556 O O . GLY B 1 24 ? -6.094 -6.483 20.493 1.000 88.416 24 GLY BBB O 1
ATOM 5560 N N . GLY B 1 25 ? -7.872 -6.314 19.066 1.000 94.197 25 GLY BBB N 1
ATOM 5561 C CA . GLY B 1 25 ? -7.106 -6.246 17.806 1.000 94.246 25 GLY BBB CA 1
ATOM 5562 C C . GLY B 1 25 ? -7.540 -7.280 16.778 1.000 97.841 25 GLY BBB C 1
ATOM 5563 O O . GLY B 1 25 ? -7.098 -7.142 15.614 1.000 96.880 25 GLY BBB O 1
ATOM 5567 N N . ILE B 1 26 ? -8.330 -8.292 17.179 1.000 102.417 26 ILE BBB N 1
ATOM 5568 C CA . ILE B 1 26 ? -9.026 -9.259 16.263 1.000 108.325 26 ILE BBB CA 1
ATOM 5569 C C . ILE B 1 26 ? -10.361 -9.658 16.893 1.000 109.610 26 ILE BBB C 1
ATOM 5570 O O . ILE B 1 26 ? -10.417 -10.510 17.775 1.000 111.726 26 ILE BBB O 1
ATOM 5586 N N . PRO B 1 27 ? -11.488 -9.065 16.439 1.000 110.223 27 PRO BBB N 1
ATOM 5587 C CA . PRO B 1 27 ? -12.741 -9.125 17.193 1.000 111.897 27 PRO BBB CA 1
ATOM 5588 C C . PRO B 1 27 ? -13.480 -10.471 17.112 1.000 115.276 27 PRO BBB C 1
ATOM 5589 O O . PRO B 1 27 ? -13.938 -10.941 18.143 1.000 114.702 27 PRO BBB O 1
ATOM 5600 N N . GLN B 1 28 ? -13.580 -11.044 15.908 1.000 118.120 28 GLN BBB N 1
ATOM 5601 C CA . GLN B 1 28 ? -14.253 -12.342 15.634 1.000 122.726 28 GLN BBB CA 1
ATOM 5602 C C . GLN B 1 28 ? -13.245 -13.288 14.975 1.000 122.851 28 GLN BBB C 1
ATOM 5603 O O . GLN B 1 28 ? -12.392 -12.797 14.208 1.000 123.026 28 GLN BBB O 1
ATOM 5617 N N . ILE B 1 29 ? -13.338 -14.585 15.283 1.000 123.258 29 ILE BBB N 1
ATOM 5618 C CA . ILE B 1 29 ? -12.652 -15.693 14.547 1.000 122.725 29 ILE BBB CA 1
ATOM 5619 C C . ILE B 1 29 ? -13.694 -16.794 14.286 1.000 128.120 29 ILE BBB C 1
ATOM 5620 O O . ILE B 1 29 ? -14.368 -17.231 15.242 1.000 129.283 29 ILE BBB O 1
ATOM 5636 N N . ASN B 1 30 ? -13.828 -17.195 13.019 1.000 130.433 30 ASN BBB N 1
ATOM 5637 C CA . ASN B 1 30 ? -15.047 -17.823 12.443 1.000 135.025 30 ASN BBB CA 1
ATOM 5638 C C . ASN B 1 30 ? -15.455 -19.045 13.270 1.000 138.580 30 ASN BBB C 1
ATOM 5639 O O . ASN B 1 30 ? -16.506 -18.966 13.934 1.000 140.729 30 ASN BBB O 1
ATOM 5650 N N . GLY B 1 31 ? -14.627 -20.098 13.239 1.000 140.746 31 GLY BBB N 1
ATOM 5651 C CA . GLY B 1 31 ? -14.925 -21.488 13.655 1.000 145.034 31 GLY BBB CA 1
ATOM 5652 C C . GLY B 1 31 ? -15.982 -21.621 14.746 1.000 146.049 31 GLY BBB C 1
ATOM 5653 O O . GLY B 1 31 ? -16.169 -20.665 15.526 1.000 146.604 31 GLY BBB O 1
ATOM 5657 N N . GLU B 1 32 ? -16.634 -22.789 14.818 1.000 146.721 32 GLU BBB N 1
ATOM 5658 C CA . GLU B 1 32 ? -17.625 -23.134 15.874 1.000 146.217 32 GLU BBB CA 1
ATOM 5659 C C . GLU B 1 32 ? -16.880 -23.390 17.194 1.000 143.510 32 GLU BBB C 1
ATOM 5660 O O . GLU B 1 32 ? -16.872 -22.473 18.038 1.000 140.585 32 GLU BBB O 1
ATOM 5672 N N . THR B 1 33 ? -16.273 -24.570 17.376 1.000 144.216 33 THR BBB N 1
ATOM 5673 C CA . THR B 1 33 ? -15.479 -24.902 18.595 1.000 141.721 33 THR BBB CA 1
ATOM 5674 C C . THR B 1 33 ? -14.095 -24.255 18.481 1.000 136.816 33 THR BBB C 1
ATOM 5675 O O . THR B 1 33 ? -13.692 -23.926 17.349 1.000 135.216 33 THR BBB O 1
ATOM 5686 N N . MET B 1 34 ? -13.408 -24.085 19.616 1.000 134.642 34 MET BBB N 1
ATOM 5687 C CA . MET B 1 34 ? -12.086 -23.401 19.717 1.000 131.131 34 MET BBB CA 1
ATOM 5688 C C . MET B 1 34 ? -11.069 -24.059 18.779 1.000 131.723 34 MET BBB C 1
ATOM 5689 O O . MET B 1 34 ? -10.168 -23.339 18.310 1.000 130.917 34 MET BBB O 1
ATOM 5703 N N . ALA B 1 35 ? -11.196 -25.370 18.551 1.000 133.952 35 ALA BBB N 1
ATOM 5704 C CA . ALA B 1 35 ? -10.384 -26.150 17.588 1.000 133.381 35 ALA BBB CA 1
ATOM 5705 C C . ALA B 1 35 ? -10.627 -25.624 16.169 1.000 131.633 35 ALA BBB C 1
ATOM 5706 O O . ALA B 1 35 ? -9.648 -25.495 15.417 1.000 130.075 35 ALA BBB O 1
ATOM 5713 N N . ASP B 1 36 ? -11.885 -25.330 15.827 1.000 132.462 36 ASP BBB N 1
ATOM 5714 C CA . ASP B 1 36 ? -12.296 -24.840 14.483 1.000 134.123 36 ASP BBB CA 1
ATOM 5715 C C . ASP B 1 36 ? -11.654 -23.472 14.237 1.000 129.102 36 ASP BBB C 1
ATOM 5716 O O . ASP B 1 36 ? -11.090 -23.264 13.147 1.000 130.504 36 ASP BBB O 1
ATOM 5725 N N . LYS B 1 37 ? -11.740 -22.580 15.224 1.000 124.861 37 LYS BBB N 1
ATOM 5726 C CA . LYS B 1 37 ? -11.133 -21.224 15.176 1.000 119.942 37 LYS BBB CA 1
ATOM 5727 C C . LYS B 1 37 ? -9.606 -21.371 15.213 1.000 117.661 37 LYS BBB C 1
ATOM 5728 O O . LYS B 1 37 ? -8.943 -20.747 14.366 1.000 116.499 37 LYS BBB O 1
ATOM 5747 N N . LYS B 1 38 ? -9.079 -22.191 16.132 1.000 117.220 38 LYS BBB N 1
ATOM 5748 C CA . LYS B 1 38 ? -7.646 -22.598 16.169 1.000 115.679 38 LYS BBB CA 1
ATOM 5749 C C . LYS B 1 38 ? -7.204 -22.932 14.737 1.000 118.499 38 LYS BBB C 1
ATOM 5750 O O . LYS B 1 38 ? -6.357 -22.196 14.203 1.000 116.784 38 LYS BBB O 1
ATOM 5769 N N . LYS B 1 39 ? -7.776 -23.974 14.121 1.000 123.603 39 LYS BBB N 1
ATOM 5770 C CA . LYS B 1 39 ? -7.394 -24.401 12.747 1.000 127.869 39 LYS BBB CA 1
ATOM 5771 C C . LYS B 1 39 ? -7.379 -23.151 11.867 1.000 125.776 39 LYS BBB C 1
ATOM 5772 O O . LYS B 1 39 ? -6.382 -22.943 11.155 1.000 125.844 39 LYS BBB O 1
ATOM 5791 N N . TYR B 1 40 ? -8.428 -22.332 11.967 1.000 124.960 40 TYR BBB N 1
ATOM 5792 C CA . TYR B 1 40 ? -8.601 -21.093 11.174 1.000 125.219 40 TYR BBB CA 1
ATOM 5793 C C . TYR B 1 40 ? -7.412 -20.168 11.434 1.000 123.099 40 TYR BBB C 1
ATOM 5794 O O . TYR B 1 40 ? -6.793 -19.708 10.459 1.000 125.473 40 TYR BBB O 1
ATOM 5812 N N . LEU B 1 41 ? -7.104 -19.923 12.710 1.000 121.848 41 LEU BBB N 1
ATOM 5813 C CA . LEU B 1 41 ? -5.951 -19.090 13.146 1.000 118.494 41 LEU BBB CA 1
ATOM 5814 C C . LEU B 1 41 ? -4.662 -19.662 12.551 1.000 119.662 41 LEU BBB C 1
ATOM 5815 O O . LEU B 1 41 ? -4.019 -18.937 11.782 1.000 118.233 41 LEU BBB O 1
ATOM 5831 N N . GLU B 1 42 ? -4.345 -20.925 12.854 1.000 123.469 42 GLU BBB N 1
ATOM 5832 C CA . GLU B 1 42 ? -3.117 -21.634 12.388 1.000 124.727 42 GLU BBB CA 1
ATOM 5833 C C . GLU B 1 42 ? -3.006 -21.562 10.858 1.000 125.113 42 GLU BBB C 1
ATOM 5834 O O . GLU B 1 42 ? -1.869 -21.632 10.362 1.000 126.780 42 GLU BBB O 1
ATOM 5846 N N . ASP B 1 43 ? -4.131 -21.433 10.143 1.000 124.875 43 ASP BBB N 1
ATOM 5847 C CA . ASP B 1 43 ? -4.187 -21.500 8.657 1.000 127.218 43 ASP BBB CA 1
ATOM 5848 C C . ASP B 1 43 ? -4.221 -20.090 8.044 1.000 123.741 43 ASP BBB C 1
ATOM 5849 O O . ASP B 1 43 ? -3.649 -19.930 6.957 1.000 124.024 43 ASP BBB O 1
ATOM 5858 N N . ASN B 1 44 ? -4.831 -19.100 8.706 1.000 123.002 44 ASN BBB N 1
ATOM 5859 C CA . ASN B 1 44 ? -5.140 -17.774 8.094 1.000 124.786 44 ASN BBB CA 1
ATOM 5860 C C . ASN B 1 44 ? -4.331 -16.641 8.747 1.000 121.649 44 ASN BBB C 1
ATOM 5861 O O . ASN B 1 44 ? -3.744 -15.842 7.995 1.000 122.363 44 ASN BBB O 1
ATOM 5872 N N . LEU B 1 45 ? -4.330 -16.542 10.080 1.000 119.159 45 LEU BBB N 1
ATOM 5873 C CA . LEU B 1 45 ? -3.589 -15.493 10.835 1.000 117.202 45 LEU BBB CA 1
ATOM 5874 C C . LEU B 1 45 ? -2.257 -16.069 11.315 1.000 119.409 45 LEU BBB C 1
ATOM 5875 O O . LEU B 1 45 ? -1.237 -15.367 11.210 1.000 121.626 45 LEU BBB O 1
ATOM 5891 N N . ASP B 1 46 ? -2.287 -17.300 11.828 1.000 124.136 46 ASP BBB N 1
ATOM 5892 C CA . ASP B 1 46 ? -1.097 -18.149 12.102 1.000 126.933 46 ASP BBB CA 1
ATOM 5893 C C . ASP B 1 46 ? -0.047 -17.313 12.833 1.000 124.461 46 ASP BBB C 1
ATOM 5894 O O . ASP B 1 46 ? 0.059 -17.446 14.063 1.000 125.009 46 ASP BBB O 1
ATOM 5903 N N . TYR B 1 47 ? 0.656 -16.462 12.079 1.000 125.011 47 TYR BBB N 1
ATOM 5904 C CA . TYR B 1 47 ? 1.970 -15.861 12.429 1.000 124.000 47 TYR BBB CA 1
ATOM 5905 C C . TYR B 1 47 ? 1.797 -14.341 12.563 1.000 113.502 47 TYR BBB C 1
ATOM 5906 O O . TYR B 1 47 ? 2.571 -13.536 12.013 1.000 108.559 47 TYR BBB O 1
ATOM 5924 N N . VAL B 1 48 ? 0.706 -13.994 13.242 1.000 106.234 48 VAL BBB N 1
ATOM 5925 C CA . VAL B 1 48 ? 0.658 -13.003 14.351 1.000 100.098 48 VAL BBB CA 1
ATOM 5926 C C . VAL B 1 48 ? 1.430 -13.639 15.515 1.000 100.634 48 VAL BBB C 1
ATOM 5927 O O . VAL B 1 48 ? 2.255 -12.945 16.131 1.000 100.627 48 VAL BBB O 1
ATOM 5940 N N . ARG B 1 49 ? 1.194 -14.933 15.765 1.000 102.663 49 ARG BBB N 1
ATOM 5941 C CA . ARG B 1 49 ? 1.865 -15.748 16.816 1.000 102.690 49 ARG BBB CA 1
ATOM 5942 C C . ARG B 1 49 ? 3.367 -15.468 16.818 1.000 101.890 49 ARG BBB C 1
ATOM 5943 O O . ARG B 1 49 ? 3.851 -14.959 17.839 1.000 102.298 49 ARG BBB O 1
ATOM 5964 N N . THR B 1 50 ? 4.057 -15.810 15.722 1.000 102.756 50 THR BBB N 1
ATOM 5965 C CA . THR B 1 50 ? 5.520 -15.615 15.517 1.000 101.663 50 THR BBB CA 1
ATOM 5966 C C . THR B 1 50 ? 5.937 -14.251 16.073 1.000 99.030 50 THR BBB C 1
ATOM 5967 O O . THR B 1 50 ? 6.800 -14.213 16.967 1.000 97.630 50 THR BBB O 1
ATOM 5978 N N . ALA B 1 51 ? 5.311 -13.188 15.564 1.000 98.017 51 ALA BBB N 1
ATOM 5979 C CA . ALA B 1 51 ? 5.570 -11.776 15.922 1.000 96.852 51 ALA BBB CA 1
ATOM 5980 C C . ALA B 1 51 ? 5.628 -11.619 17.443 1.000 96.572 51 ALA BBB C 1
ATOM 5981 O O . ALA B 1 51 ? 6.668 -11.140 17.940 1.000 100.062 51 ALA BBB O 1
ATOM 5988 N N . LEU B 1 52 ? 4.558 -12.021 18.139 1.000 95.685 52 LEU BBB N 1
ATOM 5989 C CA . LEU B 1 52 ? 4.356 -11.790 19.598 1.000 92.676 52 LEU BBB CA 1
ATOM 5990 C C . LEU B 1 52 ? 5.175 -12.783 20.430 1.000 95.024 52 LEU BBB C 1
ATOM 5991 O O . LEU B 1 52 ? 5.610 -12.404 21.536 1.000 97.152 52 LEU BBB O 1
ATOM 6007 N N . MET B 1 53 ? 5.356 -14.007 19.935 1.000 97.733 53 MET BBB N 1
ATOM 6008 C CA . MET B 1 53 ? 5.968 -15.120 20.703 1.000 98.821 53 MET BBB CA 1
ATOM 6009 C C . MET B 1 53 ? 7.473 -15.169 20.429 1.000 99.797 53 MET BBB C 1
ATOM 6010 O O . MET B 1 53 ? 8.223 -15.465 21.376 1.000 103.368 53 MET BBB O 1
ATOM 6024 N N . HIS B 1 54 ? 7.907 -14.865 19.203 1.000 99.635 54 HIS BBB N 1
ATOM 6025 C CA . HIS B 1 54 ? 9.350 -14.733 18.866 1.000 102.736 54 HIS BBB CA 1
ATOM 6026 C C . HIS B 1 54 ? 9.858 -13.353 19.295 1.000 102.049 54 HIS BBB C 1
ATOM 6027 O O . HIS B 1 54 ? 9.051 -12.537 19.772 1.000 101.860 54 HIS BBB O 1
ATOM 6042 N N . GLU B 1 55 ? 11.162 -13.128 19.128 1.000 103.386 55 GLU BBB N 1
ATOM 6043 C CA . GLU B 1 55 ? 11.809 -11.794 19.202 1.000 102.461 55 GLU BBB CA 1
ATOM 6044 C C . GLU B 1 55 ? 11.342 -10.994 17.988 1.000 98.959 55 GLU BBB C 1
ATOM 6045 O O . GLU B 1 55 ? 10.821 -11.573 17.037 1.000 100.212 55 GLU BBB O 1
ATOM 6057 N N . PRO B 1 56 ? 11.467 -9.648 17.971 1.000 94.931 56 PRO BBB N 1
ATOM 6058 C CA . PRO B 1 56 ? 12.083 -8.878 19.048 1.000 93.861 56 PRO BBB CA 1
ATOM 6059 C C . PRO B 1 56 ? 11.068 -8.477 20.121 1.000 91.895 56 PRO BBB C 1
ATOM 6060 O O . PRO B 1 56 ? 11.407 -7.684 20.974 1.000 93.219 56 PRO BBB O 1
ATOM 6071 N N . ARG B 1 57 ? 9.849 -9.008 20.026 1.000 91.115 57 ARG BBB N 1
ATOM 6072 C CA . ARG B 1 57 ? 8.754 -8.730 20.985 1.000 90.700 57 ARG BBB CA 1
ATOM 6073 C C . ARG B 1 57 ? 8.870 -9.711 22.149 1.000 92.833 57 ARG BBB C 1
ATOM 6074 O O . ARG B 1 57 ? 9.042 -9.258 23.298 1.000 92.696 57 ARG BBB O 1
ATOM 6095 N N . GLY B 1 58 ? 8.786 -11.003 21.838 1.000 97.146 58 GLY BBB N 1
ATOM 6096 C CA . GLY B 1 58 ? 8.847 -12.095 22.824 1.000 101.413 58 GLY BBB CA 1
ATOM 6097 C C . GLY B 1 58 ? 10.232 -12.697 22.882 1.000 105.281 58 GLY BBB C 1
ATOM 6098 O O . GLY B 1 58 ? 11.188 -12.037 22.429 1.000 105.587 58 GLY BBB O 1
ATOM 6102 N N . HIS B 1 59 ? 10.328 -13.908 23.429 1.000 108.754 59 HIS BBB N 1
ATOM 6103 C CA . HIS B 1 59 ? 11.569 -14.720 23.470 1.000 112.897 59 HIS BBB CA 1
ATOM 6104 C C . HIS B 1 59 ? 11.217 -16.208 23.379 1.000 112.494 59 HIS BBB C 1
ATOM 6105 O O . HIS B 1 59 ? 10.018 -16.549 23.378 1.000 105.955 59 HIS BBB O 1
ATOM 6120 N N . ASN B 1 60 ? 12.247 -17.047 23.288 1.000 116.757 60 ASN BBB N 1
ATOM 6121 C CA . ASN B 1 60 ? 12.133 -18.505 23.028 1.000 121.628 60 ASN BBB CA 1
ATOM 6122 C C . ASN B 1 60 ? 11.145 -19.115 24.028 1.000 119.672 60 ASN BBB C 1
ATOM 6123 O O . ASN B 1 60 ? 10.263 -19.876 23.582 1.000 119.732 60 ASN BBB O 1
ATOM 6134 N N . ASP B 1 61 ? 11.265 -18.751 25.311 1.000 117.511 61 ASP BBB N 1
ATOM 6135 C CA . ASP B 1 61 ? 10.511 -19.361 26.442 1.000 117.760 61 ASP BBB CA 1
ATOM 6136 C C . ASP B 1 61 ? 9.218 -18.586 26.716 1.000 113.943 61 ASP BBB C 1
ATOM 6137 O O . ASP B 1 61 ? 8.535 -18.930 27.701 1.000 114.303 61 ASP BBB O 1
ATOM 6146 N N . MET B 1 62 ? 8.892 -17.596 25.881 1.000 110.502 62 MET BBB N 1
ATOM 6147 C CA . MET B 1 62 ? 7.604 -16.855 25.925 1.000 108.884 62 MET BBB CA 1
ATOM 6148 C C . MET B 1 62 ? 6.450 -17.838 25.693 1.000 111.945 62 MET BBB C 1
ATOM 6149 O O . MET B 1 62 ? 6.661 -18.881 25.046 1.000 114.510 62 MET BBB O 1
ATOM 6163 N N . PHE B 1 63 ? 5.272 -17.503 26.216 1.000 113.674 63 PHE BBB N 1
ATOM 6164 C CA . PHE B 1 63 ? 4.021 -18.286 26.083 1.000 115.875 63 PHE BBB CA 1
ATOM 6165 C C . PHE B 1 63 ? 2.848 -17.305 26.160 1.000 111.373 63 PHE BBB C 1
ATOM 6166 O O . PHE B 1 63 ? 3.032 -16.243 26.778 1.000 108.555 63 PHE BBB O 1
ATOM 6183 N N . GLY B 1 64 ? 1.697 -17.619 25.555 1.000 109.654 64 GLY BBB N 1
ATOM 6184 C CA . GLY B 1 64 ? 0.507 -16.750 25.656 1.000 106.971 64 GLY BBB CA 1
ATOM 6185 C C . GLY B 1 64 ? -0.784 -17.383 25.163 1.000 105.231 64 GLY BBB C 1
ATOM 6186 O O . GLY B 1 64 ? -0.741 -18.505 24.623 1.000 106.378 64 GLY BBB O 1
ATOM 6190 N N . SER B 1 65 ? -1.890 -16.652 25.341 1.000 101.273 65 SER BBB N 1
ATOM 6191 C CA . SER B 1 65 ? -3.282 -17.049 25.007 1.000 101.378 65 SER BBB CA 1
ATOM 6192 C C . SER B 1 65 ? -3.919 -16.032 24.047 1.000 99.184 65 SER BBB C 1
ATOM 6193 O O . SER B 1 65 ? -3.264 -15.020 23.737 1.000 96.260 65 SER BBB O 1
ATOM 6201 N N . ILE B 1 66 ? -5.147 -16.313 23.588 1.000 99.298 66 ILE BBB N 1
ATOM 6202 C CA . ILE B 1 66 ? -6.062 -15.346 22.906 1.000 98.125 66 ILE BBB CA 1
ATOM 6203 C C . ILE B 1 66 ? -7.468 -15.502 23.498 1.000 101.155 66 ILE BBB C 1
ATOM 6204 O O . ILE B 1 66 ? -8.070 -16.570 23.294 1.000 105.329 66 ILE BBB O 1
ATOM 6220 N N . ILE B 1 67 ? -7.971 -14.472 24.185 1.000 100.793 67 ILE BBB N 1
ATOM 6221 C CA . ILE B 1 67 ? -9.397 -14.371 24.625 1.000 103.764 67 ILE BBB CA 1
ATOM 6222 C C . ILE B 1 67 ? -10.265 -14.210 23.369 1.000 107.914 67 ILE BBB C 1
ATOM 6223 O O . ILE B 1 67 ? -9.821 -13.493 22.448 1.000 109.066 67 ILE BBB O 1
ATOM 6239 N N . THR B 1 68 ? -11.452 -14.835 23.341 1.000 111.630 68 THR BBB N 1
ATOM 6240 C CA . THR B 1 68 ? -12.358 -14.884 22.158 1.000 113.521 68 THR BBB CA 1
ATOM 6241 C C . THR B 1 68 ? -13.831 -15.013 22.563 1.000 117.788 68 THR BBB C 1
ATOM 6242 O O . THR B 1 68 ? -14.114 -15.187 23.767 1.000 115.369 68 THR BBB O 1
ATOM 6253 N N . SER B 1 69 ? -14.725 -14.962 21.569 1.000 122.119 69 SER BBB N 1
ATOM 6254 C CA . SER B 1 69 ? -16.158 -15.344 21.675 1.000 128.708 69 SER BBB CA 1
ATOM 6255 C C . SER B 1 69 ? -16.274 -16.810 22.115 1.000 131.328 69 SER BBB C 1
ATOM 6256 O O . SER B 1 69 ? -15.576 -17.663 21.527 1.000 130.255 69 SER BBB O 1
ATOM 6264 N N . SER B 1 70 ? -17.133 -17.084 23.100 1.000 133.750 70 SER BBB N 1
ATOM 6265 C CA . SER B 1 70 ? -17.453 -18.442 23.608 1.000 137.368 70 SER BBB CA 1
ATOM 6266 C C . SER B 1 70 ? -17.858 -19.335 22.433 1.000 140.997 70 SER BBB C 1
ATOM 6267 O O . SER B 1 70 ? -17.116 -20.287 22.144 1.000 142.325 70 SER BBB O 1
ATOM 6275 N N . ASN B 1 71 ? -18.972 -18.998 21.773 1.000 144.048 71 ASN BBB N 1
ATOM 6276 C CA . ASN B 1 71 ? -19.640 -19.802 20.711 1.000 148.710 71 ASN BBB CA 1
ATOM 6277 C C . ASN B 1 71 ? -20.536 -20.846 21.394 1.000 152.358 71 ASN BBB C 1
ATOM 6278 O O . ASN B 1 71 ? -21.757 -20.829 21.138 1.000 156.887 71 ASN BBB O 1
ATOM 6289 N N . ASN B 1 72 ? -19.949 -21.715 22.225 1.000 150.381 72 ASN BBB N 1
ATOM 6290 C CA . ASN B 1 72 ? -20.663 -22.554 23.228 1.000 152.455 72 ASN BBB CA 1
ATOM 6291 C C . ASN B 1 72 ? -21.396 -21.615 24.199 1.000 153.156 72 ASN BBB C 1
ATOM 6292 O O . ASN B 1 72 ? -20.756 -20.650 24.658 1.000 151.674 72 ASN BBB O 1
ATOM 6303 N N . LYS B 1 73 ? -22.682 -21.868 24.482 1.000 156.464 73 LYS BBB N 1
ATOM 6304 C CA . LYS B 1 73 ? -23.507 -21.053 25.420 1.000 155.248 73 LYS BBB CA 1
ATOM 6305 C C . LYS B 1 73 ? -22.832 -21.061 26.797 1.000 152.007 73 LYS BBB C 1
ATOM 6306 O O . LYS B 1 73 ? -21.836 -20.330 26.953 1.000 147.964 73 LYS BBB O 1
ATOM 6325 N N . GLU B 1 74 ? -23.333 -21.862 27.747 1.000 154.285 74 GLU BBB N 1
ATOM 6326 C CA . GLU B 1 74 ? -22.753 -22.012 29.109 1.000 152.750 74 GLU BBB CA 1
ATOM 6327 C C . GLU B 1 74 ? -22.531 -20.613 29.705 1.000 149.111 74 GLU BBB C 1
ATOM 6328 O O . GLU B 1 74 ? -23.316 -20.225 30.600 1.000 150.314 74 GLU BBB O 1
ATOM 6340 N N . ALA B 1 75 ? -21.507 -19.897 29.210 1.000 143.470 75 ALA BBB N 1
ATOM 6341 C CA . ALA B 1 75 ? -21.197 -18.469 29.477 1.000 137.104 75 ALA BBB CA 1
ATOM 6342 C C . ALA B 1 75 ? -19.703 -18.215 29.214 1.000 129.827 75 ALA BBB C 1
ATOM 6343 O O . ALA B 1 75 ? -19.066 -19.054 28.534 1.000 126.111 75 ALA BBB O 1
ATOM 6350 N N . ASP B 1 76 ? -19.195 -17.072 29.695 1.000 124.826 76 ASP BBB N 1
ATOM 6351 C CA . ASP B 1 76 ? -17.754 -16.718 29.816 1.000 118.043 76 ASP BBB CA 1
ATOM 6352 C C . ASP B 1 76 ? -17.217 -16.273 28.448 1.000 115.948 76 ASP BBB C 1
ATOM 6353 O O . ASP B 1 76 ? -17.673 -15.218 27.960 1.000 115.391 76 ASP BBB O 1
ATOM 6362 N N . PHE B 1 77 ? -16.281 -17.030 27.865 1.000 114.359 77 PHE BBB N 1
ATOM 6363 C CA . PHE B 1 77 ? -15.438 -16.600 26.717 1.000 112.038 77 PHE BBB CA 1
ATOM 6364 C C . PHE B 1 77 ? -14.557 -17.760 26.244 1.000 114.279 77 PHE BBB C 1
ATOM 6365 O O . PHE B 1 77 ? -14.422 -18.770 26.968 1.000 116.440 77 PHE BBB O 1
ATOM 6382 N N . GLY B 1 78 ? -13.943 -17.588 25.072 1.000 114.338 78 GLY BBB N 1
ATOM 6383 C CA . GLY B 1 78 ? -13.029 -18.572 24.464 1.000 115.410 78 GLY BBB CA 1
ATOM 6384 C C . GLY B 1 78 ? -11.573 -18.164 24.611 1.000 111.616 78 GLY BBB C 1
ATOM 6385 O O . GLY B 1 78 ? -11.290 -16.952 24.552 1.000 105.905 78 GLY BBB O 1
ATOM 6389 N N . ILE B 1 79 ? -10.685 -19.147 24.789 1.000 112.058 79 ILE BBB N 1
ATOM 6390 C CA . ILE B 1 79 ? -9.207 -18.953 24.859 1.000 109.560 79 ILE BBB CA 1
ATOM 6391 C C . ILE B 1 79 ? -8.559 -19.828 23.781 1.000 112.565 79 ILE BBB C 1
ATOM 6392 O O . ILE B 1 79 ? -9.172 -20.843 23.404 1.000 115.233 79 ILE BBB O 1
ATOM 6408 N N . ILE B 1 80 ? -7.386 -19.414 23.291 1.000 112.638 80 ILE BBB N 1
ATOM 6409 C CA . ILE B 1 80 ? -6.469 -20.226 22.432 1.000 113.904 80 ILE BBB CA 1
ATOM 6410 C C . ILE B 1 80 ? -5.033 -19.985 22.909 1.000 111.239 80 ILE BBB C 1
ATOM 6411 O O . ILE B 1 80 ? -4.545 -18.856 22.744 1.000 106.090 80 ILE BBB O 1
ATOM 6427 N N . PHE B 1 81 ? -4.386 -21.018 23.455 1.000 114.339 81 PHE BBB N 1
ATOM 6428 C CA . PHE B 1 81 ? -2.967 -20.997 23.898 1.000 115.752 81 PHE BBB CA 1
ATOM 6429 C C . PHE B 1 81 ? -2.072 -20.820 22.668 1.000 113.661 81 PHE BBB C 1
ATOM 6430 O O . PHE B 1 81 ? -2.600 -20.925 21.548 1.000 113.539 81 PHE BBB O 1
ATOM 6447 N N . MET B 1 82 ? -0.771 -20.573 22.868 1.000 111.966 82 MET BBB N 1
ATOM 6448 C CA . MET B 1 82 ? 0.239 -20.474 21.774 1.000 110.739 82 MET BBB CA 1
ATOM 6449 C C . MET B 1 82 ? 1.644 -20.280 22.348 1.000 106.963 82 MET BBB C 1
ATOM 6450 O O . MET B 1 82 ? 1.760 -19.766 23.474 1.000 104.776 82 MET BBB O 1
ATOM 6464 N N . ASP B 1 83 ? 2.662 -20.652 21.567 1.000 107.542 83 ASP BBB N 1
ATOM 6465 C CA . ASP B 1 83 ? 4.098 -20.526 21.936 1.000 110.133 83 ASP BBB CA 1
ATOM 6466 C C . ASP B 1 83 ? 4.959 -20.469 20.665 1.000 110.578 83 ASP BBB C 1
ATOM 6467 O O . ASP B 1 83 ? 4.403 -20.611 19.554 1.000 109.107 83 ASP BBB O 1
ATOM 6476 N N . GLY B 1 84 ? 6.272 -20.275 20.834 1.000 110.579 84 GLY BBB N 1
ATOM 6477 C CA . GLY B 1 84 ? 7.249 -20.124 19.738 1.000 112.346 84 GLY BBB CA 1
ATOM 6478 C C . GLY B 1 84 ? 7.147 -21.235 18.705 1.000 116.762 84 GLY BBB C 1
ATOM 6479 O O . GLY B 1 84 ? 7.514 -20.983 17.543 1.000 118.293 84 GLY BBB O 1
ATOM 6483 N N . GLY B 1 85 ? 6.665 -22.419 19.104 1.000 121.090 85 GLY BBB N 1
ATOM 6484 C CA . GLY B 1 85 ? 6.594 -23.625 18.253 1.000 127.403 85 GLY BBB CA 1
ATOM 6485 C C . GLY B 1 85 ? 5.226 -23.841 17.619 1.000 129.649 85 GLY BBB C 1
ATOM 6486 O O . GLY B 1 85 ? 5.126 -24.726 16.740 1.000 134.577 85 GLY BBB O 1
ATOM 6490 N N . GLY B 1 86 ? 4.207 -23.079 18.033 1.000 126.912 86 GLY BBB N 1
ATOM 6491 C CA . GLY B 1 86 ? 2.834 -23.181 17.501 1.000 126.961 86 GLY BBB CA 1
ATOM 6492 C C . GLY B 1 86 ? 1.794 -22.957 18.584 1.000 125.542 86 GLY BBB C 1
ATOM 6493 O O . GLY B 1 86 ? 1.802 -21.870 19.189 1.000 123.200 86 GLY BBB O 1
ATOM 6497 N N . TYR B 1 87 ? 0.937 -23.952 18.828 1.000 128.319 87 TYR BBB N 1
ATOM 6498 C CA . TYR B 1 87 ? -0.202 -23.876 19.779 1.000 129.050 87 TYR BBB CA 1
ATOM 6499 C C . TYR B 1 87 ? -0.184 -25.079 20.727 1.000 133.828 87 TYR BBB C 1
ATOM 6500 O O . TYR B 1 87 ? 0.123 -26.199 20.274 1.000 137.786 87 TYR BBB O 1
ATOM 6518 N N . LEU B 1 88 ? -0.507 -24.846 22.002 1.000 136.342 88 LEU BBB N 1
ATOM 6519 C CA . LEU B 1 88 ? -0.797 -25.909 23.002 1.000 143.453 88 LEU BBB CA 1
ATOM 6520 C C . LEU B 1 88 ? -2.312 -26.152 22.996 1.000 149.621 88 LEU BBB C 1
ATOM 6521 O O . LEU B 1 88 ? -3.054 -25.182 22.722 1.000 149.727 88 LEU BBB O 1
ATOM 6537 N N . ASN B 1 89 ? -2.747 -27.393 23.257 1.000 155.541 89 ASN BBB N 1
ATOM 6538 C CA . ASN B 1 89 ? -4.181 -27.779 23.404 1.000 156.846 89 ASN BBB CA 1
ATOM 6539 C C . ASN B 1 89 ? -4.653 -27.418 24.820 1.000 153.191 89 ASN BBB C 1
ATOM 6540 O O . ASN B 1 89 ? -5.831 -27.019 24.974 1.000 149.608 89 ASN BBB O 1
ATOM 6551 N N . MET B 1 90 ? -3.760 -27.569 25.807 1.000 150.977 90 MET BBB N 1
ATOM 6552 C CA . MET B 1 90 ? -3.928 -27.111 27.213 1.000 147.669 90 MET BBB CA 1
ATOM 6553 C C . MET B 1 90 ? -2.573 -26.602 27.724 1.000 141.540 90 MET BBB C 1
ATOM 6554 O O . MET B 1 90 ? -1.541 -27.001 27.158 1.000 140.804 90 MET BBB O 1
ATOM 6568 N N . CYS B 1 91 ? -2.574 -25.738 28.743 1.000 136.500 91 CYS BBB N 1
ATOM 6569 C CA . CYS B 1 91 ? -1.336 -25.153 29.324 1.000 133.550 91 CYS BBB CA 1
ATOM 6570 C C . CYS B 1 91 ? -1.459 -24.878 30.833 1.000 130.501 91 CYS BBB C 1
ATOM 6571 O O . CYS B 1 91 ? -0.418 -24.559 31.436 1.000 126.811 91 CYS BBB O 1
ATOM 6579 N N . GLY B 1 92 ? -2.648 -25.000 31.434 1.000 129.816 92 GLY BBB N 1
ATOM 6580 C CA . GLY B 1 92 ? -2.838 -24.939 32.898 1.000 130.884 92 GLY BBB CA 1
ATOM 6581 C C . GLY B 1 92 ? -2.329 -23.634 33.482 1.000 128.665 92 GLY BBB C 1
ATOM 6582 O O . GLY B 1 92 ? -3.159 -22.855 33.994 1.000 129.183 92 GLY BBB O 1
ATOM 6586 N N . HIS B 1 93 ? -1.013 -23.402 33.406 1.000 127.334 93 HIS BBB N 1
ATOM 6587 C CA . HIS B 1 93 ? -0.353 -22.110 33.742 1.000 126.527 93 HIS BBB CA 1
ATOM 6588 C C . HIS B 1 93 ? -0.857 -21.009 32.797 1.000 122.398 93 HIS BBB C 1
ATOM 6589 O O . HIS B 1 93 ? -0.596 -19.826 33.086 1.000 119.827 93 HIS BBB O 1
ATOM 6604 N N . GLY B 1 94 ? -1.537 -21.385 31.707 1.000 122.194 94 GLY BBB N 1
ATOM 6605 C CA . GLY B 1 94 ? -2.321 -20.476 30.847 1.000 119.030 94 GLY BBB CA 1
ATOM 6606 C C . GLY B 1 94 ? -3.728 -20.278 31.386 1.000 116.670 94 GLY BBB C 1
ATOM 6607 O O . GLY B 1 94 ? -4.164 -19.114 31.493 1.000 115.183 94 GLY BBB O 1
ATOM 6611 N N . SER B 1 95 ? -4.414 -21.375 31.719 1.000 115.429 95 SER BBB N 1
ATOM 6612 C CA . SER B 1 95 ? -5.798 -21.379 32.260 1.000 114.855 95 SER BBB CA 1
ATOM 6613 C C . SER B 1 95 ? -5.862 -20.540 33.543 1.000 112.643 95 SER BBB C 1
ATOM 6614 O O . SER B 1 95 ? -6.824 -19.762 33.687 1.000 112.743 95 SER BBB O 1
ATOM 6622 N N . ILE B 1 96 ? -4.869 -20.668 34.429 1.000 110.633 96 ILE BBB N 1
ATOM 6623 C CA . ILE B 1 96 ? -4.739 -19.812 35.649 1.000 108.990 96 ILE BBB CA 1
ATOM 6624 C C . ILE B 1 96 ? -4.635 -18.343 35.206 1.000 106.461 96 ILE BBB C 1
ATOM 6625 O O . ILE B 1 96 ? -5.616 -17.600 35.412 1.000 105.879 96 ILE BBB O 1
ATOM 6641 N N . GLY B 1 97 ? -3.506 -17.948 34.605 1.000 104.502 97 GLY BBB N 1
ATOM 6642 C CA . GLY B 1 97 ? -3.295 -16.596 34.052 1.000 100.456 97 GLY BBB CA 1
ATOM 6643 C C . GLY B 1 97 ? -4.588 -16.035 33.493 1.000 99.371 97 GLY BBB C 1
ATOM 6644 O O . GLY B 1 97 ? -5.205 -15.179 34.162 1.000 100.147 97 GLY BBB O 1
ATOM 6648 N N . ALA B 1 98 ? -5.007 -16.549 32.335 1.000 99.394 98 ALA BBB N 1
ATOM 6649 C CA . ALA B 1 98 ? -6.247 -16.175 31.615 1.000 100.269 98 ALA BBB CA 1
ATOM 6650 C C . ALA B 1 98 ? -7.346 -15.810 32.618 1.000 102.049 98 ALA BBB C 1
ATOM 6651 O O . ALA B 1 98 ? -7.899 -14.700 32.517 1.000 101.697 98 ALA BBB O 1
ATOM 6658 N N . ALA B 1 99 ? -7.639 -16.714 33.553 1.000 104.115 99 ALA BBB N 1
ATOM 6659 C CA . ALA B 1 99 ? -8.714 -16.555 34.558 1.000 107.387 99 ALA BBB CA 1
ATOM 6660 C C . ALA B 1 99 ? -8.377 -15.376 35.475 1.000 105.709 99 ALA BBB C 1
ATOM 6661 O O . ALA B 1 99 ? -9.165 -14.411 35.516 1.000 105.611 99 ALA BBB O 1
ATOM 6668 N N . THR B 1 100 ? -7.238 -15.460 36.167 1.000 104.130 100 THR BBB N 1
ATOM 6669 C CA . THR B 1 100 ? -6.743 -14.428 37.111 1.000 102.950 100 THR BBB CA 1
ATOM 6670 C C . THR B 1 100 ? -6.888 -13.049 36.469 1.000 100.974 100 THR BBB C 1
ATOM 6671 O O . THR B 1 100 ? -7.410 -12.143 37.137 1.000 103.244 100 THR BBB O 1
ATOM 6682 N N . VAL B 1 101 ? -6.441 -12.900 35.224 1.000 98.056 101 VAL BBB N 1
ATOM 6683 C CA . VAL B 1 101 ? -6.538 -11.610 34.485 1.000 97.640 101 VAL BBB CA 1
ATOM 6684 C C . VAL B 1 101 ? -8.024 -11.262 34.338 1.000 99.293 101 VAL BBB C 1
ATOM 6685 O O . VAL B 1 101 ? -8.478 -10.331 35.028 1.000 99.784 101 VAL BBB O 1
ATOM 6698 N N . ALA B 1 102 ? -8.752 -12.009 33.502 1.000 101.025 102 ALA BBB N 1
ATOM 6699 C CA . ALA B 1 102 ? -10.172 -11.766 33.153 1.000 101.936 102 ALA BBB CA 1
ATOM 6700 C C . ALA B 1 102 ? -10.877 -11.081 34.325 1.000 102.423 102 ALA BBB C 1
ATOM 6701 O O . ALA B 1 102 ? -11.296 -9.928 34.161 1.000 102.919 102 ALA BBB O 1
ATOM 6708 N N . VAL B 1 103 ? -10.949 -11.758 35.472 1.000 103.989 103 VAL BBB N 1
ATOM 6709 C CA . VAL B 1 103 ? -11.639 -11.262 36.700 1.000 107.826 103 VAL BBB CA 1
ATOM 6710 C C . VAL B 1 103 ? -11.018 -9.926 37.125 1.000 106.680 103 VAL BBB C 1
ATOM 6711 O O . VAL B 1 103 ? -11.788 -8.960 37.287 1.000 107.481 103 VAL BBB O 1
ATOM 6724 N N . GLU B 1 104 ? -9.686 -9.877 37.266 1.000 105.445 104 GLU BBB N 1
ATOM 6725 C CA . GLU B 1 104 ? -8.916 -8.710 37.784 1.000 103.488 104 GLU BBB CA 1
ATOM 6726 C C . GLU B 1 104 ? -9.209 -7.484 36.911 1.000 101.354 104 GLU BBB C 1
ATOM 6727 O O . GLU B 1 104 ? -9.359 -6.387 37.469 1.000 99.981 104 GLU BBB O 1
ATOM 6739 N N . THR B 1 105 ? -9.282 -7.687 35.595 1.000 100.441 105 THR BBB N 1
ATOM 6740 C CA . THR B 1 105 ? -9.527 -6.637 34.575 1.000 101.897 105 THR BBB CA 1
ATOM 6741 C C . THR B 1 105 ? -11.016 -6.292 34.520 1.000 106.467 105 THR BBB C 1
ATOM 6742 O O . THR B 1 105 ? -11.334 -5.158 34.126 1.000 110.347 105 THR BBB O 1
ATOM 6753 N N . GLY B 1 106 ? -11.882 -7.247 34.869 1.000 108.846 106 GLY BBB N 1
ATOM 6754 C CA . GLY B 1 106 ? -13.335 -7.188 34.622 1.000 111.546 106 GLY BBB CA 1
ATOM 6755 C C . GLY B 1 106 ? -13.776 -8.415 33.854 1.000 113.169 106 GLY BBB C 1
ATOM 6756 O O . GLY B 1 106 ? -13.656 -9.516 34.419 1.000 114.900 106 GLY BBB O 1
ATOM 6760 N N . MET B 1 107 ? -14.243 -8.243 32.612 1.000 113.928 107 MET BBB N 1
ATOM 6761 C CA . MET B 1 107 ? -14.498 -9.339 31.631 1.000 115.420 107 MET BBB CA 1
ATOM 6762 C C . MET B 1 107 ? -15.411 -10.418 32.236 1.000 116.350 107 MET BBB C 1
ATOM 6763 O O . MET B 1 107 ? -16.397 -10.791 31.570 1.000 115.396 107 MET BBB O 1
ATOM 6777 N N . VAL B 1 108 ? -15.034 -10.945 33.407 1.000 116.265 108 VAL BBB N 1
ATOM 6778 C CA . VAL B 1 108 ? -15.826 -11.877 34.264 1.000 120.367 108 VAL BBB CA 1
ATOM 6779 C C . VAL B 1 108 ? -16.261 -11.125 35.523 1.000 123.567 108 VAL BBB C 1
ATOM 6780 O O . VAL B 1 108 ? -15.372 -10.685 36.273 1.000 125.003 108 VAL BBB O 1
ATOM 6793 N N . GLU B 1 109 ? -17.567 -11.015 35.767 1.000 128.136 109 GLU BBB N 1
ATOM 6794 C CA . GLU B 1 109 ? -18.109 -10.324 36.966 1.000 130.908 109 GLU BBB CA 1
ATOM 6795 C C . GLU B 1 109 ? -17.682 -11.137 38.191 1.000 130.270 109 GLU BBB C 1
ATOM 6796 O O . GLU B 1 109 ? -17.982 -12.347 38.227 1.000 131.799 109 GLU BBB O 1
ATOM 6808 N N . MET B 1 110 ? -16.963 -10.499 39.121 1.000 128.655 110 MET BBB N 1
ATOM 6809 C CA . MET B 1 110 ? -16.260 -11.169 40.248 1.000 129.676 110 MET BBB CA 1
ATOM 6810 C C . MET B 1 110 ? -17.179 -11.226 41.471 1.000 133.548 110 MET BBB C 1
ATOM 6811 O O . MET B 1 110 ? -18.032 -10.330 41.611 1.000 136.444 110 MET BBB O 1
ATOM 6825 N N . VAL B 1 111 ? -16.991 -12.244 42.315 1.000 135.131 111 VAL BBB N 1
ATOM 6826 C CA . VAL B 1 111 ? -17.788 -12.492 43.552 1.000 140.812 111 VAL BBB CA 1
ATOM 6827 C C . VAL B 1 111 ? -16.974 -12.011 44.756 1.000 141.436 111 VAL BBB C 1
ATOM 6828 O O . VAL B 1 111 ? -15.885 -11.452 44.542 1.000 137.985 111 VAL BBB O 1
ATOM 6841 N N . GLU B 1 112 ? -17.488 -12.232 45.970 1.000 147.785 112 GLU BBB N 1
ATOM 6842 C CA . GLU B 1 112 ? -16.812 -11.881 47.249 1.000 151.462 112 GLU BBB CA 1
ATOM 6843 C C . GLU B 1 112 ? -15.955 -13.060 47.721 1.000 150.425 112 GLU BBB C 1
ATOM 6844 O O . GLU B 1 112 ? -14.778 -12.862 48.019 1.000 149.175 112 GLU BBB O 1
ATOM 6856 N N . PRO B 1 113 ? -16.477 -14.310 47.834 1.000 150.104 113 PRO BBB N 1
ATOM 6857 C CA . PRO B 1 113 ? -15.629 -15.462 48.145 1.000 148.649 113 PRO BBB CA 1
ATOM 6858 C C . PRO B 1 113 ? -14.786 -15.923 46.939 1.000 145.310 113 PRO BBB C 1
ATOM 6859 O O . PRO B 1 113 ? -13.646 -15.505 46.858 1.000 144.571 113 PRO BBB O 1
ATOM 6870 N N . VAL B 1 114 ? -15.347 -16.747 46.041 1.000 144.189 114 VAL BBB N 1
ATOM 6871 C CA . VAL B 1 114 ? -14.600 -17.507 44.988 1.000 139.853 114 VAL BBB CA 1
ATOM 6872 C C . VAL B 1 114 ? -15.425 -17.522 43.693 1.000 137.850 114 VAL BBB C 1
ATOM 6873 O O . VAL B 1 114 ? -16.551 -18.051 43.723 1.000 139.433 114 VAL BBB O 1
ATOM 6886 N N . THR B 1 115 ? -14.877 -16.980 42.598 1.000 133.579 115 THR BBB N 1
ATOM 6887 C CA . THR B 1 115 ? -15.577 -16.782 41.298 1.000 134.178 115 THR BBB CA 1
ATOM 6888 C C . THR B 1 115 ? -15.242 -17.925 40.333 1.000 133.753 115 THR BBB C 1
ATOM 6889 O O . THR B 1 115 ? -14.201 -17.834 39.653 1.000 126.660 115 THR BBB O 1
ATOM 6900 N N . ASN B 1 116 ? -16.105 -18.944 40.258 1.000 139.628 116 ASN BBB N 1
ATOM 6901 C CA . ASN B 1 116 ? -16.034 -20.029 39.240 1.000 140.009 116 ASN BBB CA 1
ATOM 6902 C C . ASN B 1 116 ? -16.038 -19.401 37.844 1.000 138.132 116 ASN BBB C 1
ATOM 6903 O O . ASN B 1 116 ? -16.671 -18.338 37.678 1.000 135.799 116 ASN BBB O 1
ATOM 6914 N N . ILE B 1 117 ? -15.366 -20.038 36.882 1.000 138.805 117 ILE BBB N 1
ATOM 6915 C CA . ILE B 1 117 ? -15.365 -19.590 35.459 1.000 138.624 117 ILE BBB CA 1
ATOM 6916 C C . ILE B 1 117 ? -14.897 -20.739 34.551 1.000 138.097 117 ILE BBB C 1
ATOM 6917 O O . ILE B 1 117 ? -13.901 -21.422 34.885 1.000 136.887 117 ILE BBB O 1
ATOM 6933 N N . ASN B 1 118 ? -15.631 -20.944 33.453 1.000 137.111 118 ASN BBB N 1
ATOM 6934 C CA . ASN B 1 118 ? -15.434 -22.032 32.460 1.000 135.690 118 ASN BBB CA 1
ATOM 6935 C C . ASN B 1 118 ? -15.025 -21.401 31.127 1.000 129.257 118 ASN BBB C 1
ATOM 6936 O O . ASN B 1 118 ? -15.835 -20.658 30.540 1.000 126.712 118 ASN BBB O 1
ATOM 6947 N N . MET B 1 119 ? -13.811 -21.696 30.670 1.000 124.831 119 MET BBB N 1
ATOM 6948 C CA . MET B 1 119 ? -13.215 -21.095 29.452 1.000 122.859 119 MET BBB CA 1
ATOM 6949 C C . MET B 1 119 ? -13.176 -22.162 28.355 1.000 123.285 119 MET BBB C 1
ATOM 6950 O O . MET B 1 119 ? -12.919 -23.334 28.695 1.000 126.108 119 MET BBB O 1
ATOM 6964 N N . GLU B 1 120 ? -13.434 -21.776 27.102 1.000 121.347 120 GLU BBB N 1
ATOM 6965 C CA . GLU B 1 120 ? -13.394 -22.704 25.939 1.000 123.348 120 GLU BBB CA 1
ATOM 6966 C C . GLU B 1 120 ? -11.955 -22.783 25.409 1.000 122.150 120 GLU BBB C 1
ATOM 6967 O O . GLU B 1 120 ? -11.468 -21.777 24.851 1.000 118.185 120 GLU BBB O 1
ATOM 6979 N N . ALA B 1 121 ? -11.298 -23.930 25.614 1.000 124.250 121 ALA BBB N 1
ATOM 6980 C CA . ALA B 1 121 ? -10.004 -24.298 24.995 1.000 125.316 121 ALA BBB CA 1
ATOM 6981 C C . ALA B 1 121 ? -10.286 -25.132 23.751 1.000 131.041 121 ALA BBB C 1
ATOM 6982 O O . ALA B 1 121 ? -11.413 -25.585 23.560 1.000 134.156 121 ALA BBB O 1
ATOM 6989 N N . PRO B 1 122 ? -9.289 -25.348 22.861 1.000 135.246 122 PRO BBB N 1
ATOM 6990 C CA . PRO B 1 122 ? -9.425 -26.316 21.770 1.000 141.080 122 PRO BBB CA 1
ATOM 6991 C C . PRO B 1 122 ? -9.669 -27.736 22.307 1.000 146.116 122 PRO BBB C 1
ATOM 6992 O O . PRO B 1 122 ? -10.488 -28.446 21.740 1.000 149.568 122 PRO BBB O 1
ATOM 7003 N N . ALA B 1 123 ? -8.962 -28.102 23.383 1.000 145.266 123 ALA BBB N 1
ATOM 7004 C CA . ALA B 1 123 ? -9.224 -29.302 24.213 1.000 147.102 123 ALA BBB CA 1
ATOM 7005 C C . ALA B 1 123 ? -10.525 -29.080 24.995 1.000 147.469 123 ALA BBB C 1
ATOM 7006 O O . ALA B 1 123 ? -11.309 -28.192 24.603 1.000 146.490 123 ALA BBB O 1
ATOM 7013 N N . GLY B 1 124 ? -10.751 -29.852 26.061 1.000 149.081 124 GLY BBB N 1
ATOM 7014 C CA . GLY B 1 124 ? -11.955 -29.739 26.905 1.000 151.150 124 GLY BBB CA 1
ATOM 7015 C C . GLY B 1 124 ? -12.096 -28.351 27.510 1.000 148.312 124 GLY BBB C 1
ATOM 7016 O O . GLY B 1 124 ? -11.055 -27.719 27.779 1.000 143.943 124 GLY BBB O 1
ATOM 7020 N N . LEU B 1 125 ? -13.341 -27.891 27.683 1.000 151.283 125 LEU BBB N 1
ATOM 7021 C CA . LEU B 1 125 ? -13.726 -26.715 28.516 1.000 148.542 125 LEU BBB CA 1
ATOM 7022 C C . LEU B 1 125 ? -13.121 -26.893 29.914 1.000 149.388 125 LEU BBB C 1
ATOM 7023 O O . LEU B 1 125 ? -13.187 -28.024 30.438 1.000 154.498 125 LEU BBB O 1
ATOM 7039 N N . ILE B 1 126 ? -12.581 -25.820 30.504 1.000 145.711 126 ILE BBB N 1
ATOM 7040 C CA . ILE B 1 126 ? -11.719 -25.892 31.724 1.000 144.382 126 ILE BBB CA 1
ATOM 7041 C C . ILE B 1 126 ? -12.358 -25.093 32.867 1.000 143.589 126 ILE BBB C 1
ATOM 7042 O O . ILE B 1 126 ? -12.862 -23.980 32.612 1.000 139.031 126 ILE BBB O 1
ATOM 7058 N N . LYS B 1 127 ? -12.305 -25.664 34.078 1.000 146.348 127 LYS BBB N 1
ATOM 7059 C CA . LYS B 1 127 ? -12.931 -25.146 35.324 1.000 147.362 127 LYS BBB CA 1
ATOM 7060 C C . LYS B 1 127 ? -11.848 -24.552 36.233 1.000 143.731 127 LYS BBB C 1
ATOM 7061 O O . LYS B 1 127 ? -11.158 -25.330 36.926 1.000 144.798 127 LYS BBB O 1
ATOM 7080 N N . ALA B 1 128 ? -11.719 -23.223 36.219 1.000 139.195 128 ALA BBB N 1
ATOM 7081 C CA . ALA B 1 128 ? -10.896 -22.418 37.151 1.000 135.286 128 ALA BBB CA 1
ATOM 7082 C C . ALA B 1 128 ? -11.824 -21.746 38.171 1.000 134.881 128 ALA BBB C 1
ATOM 7083 O O . ALA B 1 128 ? -12.939 -21.350 37.770 1.000 132.640 128 ALA BBB O 1
ATOM 7090 N N . LYS B 1 129 ? -11.380 -21.609 39.429 1.000 135.258 129 LYS BBB N 1
ATOM 7091 C CA . LYS B 1 129 ? -12.226 -21.148 40.569 1.000 137.537 129 LYS BBB CA 1
ATOM 7092 C C . LYS B 1 129 ? -11.844 -19.730 41.022 1.000 134.848 129 LYS BBB C 1
ATOM 7093 O O . LYS B 1 129 ? -12.771 -18.931 41.234 1.000 133.641 129 LYS BBB O 1
ATOM 7112 N N . VAL B 1 130 ? -10.547 -19.445 41.194 1.000 133.102 130 VAL BBB N 1
ATOM 7113 C CA . VAL B 1 130 ? -9.983 -18.136 41.656 1.000 131.149 130 VAL BBB CA 1
ATOM 7114 C C . VAL B 1 130 ? -10.625 -17.741 42.997 1.000 132.844 130 VAL BBB C 1
ATOM 7115 O O . VAL B 1 130 ? -11.783 -17.283 42.997 1.000 135.021 130 VAL BBB O 1
ATOM 7128 N N . MET B 1 131 ? -9.908 -17.925 44.111 1.000 132.578 131 MET BBB N 1
ATOM 7129 C CA . MET B 1 131 ? -10.337 -17.397 45.435 1.000 134.086 131 MET BBB CA 1
ATOM 7130 C C . MET B 1 131 ? -9.934 -15.924 45.502 1.000 129.739 131 MET BBB C 1
ATOM 7131 O O . MET B 1 131 ? -8.798 -15.604 45.108 1.000 125.345 131 MET BBB O 1
ATOM 7145 N N . VAL B 1 132 ? -10.848 -15.066 45.951 1.000 131.753 132 VAL BBB N 1
ATOM 7146 C CA . VAL B 1 132 ? -10.632 -13.592 46.021 1.000 132.921 132 VAL BBB CA 1
ATOM 7147 C C . VAL B 1 132 ? -10.777 -13.147 47.482 1.000 139.335 132 VAL BBB C 1
ATOM 7148 O O . VAL B 1 132 ? -11.615 -13.734 48.206 1.000 142.777 132 VAL BBB O 1
ATOM 7161 N N . GLU B 1 133 ? -9.959 -12.171 47.896 1.000 141.246 133 GLU BBB N 1
ATOM 7162 C CA . GLU B 1 133 ? -10.014 -11.528 49.238 1.000 144.339 133 GLU BBB CA 1
ATOM 7163 C C . GLU B 1 133 ? -10.763 -10.201 49.086 1.000 142.828 133 GLU BBB C 1
ATOM 7164 O O . GLU B 1 133 ? -10.126 -9.186 48.760 1.000 135.550 133 GLU BBB O 1
ATOM 7176 N N . ASN B 1 134 ? -12.086 -10.249 49.268 1.000 147.025 134 ASN BBB N 1
ATOM 7177 C CA . ASN B 1 134 ? -13.034 -9.101 49.208 1.000 149.180 134 ASN BBB CA 1
ATOM 7178 C C . ASN B 1 134 ? -12.903 -8.357 47.869 1.000 143.471 134 ASN BBB C 1
ATOM 7179 O O . ASN B 1 134 ? -13.954 -8.122 47.242 1.000 146.943 134 ASN BBB O 1
ATOM 7190 N N . GLU B 1 135 ? -11.683 -7.995 47.447 1.000 134.838 135 GLU BBB N 1
ATOM 7191 C CA . GLU B 1 135 ? -11.442 -7.137 46.253 1.000 127.897 135 GLU BBB CA 1
ATOM 7192 C C . GLU B 1 135 ? -10.629 -7.855 45.165 1.000 123.203 135 GLU BBB C 1
ATOM 7193 O O . GLU B 1 135 ? -10.948 -7.622 43.986 1.000 120.602 135 GLU BBB O 1
ATOM 7205 N N . LYS B 1 136 ? -9.627 -8.672 45.527 1.000 123.185 136 LYS BBB N 1
ATOM 7206 C CA . LYS B 1 136 ? -8.515 -9.109 44.625 1.000 119.641 136 LYS BBB CA 1
ATOM 7207 C C . LYS B 1 136 ? -8.309 -10.630 44.694 1.000 119.039 136 LYS BBB C 1
ATOM 7208 O O . LYS B 1 136 ? -8.581 -11.212 45.760 1.000 123.748 136 LYS BBB O 1
ATOM 7227 N N . VAL B 1 137 ? -7.810 -11.232 43.604 1.000 115.694 137 VAL BBB N 1
ATOM 7228 C CA . VAL B 1 137 ? -7.478 -12.687 43.491 1.000 115.980 137 VAL BBB CA 1
ATOM 7229 C C . VAL B 1 137 ? -6.291 -13.023 44.401 1.000 117.933 137 VAL BBB C 1
ATOM 7230 O O . VAL B 1 137 ? -5.265 -12.313 44.336 1.000 114.216 137 VAL BBB O 1
ATOM 7243 N N . LYS B 1 138 ? -6.427 -14.090 45.192 1.000 123.779 138 LYS BBB N 1
ATOM 7244 C CA . LYS B 1 138 ? -5.346 -14.652 46.043 1.000 127.070 138 LYS BBB CA 1
ATOM 7245 C C . LYS B 1 138 ? -4.630 -15.765 45.259 1.000 126.795 138 LYS BBB C 1
ATOM 7246 O O . LYS B 1 138 ? -3.391 -15.697 45.165 1.000 127.398 138 LYS BBB O 1
ATOM 7265 N N . GLU B 1 139 ? -5.372 -16.733 44.703 1.000 127.272 139 GLU BBB N 1
ATOM 7266 C CA . GLU B 1 139 ? -4.816 -17.841 43.868 1.000 125.381 139 GLU BBB CA 1
ATOM 7267 C C . GLU B 1 139 ? -5.949 -18.665 43.237 1.000 122.270 139 GLU BBB C 1
ATOM 7268 O O . GLU B 1 139 ? -7.069 -18.662 43.783 1.000 122.751 139 GLU BBB O 1
ATOM 7280 N N . VAL B 1 140 ? -5.652 -19.353 42.130 1.000 117.632 140 VAL BBB N 1
ATOM 7281 C CA . VAL B 1 140 ? -6.620 -20.177 41.345 1.000 118.692 140 VAL BBB CA 1
ATOM 7282 C C . VAL B 1 140 ? -6.290 -21.658 41.530 1.000 124.296 140 VAL BBB C 1
ATOM 7283 O O . VAL B 1 140 ? -5.106 -22.006 41.391 1.000 127.214 140 VAL BBB O 1
ATOM 7296 N N . SER B 1 141 ? -7.304 -22.484 41.804 1.000 127.245 141 SER BBB N 1
ATOM 7297 C CA . SER B 1 141 ? -7.292 -23.950 41.569 1.000 128.041 141 SER BBB CA 1
ATOM 7298 C C . SER B 1 141 ? -7.908 -24.210 40.196 1.000 126.910 141 SER BBB C 1
ATOM 7299 O O . SER B 1 141 ? -9.052 -23.768 39.972 1.000 126.926 141 SER BBB O 1
ATOM 7307 N N . ILE B 1 142 ? -7.169 -24.867 39.304 1.000 125.598 142 ILE BBB N 1
ATOM 7308 C CA . ILE B 1 142 ? -7.703 -25.316 37.989 1.000 127.556 142 ILE BBB CA 1
ATOM 7309 C C . ILE B 1 142 ? -7.812 -26.842 38.037 1.000 132.775 142 ILE BBB C 1
ATOM 7310 O O . ILE B 1 142 ? -6.801 -27.503 38.342 1.000 134.580 142 ILE BBB O 1
ATOM 7326 N N . THR B 1 143 ? -9.022 -27.361 37.813 1.000 136.584 143 THR BBB N 1
ATOM 7327 C CA . THR B 1 143 ? -9.348 -28.810 37.787 1.000 139.643 143 THR BBB CA 1
ATOM 7328 C C . THR B 1 143 ? -8.915 -29.363 36.424 1.000 139.108 143 THR BBB C 1
ATOM 7329 O O . THR B 1 143 ? -9.312 -28.769 35.400 1.000 136.447 143 THR BBB O 1
ATOM 7340 N N . ASN B 1 144 ? -8.115 -30.435 36.420 1.000 140.854 144 ASN BBB N 1
ATOM 7341 C CA . ASN B 1 144 ? -7.388 -30.926 35.218 1.000 141.784 144 ASN BBB CA 1
ATOM 7342 C C . ASN B 1 144 ? -8.034 -32.208 34.685 1.000 144.797 144 ASN BBB C 1
ATOM 7343 O O . ASN B 1 144 ? -8.672 -32.923 35.477 1.000 147.743 144 ASN BBB O 1
ATOM 7354 N N . VAL B 1 145 ? -7.849 -32.461 33.384 1.000 144.702 145 VAL BBB N 1
ATOM 7355 C CA . VAL B 1 145 ? -8.235 -33.698 32.637 1.000 149.651 145 VAL BBB CA 1
ATOM 7356 C C . VAL B 1 145 ? -7.786 -34.934 33.417 1.000 154.257 145 VAL BBB C 1
ATOM 7357 O O . VAL B 1 145 ? -6.741 -34.905 34.065 1.000 152.913 145 VAL BBB O 1
ATOM 7370 N N . PRO B 1 146 ? -8.546 -36.057 33.371 1.000 160.457 146 PRO BBB N 1
ATOM 7371 C CA . PRO B 1 146 ? -8.098 -37.323 33.957 1.000 164.023 146 PRO BBB CA 1
ATOM 7372 C C . PRO B 1 146 ? -6.714 -37.744 33.439 1.000 163.050 146 PRO BBB C 1
ATOM 7373 O O . PRO B 1 146 ? -6.559 -37.887 32.238 1.000 162.229 146 PRO BBB O 1
ATOM 7384 N N . SER B 1 147 ? -5.757 -37.930 34.354 1.000 162.518 147 SER BBB N 1
ATOM 7385 C CA . SER B 1 147 ? -4.324 -38.197 34.059 1.000 161.425 147 SER BBB CA 1
ATOM 7386 C C . SER B 1 147 ? -3.900 -39.541 34.662 1.000 166.327 147 SER BBB C 1
ATOM 7387 O O . SER B 1 147 ? -4.475 -39.936 35.694 1.000 168.575 147 SER BBB O 1
ATOM 7395 N N . PHE B 1 148 ? -2.926 -40.206 34.030 1.000 168.330 148 PHE BBB N 1
ATOM 7396 C CA . PHE B 1 148 ? -2.579 -41.640 34.234 1.000 173.355 148 PHE BBB CA 1
ATOM 7397 C C . PHE B 1 148 ? -1.124 -41.898 33.824 1.000 174.488 148 PHE BBB C 1
ATOM 7398 O O . PHE B 1 148 ? -0.477 -40.955 33.315 1.000 172.231 148 PHE BBB O 1
ATOM 7415 N N . LEU B 1 149 ? -0.644 -43.135 34.033 1.000 178.241 149 LEU BBB N 1
ATOM 7416 C CA . LEU B 1 149 ? 0.716 -43.611 33.645 1.000 179.136 149 LEU BBB CA 1
ATOM 7417 C C . LEU B 1 149 ? 0.590 -44.584 32.465 1.000 182.985 149 LEU BBB C 1
ATOM 7418 O O . LEU B 1 149 ? -0.329 -45.423 32.499 1.000 188.693 149 LEU BBB O 1
ATOM 7434 N N . TYR B 1 150 ? 1.499 -44.499 31.486 1.000 182.159 150 TYR BBB N 1
ATOM 7435 C CA . TYR B 1 150 ? 1.501 -45.327 30.248 1.000 186.303 150 TYR BBB CA 1
ATOM 7436 C C . TYR B 1 150 ? 2.310 -46.610 30.472 1.000 193.818 150 TYR BBB C 1
ATOM 7437 O O . TYR B 1 150 ? 1.925 -47.657 29.918 1.000 200.907 150 TYR BBB O 1
ATOM 7455 N N . MET B 1 151 ? 3.402 -46.527 31.238 1.000 194.612 151 MET BBB N 1
ATOM 7456 C CA . MET B 1 151 ? 4.334 -47.660 31.485 1.000 200.152 151 MET BBB CA 1
ATOM 7457 C C . MET B 1 151 ? 5.124 -47.394 32.774 1.000 197.943 151 MET BBB C 1
ATOM 7458 O O . MET B 1 151 ? 5.293 -46.209 33.129 1.000 192.127 151 MET BBB O 1
ATOM 7472 N N . GLU B 1 152 ? 5.557 -48.463 33.451 1.000 202.577 152 GLU BBB N 1
ATOM 7473 C CA . GLU B 1 152 ? 6.400 -48.419 34.677 1.000 201.989 152 GLU BBB CA 1
ATOM 7474 C C . GLU B 1 152 ? 7.780 -49.009 34.353 1.000 204.713 152 GLU BBB C 1
ATOM 7475 O O . GLU B 1 152 ? 7.822 -50.143 33.833 1.000 210.552 152 GLU BBB O 1
ATOM 7487 N N . ASP B 1 153 ? 8.844 -48.242 34.628 1.000 200.858 153 ASP BBB N 1
ATOM 7488 C CA . ASP B 1 153 ? 10.284 -48.617 34.509 1.000 203.690 153 ASP BBB CA 1
ATOM 7489 C C . ASP B 1 153 ? 10.958 -47.673 33.498 1.000 201.240 153 ASP BBB C 1
ATOM 7490 O O . ASP B 1 153 ? 11.601 -46.714 33.960 1.000 197.899 153 ASP BBB O 1
ATOM 7499 N N . ALA B 1 154 ? 10.815 -47.918 32.187 1.000 203.254 154 ALA BBB N 1
ATOM 7500 C CA . ALA B 1 154 ? 11.549 -47.228 31.093 1.000 201.741 154 ALA BBB CA 1
ATOM 7501 C C . ALA B 1 154 ? 13.060 -47.353 31.336 1.000 205.200 154 ALA BBB C 1
ATOM 7502 O O . ALA B 1 154 ? 13.429 -48.063 32.288 1.000 210.877 154 ALA BBB O 1
ATOM 7509 N N . LYS B 1 155 ? 13.900 -46.716 30.504 1.000 204.025 155 LYS BBB N 1
ATOM 7510 C CA . LYS B 1 155 ? 15.386 -46.707 30.658 1.000 206.361 155 LYS BBB CA 1
ATOM 7511 C C . LYS B 1 155 ? 16.089 -46.279 29.363 1.000 207.380 155 LYS BBB C 1
ATOM 7512 O O . LYS B 1 155 ? 17.053 -45.500 29.453 1.000 203.759 155 LYS BBB O 1
ATOM 7531 N N . LEU B 1 156 ? 15.657 -46.832 28.224 1.000 212.874 156 LEU BBB N 1
ATOM 7532 C CA . LEU B 1 156 ? 16.283 -46.700 26.877 1.000 216.410 156 LEU BBB CA 1
ATOM 7533 C C . LEU B 1 156 ? 17.769 -46.319 26.984 1.000 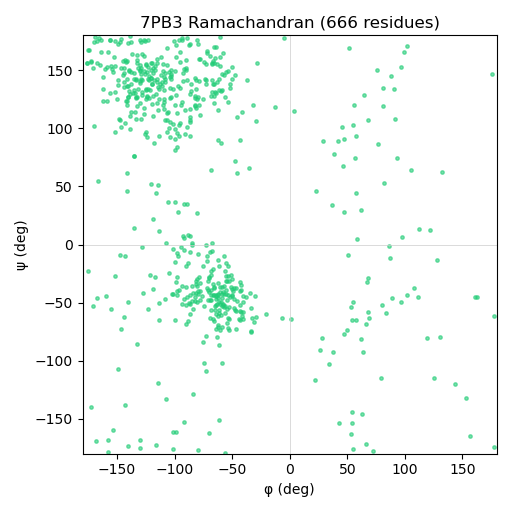218.773 156 LEU BBB C 1
ATOM 7534 O O . LEU B 1 156 ? 18.536 -47.131 27.543 1.000 224.181 156 LEU BBB O 1
ATOM 7550 N N . GLU B 1 157 ? 18.158 -45.143 26.472 1.000 216.078 157 GLU BBB N 1
ATOM 7551 C CA . GLU B 1 157 ? 19.567 -44.796 26.136 1.000 218.486 157 GLU BBB CA 1
ATOM 7552 C C . GLU B 1 157 ? 19.825 -43.307 26.416 1.000 214.913 157 GLU BBB C 1
ATOM 7553 O O . GLU B 1 157 ? 18.896 -42.496 26.214 1.000 210.625 157 GLU BBB O 1
ATOM 7565 N N . VAL B 1 158 ? 21.047 -42.976 26.855 1.000 217.460 158 VAL BBB N 1
ATOM 7566 C CA . VAL B 1 158 ? 21.531 -41.589 27.146 1.000 213.271 158 VAL BBB CA 1
ATOM 7567 C C . VAL B 1 158 ? 22.940 -41.445 26.566 1.000 215.182 158 VAL BBB C 1
ATOM 7568 O O . VAL B 1 158 ? 23.798 -42.290 26.820 1.000 219.695 158 VAL BBB O 1
ATOM 7581 N N . PRO B 1 159 ? 23.231 -40.375 25.783 1.000 209.839 159 PRO BBB N 1
ATOM 7582 C CA . PRO B 1 159 ? 24.460 -40.303 24.987 1.000 210.385 159 PRO BBB CA 1
ATOM 7583 C C . PRO B 1 159 ? 25.740 -40.474 25.819 1.000 211.604 159 PRO BBB C 1
ATOM 7584 O O . PRO B 1 159 ? 26.542 -41.318 25.469 1.000 217.455 159 PRO BBB O 1
ATOM 7595 N N . SER B 1 160 ? 25.894 -39.681 26.885 1.000 206.807 160 SER BBB N 1
ATOM 7596 C CA . SER B 1 160 ? 27.030 -39.752 27.842 1.000 208.476 160 SER BBB CA 1
ATOM 7597 C C . SER B 1 160 ? 26.511 -39.655 29.277 1.000 204.489 160 SER BBB C 1
ATOM 7598 O O . SER B 1 160 ? 25.566 -38.914 29.541 1.000 199.017 160 SER BBB O 1
ATOM 7606 N N . LEU B 1 161 ? 27.114 -40.408 30.209 1.000 207.285 161 LEU BBB N 1
ATOM 7607 C CA . LEU B 1 161 ? 28.170 -41.374 29.936 1.000 213.037 161 LEU BBB CA 1
ATOM 7608 C C . LEU B 1 161 ? 27.709 -42.794 30.306 1.000 215.751 161 LEU BBB C 1
ATOM 7609 O O . LEU B 1 161 ? 28.224 -43.752 29.694 1.000 220.590 161 LEU BBB O 1
ATOM 7625 N N . ASN B 1 162 ? 26.792 -42.916 31.275 1.000 212.141 162 ASN BBB N 1
ATOM 7626 C CA . ASN B 1 162 ? 26.265 -44.198 31.825 1.000 213.914 162 ASN BBB CA 1
ATOM 7627 C C . ASN B 1 162 ? 25.741 -45.095 30.693 1.000 215.224 162 ASN BBB C 1
ATOM 7628 O O . ASN B 1 162 ? 26.026 -46.313 30.740 1.000 220.247 162 ASN BBB O 1
ATOM 7639 N N . LYS B 1 163 ? 25.001 -44.512 29.739 1.000 209.350 163 LYS BBB N 1
ATOM 7640 C CA . LYS B 1 163 ? 24.442 -45.159 28.515 1.000 209.441 163 LYS BBB CA 1
ATOM 7641 C C . LYS B 1 163 ? 22.985 -45.580 28.756 1.000 207.876 163 LYS BBB C 1
ATOM 7642 O O . LYS B 1 163 ? 22.140 -45.236 27.912 1.000 204.323 163 LYS BBB O 1
ATOM 7661 N N . THR B 1 164 ? 22.705 -46.277 29.864 1.000 210.709 164 THR BBB N 1
ATOM 7662 C CA . THR B 1 164 ? 21.423 -46.987 30.140 1.000 211.147 164 THR BBB CA 1
ATOM 7663 C C . THR B 1 164 ? 20.632 -46.218 31.218 1.000 207.388 164 THR BBB C 1
ATOM 7664 O O . THR B 1 164 ? 20.474 -44.995 31.042 1.000 201.954 164 THR BBB O 1
ATOM 7675 N N . ILE B 1 165 ? 20.106 -46.914 32.239 1.000 210.994 165 ILE BBB N 1
ATOM 7676 C CA . ILE B 1 165 ? 19.518 -46.377 33.513 1.000 209.370 165 ILE BBB CA 1
ATOM 7677 C C . ILE B 1 165 ? 18.009 -46.129 33.336 1.000 206.048 165 ILE BBB C 1
ATOM 7678 O O . ILE B 1 165 ? 17.618 -45.529 32.313 1.000 202.610 165 ILE BBB O 1
ATOM 7694 N N . THR B 1 166 ? 17.216 -46.581 34.321 1.000 206.730 166 THR BBB N 1
ATOM 7695 C CA . THR B 1 166 ? 15.723 -46.567 34.371 1.000 203.933 166 THR BBB CA 1
ATOM 7696 C C . THR B 1 166 ? 15.181 -45.131 34.421 1.000 195.886 166 THR BBB C 1
ATOM 7697 O O . THR B 1 166 ? 15.922 -44.237 34.873 1.000 194.508 166 THR BBB O 1
ATOM 7708 N N . PHE B 1 167 ? 13.925 -44.940 33.988 1.000 190.955 167 PHE BBB N 1
ATOM 7709 C CA . PHE B 1 167 ? 13.215 -43.632 33.892 1.000 183.614 167 PHE BBB CA 1
ATOM 7710 C C . PHE B 1 167 ? 11.731 -43.831 34.264 1.000 181.935 167 PHE BBB C 1
ATOM 7711 O O . PHE B 1 167 ? 11.491 -44.547 35.257 1.000 183.954 167 PHE BBB O 1
ATOM 7728 N N . ASP B 1 168 ? 10.782 -43.210 33.536 1.000 177.559 168 ASP BBB N 1
ATOM 7729 C CA . ASP B 1 168 ? 9.307 -43.407 33.685 1.000 175.502 168 ASP BBB CA 1
ATOM 7730 C C . ASP B 1 168 ? 8.529 -42.453 32.760 1.000 170.316 168 ASP BBB C 1
ATOM 7731 O O . ASP B 1 168 ? 8.999 -41.314 32.563 1.000 165.185 168 ASP BBB O 1
ATOM 7740 N N . ILE B 1 169 ? 7.371 -42.902 32.245 1.000 170.662 169 ILE BBB N 1
ATOM 7741 C CA . ILE B 1 169 ? 6.481 -42.155 31.295 1.000 167.152 169 ILE BBB CA 1
ATOM 7742 C C . ILE B 1 169 ? 5.036 -42.196 31.818 1.000 168.284 169 ILE BBB C 1
ATOM 7743 O O . ILE B 1 169 ? 4.673 -43.197 32.471 1.000 170.926 169 ILE BBB O 1
ATOM 7759 N N . SER B 1 170 ? 4.248 -41.145 31.534 1.000 167.197 170 SER BBB N 1
ATOM 7760 C CA . SER B 1 170 ? 2.831 -40.969 31.965 1.000 168.457 170 SER BBB CA 1
ATOM 7761 C C . SER B 1 170 ? 2.069 -40.060 30.985 1.000 167.530 170 SER BBB C 1
ATOM 7762 O O . SER B 1 170 ? 2.528 -39.941 29.831 1.000 166.689 170 SER BBB O 1
ATOM 7770 N N . PHE B 1 171 ? 0.940 -39.473 31.418 1.000 169.008 171 PHE BBB N 1
ATOM 7771 C CA . PHE B 1 171 ? 0.059 -38.583 30.609 1.000 170.048 171 PHE BBB CA 1
ATOM 7772 C C . PHE B 1 171 ? 0.080 -37.165 31.203 1.000 167.963 171 PHE BBB C 1
ATOM 7773 O O . PHE B 1 171 ? 1.178 -36.579 31.228 1.000 167.944 171 PHE BBB O 1
ATOM 7790 N N . GLY B 1 172 ? -1.068 -36.635 31.656 1.000 168.930 172 GLY BBB N 1
ATOM 7791 C CA . GLY B 1 172 ? -1.205 -35.274 32.218 1.000 165.656 172 GLY BBB CA 1
ATOM 7792 C C . GLY B 1 172 ? -2.027 -34.329 31.352 1.000 163.719 172 GLY BBB C 1
ATOM 7793 O O . GLY B 1 172 ? -2.003 -33.119 31.639 1.000 160.137 172 GLY BBB O 1
ATOM 7797 N N . GLY B 1 173 ? -2.746 -34.848 30.353 1.000 166.728 173 GLY BBB N 1
ATOM 7798 C CA . GLY B 1 173 ? -3.419 -34.055 29.305 1.000 166.646 173 GLY BBB CA 1
ATOM 7799 C C . GLY B 1 173 ? -2.613 -34.098 28.022 1.000 168.271 173 GLY BBB C 1
ATOM 7800 O O . GLY B 1 173 ? -3.209 -34.249 26.936 1.000 171.627 173 GLY BBB O 1
ATOM 7804 N N . SER B 1 174 ? -1.295 -33.955 28.164 1.000 167.070 174 SER BBB N 1
ATOM 7805 C CA . SER B 1 174 ? -0.254 -34.391 27.201 1.000 166.244 174 SER BBB CA 1
ATOM 7806 C C . SER B 1 174 ? 0.679 -35.352 27.943 1.000 166.085 174 SER BBB C 1
ATOM 7807 O O . SER B 1 174 ? 1.111 -34.979 29.045 1.000 163.131 174 SER BBB O 1
ATOM 7815 N N . PHE B 1 175 ? 0.893 -36.557 27.403 1.000 169.658 175 PHE BBB N 1
ATOM 7816 C CA . PHE B 1 175 ? 2.034 -37.473 27.692 1.000 173.382 175 PHE BBB CA 1
ATOM 7817 C C . PHE B 1 175 ? 3.045 -36.797 28.638 1.000 168.001 175 PHE BBB C 1
ATOM 7818 O O . PHE B 1 175 ? 2.868 -35.607 28.942 1.000 163.638 175 PHE BBB O 1
ATOM 7835 N N . PHE B 1 176 ? 4.111 -37.497 29.043 1.000 168.875 176 PHE BBB N 1
ATOM 7836 C CA . PHE B 1 176 ? 5.366 -36.874 29.558 1.000 166.698 176 PHE BBB CA 1
ATOM 7837 C C . PHE B 1 176 ? 6.502 -37.905 29.592 1.000 169.548 176 PHE BBB C 1
ATOM 7838 O O . PHE B 1 176 ? 6.266 -39.076 29.245 1.000 176.668 176 PHE BBB O 1
ATOM 7855 N N . ALA B 1 177 ? 7.703 -37.460 29.986 1.000 165.367 177 ALA BBB N 1
ATOM 7856 C CA . ALA B 1 177 ? 8.901 -38.299 30.239 1.000 165.811 177 ALA BBB CA 1
ATOM 7857 C C . ALA B 1 177 ? 9.627 -37.803 31.498 1.000 162.048 177 ALA BBB C 1
ATOM 7858 O O . ALA B 1 177 ? 10.213 -36.704 31.432 1.000 158.364 177 ALA BBB O 1
ATOM 7865 N N . ILE B 1 178 ? 9.601 -38.580 32.592 1.000 162.447 178 ILE BBB N 1
ATOM 7866 C CA . ILE B 1 178 ? 10.186 -38.187 33.912 1.000 161.009 178 ILE BBB CA 1
ATOM 7867 C C . ILE B 1 178 ? 11.361 -39.104 34.273 1.000 164.913 178 ILE BBB C 1
ATOM 7868 O O . ILE B 1 178 ? 11.280 -40.321 34.013 1.000 167.137 178 ILE BBB O 1
ATOM 7884 N N . ILE B 1 179 ? 12.393 -38.516 34.886 1.000 165.054 179 ILE BBB N 1
ATOM 7885 C CA . ILE B 1 179 ? 13.626 -39.202 35.371 1.000 170.268 179 ILE BBB CA 1
ATOM 7886 C C . ILE B 1 179 ? 14.003 -38.635 36.746 1.000 171.139 179 ILE BBB C 1
ATOM 7887 O O . ILE B 1 179 ? 13.325 -37.699 37.217 1.000 166.459 179 ILE BBB O 1
ATOM 7903 N N . HIS B 1 180 ? 15.084 -39.160 37.329 1.000 177.439 180 HIS BBB N 1
ATOM 7904 C CA . HIS B 1 180 ? 15.648 -38.756 38.646 1.000 179.312 180 HIS BBB CA 1
ATOM 7905 C C . HIS B 1 180 ? 16.788 -37.752 38.439 1.000 178.693 180 HIS BBB C 1
ATOM 7906 O O . HIS B 1 180 ? 17.129 -37.469 37.273 1.000 177.187 180 HIS BBB O 1
ATOM 7921 N N . ALA B 1 181 ? 17.338 -37.229 39.538 1.000 180.085 181 ALA BBB N 1
ATOM 7922 C CA . ALA B 1 181 ? 18.515 -36.331 39.556 1.000 181.183 181 ALA BBB CA 1
ATOM 7923 C C . ALA B 1 181 ? 19.791 -37.161 39.374 1.000 187.079 181 ALA BBB C 1
ATOM 7924 O O . ALA B 1 181 ? 20.698 -36.715 38.640 1.000 186.258 181 ALA BBB O 1
ATOM 7931 N N . LYS B 1 182 ? 19.844 -38.333 40.011 1.000 192.761 182 LYS BBB N 1
ATOM 7932 C CA . LYS B 1 182 ? 21.054 -39.192 40.085 1.000 201.298 182 LYS BBB CA 1
ATOM 7933 C C . LYS B 1 182 ? 21.114 -40.108 38.853 1.000 207.782 182 LYS BBB C 1
ATOM 7934 O O . LYS B 1 182 ? 20.496 -41.187 38.890 1.000 213.436 182 LYS BBB O 1
ATOM 7953 N N . GLU B 1 183 ? 21.812 -39.680 37.792 1.000 210.021 183 GLU BBB N 1
ATOM 7954 C CA . GLU B 1 183 ? 22.254 -40.561 36.668 1.000 214.527 183 GLU BBB CA 1
ATOM 7955 C C . GLU B 1 183 ? 23.223 -39.797 35.748 1.000 215.465 183 GLU BBB C 1
ATOM 7956 O O . GLU B 1 183 ? 24.329 -40.328 35.492 1.000 220.080 183 GLU BBB O 1
ATOM 7968 N N . LEU B 1 184 ? 22.826 -38.616 35.263 1.000 210.132 184 LEU BBB N 1
ATOM 7969 C CA . LEU B 1 184 ? 23.697 -37.692 34.482 1.000 209.080 184 LEU BBB CA 1
ATOM 7970 C C . LEU B 1 184 ? 24.610 -36.892 35.423 1.000 209.509 184 LEU BBB C 1
ATOM 7971 O O . LEU B 1 184 ? 25.798 -36.734 35.075 1.000 214.188 184 LEU BBB O 1
ATOM 7987 N N . GLY B 1 185 ? 24.095 -36.445 36.576 1.000 205.688 185 GLY BBB N 1
ATOM 7988 C CA . GLY B 1 185 ? 24.742 -35.461 37.467 1.000 204.193 185 GLY BBB CA 1
ATOM 7989 C C . GLY B 1 185 ? 24.297 -34.031 37.189 1.000 197.430 185 GLY BBB C 1
ATOM 7990 O O . GLY B 1 185 ? 25.099 -33.269 36.610 1.000 196.063 185 GLY BBB O 1
ATOM 7994 N N . VAL B 1 186 ? 23.073 -33.672 37.599 1.000 192.457 186 VAL BBB N 1
ATOM 7995 C CA . VAL B 1 186 ? 22.546 -32.272 37.592 1.000 186.543 186 VAL BBB CA 1
ATOM 7996 C C . VAL B 1 186 ? 21.877 -31.984 38.941 1.000 186.818 186 VAL BBB C 1
ATOM 7997 O O . VAL B 1 186 ? 21.223 -32.897 39.488 1.000 188.254 186 VAL BBB O 1
ATOM 8010 N N . LYS B 1 187 ? 22.041 -30.753 39.436 1.000 186.374 187 LYS BBB N 1
ATOM 8011 C CA . LYS B 1 187 ? 21.287 -30.169 40.578 1.000 184.921 187 LYS BBB CA 1
ATOM 8012 C C . LYS B 1 187 ? 20.432 -29.020 40.025 1.000 179.446 187 LYS BBB C 1
ATOM 8013 O O . LYS B 1 187 ? 20.960 -27.895 39.907 1.000 180.159 187 LYS BBB O 1
ATOM 8032 N N . VAL B 1 188 ? 19.177 -29.319 39.663 1.000 174.461 188 VAL BBB N 1
ATOM 8033 C CA . VAL B 1 188 ? 18.215 -28.396 38.979 1.000 166.524 188 VAL BBB CA 1
ATOM 8034 C C . VAL B 1 188 ? 18.280 -27.003 39.627 1.000 163.622 188 VAL BBB C 1
ATOM 8035 O O . VAL B 1 188 ? 17.535 -26.758 40.594 1.000 161.549 188 VAL BBB O 1
ATOM 8048 N N . GLU B 1 189 ? 19.159 -26.134 39.113 1.000 163.840 189 GLU BBB N 1
ATOM 8049 C CA . GLU B 1 189 ? 19.356 -24.728 39.569 1.000 164.780 189 GLU BBB CA 1
ATOM 8050 C C . GLU B 1 189 ? 19.670 -23.837 38.357 1.000 163.103 189 GLU BBB C 1
ATOM 8051 O O . GLU B 1 189 ? 20.238 -24.357 37.374 1.000 165.535 189 GLU BBB O 1
ATOM 8063 N N . THR B 1 190 ? 19.324 -22.545 38.441 1.000 159.114 190 THR BBB N 1
ATOM 8064 C CA . THR B 1 190 ? 19.448 -21.526 37.356 1.000 155.422 190 THR BBB CA 1
ATOM 8065 C C . THR B 1 190 ? 20.784 -21.654 36.609 1.000 156.293 190 THR BBB C 1
ATOM 8066 O O . THR B 1 190 ? 20.772 -21.484 35.374 1.000 157.598 190 THR BBB O 1
ATOM 8077 N N . SER B 1 191 ? 21.880 -21.929 37.325 1.000 155.553 191 SER BBB N 1
ATOM 8078 C CA . SER B 1 191 ? 23.282 -21.843 36.833 1.000 155.122 191 SER BBB CA 1
ATOM 8079 C C . SER B 1 191 ? 23.535 -22.789 35.651 1.000 154.513 191 SER BBB C 1
ATOM 8080 O O . SER B 1 191 ? 24.292 -22.384 34.750 1.000 154.157 191 SER BBB O 1
ATOM 8088 N N . GLN B 1 192 ? 22.926 -23.982 35.643 1.000 154.695 192 GLN BBB N 1
ATOM 8089 C CA . GLN B 1 192 ? 23.368 -25.133 34.798 1.000 159.591 192 GLN BBB CA 1
ATOM 8090 C C . GLN B 1 192 ? 22.396 -25.397 33.632 1.000 156.262 192 GLN BBB C 1
ATOM 8091 O O . GLN B 1 192 ? 22.674 -26.323 32.848 1.000 159.057 192 GLN BBB O 1
ATOM 8105 N N . VAL B 1 193 ? 21.331 -24.598 33.499 1.000 150.934 193 VAL BBB N 1
ATOM 8106 C CA . VAL B 1 193 ? 20.374 -24.548 32.345 1.000 146.682 193 VAL BBB CA 1
ATOM 8107 C C . VAL B 1 193 ? 20.818 -25.441 31.174 1.000 145.593 193 VAL BBB C 1
ATOM 8108 O O . VAL B 1 193 ? 20.059 -26.367 30.827 1.000 143.183 193 VAL BBB O 1
ATOM 8121 N N . ASP B 1 194 ? 21.970 -25.148 30.562 1.000 146.147 194 ASP BBB N 1
ATOM 8122 C CA . ASP B 1 194 ? 22.317 -25.591 29.183 1.000 147.737 194 ASP BBB CA 1
ATOM 8123 C C . ASP B 1 194 ? 22.318 -27.123 29.091 1.000 149.152 194 ASP BBB C 1
ATOM 8124 O O . ASP B 1 194 ? 21.692 -27.643 28.150 1.000 146.653 194 ASP BBB O 1
ATOM 8133 N N . VAL B 1 195 ? 22.988 -27.818 30.016 1.000 151.427 195 VAL BBB N 1
ATOM 8134 C CA . VAL B 1 195 ? 23.119 -29.307 29.987 1.000 155.033 195 VAL BBB CA 1
ATOM 8135 C C . VAL B 1 195 ? 21.713 -29.919 30.021 1.000 152.844 195 VAL BBB C 1
ATOM 8136 O O . VAL B 1 195 ? 21.445 -30.808 29.197 1.000 153.358 195 VAL BBB O 1
ATOM 8149 N N . LEU B 1 196 ? 20.841 -29.433 30.909 1.000 150.451 196 LEU BBB N 1
ATOM 8150 C CA . LEU B 1 196 ? 19.445 -29.931 31.048 1.000 149.846 196 LEU BBB CA 1
ATOM 8151 C C . LEU B 1 196 ? 18.716 -29.691 29.723 1.000 150.034 196 LEU BBB C 1
ATOM 8152 O O . LEU B 1 196 ? 18.252 -30.678 29.122 1.000 153.031 196 LEU BBB O 1
ATOM 8168 N N . LYS B 1 197 ? 18.644 -28.431 29.280 1.000 148.652 197 LYS BBB N 1
ATOM 8169 C CA . LYS B 1 197 ? 17.940 -28.043 28.029 1.000 148.478 197 LYS BBB CA 1
ATOM 8170 C C . LYS B 1 197 ? 18.498 -28.892 26.878 1.000 151.985 197 LYS BBB C 1
ATOM 8171 O O . LYS B 1 197 ? 17.683 -29.493 26.157 1.000 153.847 197 LYS BBB O 1
ATOM 8190 N N . LYS B 1 198 ? 19.828 -28.994 26.749 1.000 152.764 198 LYS BBB N 1
ATOM 8191 C CA . LYS B 1 198 ? 20.486 -29.666 25.595 1.000 154.507 198 LYS BBB CA 1
ATOM 8192 C C . LYS B 1 198 ? 20.274 -31.184 25.702 1.000 156.665 198 LYS BBB C 1
ATOM 8193 O O . LYS B 1 198 ? 20.038 -31.804 24.648 1.000 158.378 198 LYS BBB O 1
ATOM 8212 N N . LEU B 1 199 ? 20.313 -31.753 26.915 1.000 155.845 199 LEU BBB N 1
ATOM 8213 C CA . LEU B 1 199 ? 20.024 -33.195 27.160 1.000 158.109 199 LEU BBB CA 1
ATOM 8214 C C . LEU B 1 199 ? 18.527 -33.467 26.964 1.000 156.173 199 LEU BBB C 1
ATOM 8215 O O . LEU B 1 199 ? 18.190 -34.589 26.549 1.000 159.014 199 LEU BBB O 1
ATOM 8231 N N . GLY B 1 200 ? 17.672 -32.480 27.252 1.000 151.164 200 GLY BBB N 1
ATOM 8232 C CA . GLY B 1 200 ? 16.202 -32.600 27.206 1.000 147.980 200 GLY BBB CA 1
ATOM 8233 C C . GLY B 1 200 ? 15.682 -32.863 25.803 1.000 148.118 200 GLY BBB C 1
ATOM 8234 O O . GLY B 1 200 ? 14.921 -33.834 25.635 1.000 148.973 200 GLY BBB O 1
ATOM 8238 N N . ILE B 1 201 ? 16.078 -32.037 24.828 1.000 147.357 201 ILE BBB N 1
ATOM 8239 C CA . ILE B 1 201 ? 15.501 -32.024 23.448 1.000 148.911 201 ILE BBB CA 1
ATOM 8240 C C . ILE B 1 201 ? 15.897 -33.314 22.711 1.000 155.013 201 ILE BBB C 1
ATOM 8241 O O . ILE B 1 201 ? 15.043 -33.851 21.979 1.000 155.030 201 ILE BBB O 1
ATOM 8257 N N . GLU B 1 202 ? 17.134 -33.795 22.883 1.000 161.062 202 GLU BBB N 1
ATOM 8258 C CA . GLU B 1 202 ? 17.621 -35.050 22.240 1.000 168.165 202 GLU BBB CA 1
ATOM 8259 C C . GLU B 1 202 ? 16.842 -36.242 22.811 1.000 169.904 202 GLU BBB C 1
ATOM 8260 O O . GLU B 1 202 ? 16.533 -37.159 22.028 1.000 171.880 202 GLU BBB O 1
ATOM 8272 N N . ILE B 1 203 ? 16.527 -36.212 24.112 1.000 168.287 203 ILE BBB N 1
ATOM 8273 C CA . ILE B 1 203 ? 15.684 -37.238 24.801 1.000 170.364 203 ILE BBB CA 1
ATOM 8274 C C . ILE B 1 203 ? 14.259 -37.158 24.234 1.000 169.726 203 ILE BBB C 1
ATOM 8275 O O . ILE B 1 203 ? 13.669 -38.224 23.975 1.000 173.671 203 ILE BBB O 1
ATOM 8291 N N . ARG B 1 204 ? 13.732 -35.942 24.054 1.000 165.714 204 ARG BBB N 1
ATOM 8292 C CA . ARG B 1 204 ? 12.408 -35.686 23.422 1.000 164.668 204 ARG BBB CA 1
ATOM 8293 C C . ARG B 1 204 ? 12.381 -36.359 22.043 1.000 169.893 204 ARG BBB C 1
ATOM 8294 O O . ARG B 1 204 ? 11.492 -37.205 21.816 1.000 172.404 204 ARG BBB O 1
ATOM 8315 N N . ASP B 1 205 ? 13.354 -36.029 21.188 1.000 172.459 205 ASP BBB N 1
ATOM 8316 C CA . ASP B 1 205 ? 13.365 -36.361 19.737 1.000 176.328 205 ASP BBB CA 1
ATOM 8317 C C . ASP B 1 205 ? 13.565 -37.867 19.522 1.000 184.042 205 ASP BBB C 1
ATOM 8318 O O . ASP B 1 205 ? 12.884 -38.415 18.630 1.000 185.349 205 ASP BBB O 1
ATOM 8327 N N . LEU B 1 206 ? 14.454 -38.511 20.290 1.000 189.767 206 LEU BBB N 1
ATOM 8328 C CA . LEU B 1 206 ? 14.900 -39.910 20.024 1.000 198.590 206 LEU BBB CA 1
ATOM 8329 C C . LEU B 1 206 ? 13.947 -40.920 20.691 1.000 201.017 206 LEU BBB C 1
ATOM 8330 O O . LEU B 1 206 ? 14.100 -42.128 20.413 1.000 208.331 206 LEU BBB O 1
ATOM 8346 N N . ILE B 1 207 ? 12.974 -40.458 21.490 1.000 196.055 207 ILE BBB N 1
ATOM 8347 C CA . ILE B 1 207 ? 11.783 -41.261 21.916 1.000 196.009 207 ILE BBB CA 1
ATOM 8348 C C . ILE B 1 207 ? 10.562 -40.753 21.125 1.000 193.367 207 ILE BBB C 1
ATOM 8349 O O . ILE B 1 207 ? 9.450 -40.710 21.683 1.000 190.096 207 ILE BBB O 1
ATOM 8365 N N . ASN B 1 208 ? 10.771 -40.378 19.856 1.000 194.797 208 ASN BBB N 1
ATOM 8366 C CA . ASN B 1 208 ? 9.705 -40.151 18.840 1.000 195.318 208 ASN BBB CA 1
ATOM 8367 C C . ASN B 1 208 ? 9.911 -41.142 17.689 1.000 201.016 208 ASN BBB C 1
ATOM 8368 O O . ASN B 1 208 ? 9.396 -40.875 16.583 1.000 202.220 208 ASN BBB O 1
ATOM 8379 N N . GLU B 1 209 ? 10.621 -42.248 17.952 1.000 204.120 209 GLU BBB N 1
ATOM 8380 C CA . GLU B 1 209 ? 11.146 -43.182 16.918 1.000 208.248 209 GLU BBB CA 1
ATOM 8381 C C . GLU B 1 209 ? 10.131 -44.304 16.659 1.000 212.684 209 GLU BBB C 1
ATOM 8382 O O . GLU B 1 209 ? 9.859 -44.572 15.471 1.000 214.663 209 GLU BBB O 1
ATOM 8394 N N . LYS B 1 210 ? 9.584 -44.921 17.716 1.000 214.880 210 LYS BBB N 1
ATOM 8395 C CA . LYS B 1 210 ? 8.698 -46.120 17.618 1.000 220.842 210 LYS BBB CA 1
ATOM 8396 C C . LYS B 1 210 ? 8.132 -46.527 18.992 1.000 221.542 210 LYS BBB C 1
ATOM 8397 O O . LYS B 1 210 ? 7.085 -47.211 19.008 1.000 222.617 210 LYS BBB O 1
ATOM 8416 N N . ILE B 1 211 ? 8.788 -46.153 20.099 1.000 220.396 211 ILE BBB N 1
ATOM 8417 C CA . ILE B 1 211 ? 8.216 -46.246 21.480 1.000 219.466 211 ILE BBB CA 1
ATOM 8418 C C . ILE B 1 211 ? 6.932 -45.408 21.508 1.000 217.265 211 ILE BBB C 1
ATOM 8419 O O . ILE B 1 211 ? 5.942 -45.879 22.105 1.000 220.992 211 ILE BBB O 1
ATOM 8435 N N . LYS B 1 212 ? 6.982 -44.213 20.898 1.000 212.368 212 LYS BBB N 1
ATOM 8436 C CA . LYS B 1 212 ? 5.834 -43.319 20.568 1.000 206.640 212 LYS BBB CA 1
ATOM 8437 C C . LYS B 1 212 ? 4.500 -44.064 20.720 1.000 208.844 212 LYS BBB C 1
ATOM 8438 O O . LYS B 1 212 ? 4.285 -45.048 19.978 1.000 216.762 212 LYS BBB O 1
ATOM 8457 N N . VAL B 1 213 ? 3.633 -43.600 21.628 1.000 202.914 213 VAL BBB N 1
ATOM 8458 C CA . VAL B 1 213 ? 2.332 -44.256 21.967 1.000 203.282 213 VAL BBB CA 1
ATOM 8459 C C . VAL B 1 213 ? 1.195 -43.232 21.835 1.000 197.573 213 VAL BBB C 1
ATOM 8460 O O . VAL B 1 213 ? 1.446 -42.022 22.041 1.000 191.020 213 VAL BBB O 1
ATOM 8473 N N . GLN B 1 214 ? 0.002 -43.715 21.469 1.000 197.688 214 GLN BBB N 1
ATOM 8474 C CA . GLN B 1 214 ? -1.282 -42.966 21.510 1.000 192.315 214 GLN BBB CA 1
ATOM 8475 C C . GLN B 1 214 ? -2.133 -43.560 22.639 1.000 194.015 214 GLN BBB C 1
ATOM 8476 O O . GLN B 1 214 ? -2.325 -44.794 22.654 1.000 198.476 214 GLN BBB O 1
ATOM 8490 N N . HIS B 1 215 ? -2.581 -42.714 23.568 1.000 189.793 215 HIS BBB N 1
ATOM 8491 C CA . HIS B 1 215 ? -3.467 -43.074 24.707 1.000 190.573 215 HIS BBB CA 1
ATOM 8492 C C . HIS B 1 215 ? -4.817 -43.557 24.184 1.000 193.189 215 HIS BBB C 1
ATOM 8493 O O . HIS B 1 215 ? -5.225 -43.180 23.087 1.000 193.450 215 HIS BBB O 1
ATOM 8508 N N . PRO B 1 216 ? -5.557 -44.386 24.957 1.000 195.006 216 PRO BBB N 1
ATOM 8509 C CA . PRO B 1 216 ? -6.937 -44.737 24.613 1.000 197.335 216 PRO BBB CA 1
ATOM 8510 C C . PRO B 1 216 ? -7.822 -43.480 24.622 1.000 193.203 216 PRO BBB C 1
ATOM 8511 O O . PRO B 1 216 ? -7.627 -42.651 25.495 1.000 190.345 216 PRO BBB O 1
ATOM 8522 N N . GLU B 1 217 ? -8.738 -43.361 23.652 1.000 193.173 217 GLU BBB N 1
ATOM 8523 C CA . GLU B 1 217 ? -9.569 -42.149 23.400 1.000 188.280 217 GLU BBB CA 1
ATOM 8524 C C . GLU B 1 217 ? -8.698 -41.081 22.720 1.000 182.440 217 GLU BBB C 1
ATOM 8525 O O . GLU B 1 217 ? -7.478 -41.071 22.965 1.000 179.501 217 GLU B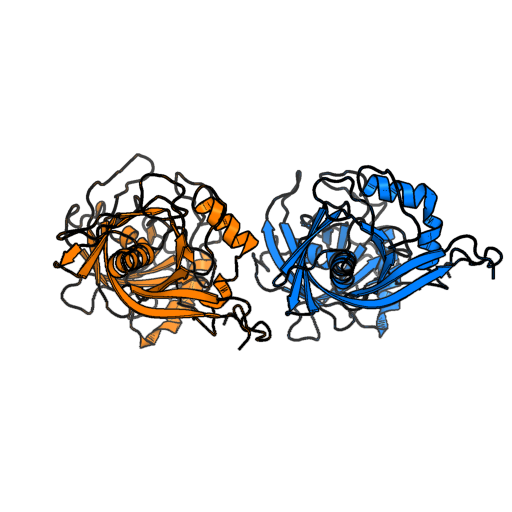BB O 1
ATOM 8537 N N . LEU B 1 218 ? -9.317 -40.231 21.892 1.000 180.532 218 LEU BBB N 1
ATOM 8538 C CA . LEU B 1 218 ? -8.675 -39.180 21.048 1.000 176.390 218 LEU BBB CA 1
ATOM 8539 C C . LEU B 1 218 ? -7.433 -39.747 20.341 1.000 177.525 218 LEU BBB C 1
ATOM 8540 O O . LEU B 1 218 ? -6.368 -39.841 20.989 1.000 173.594 218 LEU BBB O 1
ATOM 8556 N N . GLU B 1 219 ? -7.565 -40.091 19.053 1.000 181.903 219 GLU BBB N 1
ATOM 8557 C CA . GLU B 1 219 ? -6.447 -40.520 18.167 1.000 184.284 219 GLU BBB CA 1
ATOM 8558 C C . GLU B 1 219 ? -6.079 -39.366 17.226 1.000 182.150 219 GLU BBB C 1
ATOM 8559 O O . GLU B 1 219 ? -6.703 -39.251 16.150 1.000 182.237 219 GLU BBB O 1
ATOM 8571 N N . HIS B 1 220 ? -5.109 -38.537 17.628 1.000 181.117 220 HIS BBB N 1
ATOM 8572 C CA . HIS B 1 220 ? -4.490 -37.481 16.779 1.000 180.581 220 HIS BBB CA 1
ATOM 8573 C C . HIS B 1 220 ? -3.078 -37.152 17.296 1.000 180.078 220 HIS BBB C 1
ATOM 8574 O O . HIS B 1 220 ? -2.125 -37.264 16.493 1.000 179.102 220 HIS BBB O 1
ATOM 8589 N N . ILE B 1 221 ? -2.942 -36.786 18.577 1.000 180.462 221 ILE BBB N 1
ATOM 8590 C CA . ILE B 1 221 ? -1.629 -36.510 19.243 1.000 179.991 221 ILE BBB CA 1
ATOM 8591 C C . ILE B 1 221 ? -0.892 -37.839 19.471 1.000 187.234 221 ILE BBB C 1
ATOM 8592 O O . ILE B 1 221 ? -1.556 -38.836 19.810 1.000 190.786 221 ILE BBB O 1
ATOM 8608 N N . LYS B 1 222 ? 0.434 -37.837 19.288 1.000 189.558 222 LYS BBB N 1
ATOM 8609 C CA . LYS B 1 222 ? 1.319 -39.033 19.370 1.000 194.148 222 LYS BBB CA 1
ATOM 8610 C C . LYS B 1 222 ? 2.647 -38.650 20.038 1.000 194.590 222 LYS BBB C 1
ATOM 8611 O O . LYS B 1 222 ? 3.129 -37.524 19.788 1.000 192.230 222 LYS BBB O 1
ATOM 8630 N N . THR B 1 223 ? 3.196 -39.555 20.858 1.000 198.124 223 THR BBB N 1
ATOM 8631 C CA . THR B 1 223 ? 4.558 -39.508 21.472 1.000 198.412 223 THR BBB CA 1
ATOM 8632 C C . THR B 1 223 ? 4.782 -38.188 22.231 1.000 192.579 223 THR BBB C 1
ATOM 8633 O O . THR B 1 223 ? 3.784 -37.596 22.696 1.000 191.210 223 THR BBB O 1
ATOM 8644 N N . VAL B 1 224 ? 6.043 -37.754 22.365 1.000 189.884 224 VAL BBB N 1
ATOM 8645 C CA . VAL B 1 224 ? 6.504 -36.817 23.437 1.000 184.242 224 VAL BBB CA 1
ATOM 8646 C C . VAL B 1 224 ? 6.926 -35.463 22.840 1.000 178.166 224 VAL BBB C 1
ATOM 8647 O O . VAL B 1 224 ? 7.573 -35.437 21.768 1.000 176.552 224 VAL BBB O 1
ATOM 8660 N N . ASP B 1 225 ? 6.518 -34.390 23.531 1.000 173.326 225 ASP BBB N 1
ATOM 8661 C CA . ASP B 1 225 ? 6.904 -32.961 23.351 1.000 166.866 225 ASP BBB CA 1
ATOM 8662 C C . ASP B 1 225 ? 7.205 -32.307 24.720 1.000 160.852 225 ASP BBB C 1
ATOM 8663 O O . ASP B 1 225 ? 7.300 -31.064 24.749 1.000 159.109 225 ASP BBB O 1
ATOM 8672 N N . LEU B 1 226 ? 7.377 -33.097 25.797 1.000 156.492 226 LEU BBB N 1
ATOM 8673 C CA . LEU B 1 226 ? 7.480 -32.650 27.223 1.000 149.595 226 LEU BBB CA 1
ATOM 8674 C C . LEU B 1 226 ? 8.407 -33.610 27.989 1.000 150.024 226 LEU BBB C 1
ATOM 8675 O O . LEU B 1 226 ? 7.970 -34.746 28.265 1.000 151.563 226 LEU BBB O 1
ATOM 8691 N N . VAL B 1 227 ? 9.621 -33.163 28.334 1.000 147.264 227 VAL BBB N 1
ATOM 8692 C CA . VAL B 1 227 ? 10.646 -33.944 29.096 1.000 148.567 227 VAL BBB CA 1
ATOM 8693 C C . VAL B 1 227 ? 10.793 -33.327 30.492 1.000 145.822 227 VAL BBB C 1
ATOM 8694 O O . VAL B 1 227 ? 10.823 -32.090 30.581 1.000 143.229 227 VAL BBB O 1
ATOM 8707 N N . GLU B 1 228 ? 10.928 -34.165 31.525 1.000 147.704 228 GLU BBB N 1
ATOM 8708 C CA . GLU B 1 228 ? 10.697 -33.795 32.948 1.000 147.090 228 GLU BBB CA 1
ATOM 8709 C C . GLU B 1 228 ? 11.787 -34.402 33.839 1.000 150.263 228 GLU BBB C 1
ATOM 8710 O O . GLU B 1 228 ? 12.270 -35.491 33.496 1.000 155.061 228 GLU BBB O 1
ATOM 8722 N N . ILE B 1 229 ? 12.149 -33.722 34.937 1.000 150.125 229 ILE BBB N 1
ATOM 8723 C CA . ILE B 1 229 ? 13.295 -34.076 35.836 1.000 154.316 229 ILE BBB CA 1
ATOM 8724 C C . ILE B 1 229 ? 12.969 -33.673 37.283 1.000 155.217 229 ILE BBB C 1
ATOM 8725 O O . ILE B 1 229 ? 13.023 -32.455 37.564 1.000 152.141 229 ILE BBB O 1
ATOM 8741 N N . TYR B 1 230 ? 12.685 -34.637 38.174 1.000 159.002 230 TYR BBB N 1
ATOM 8742 C CA . TYR B 1 230 ? 12.415 -34.377 39.618 1.000 160.307 230 TYR BBB CA 1
ATOM 8743 C C . TYR B 1 230 ? 13.734 -34.348 40.397 1.000 162.964 230 TYR BBB C 1
ATOM 8744 O O . TYR B 1 230 ? 14.788 -34.670 39.812 1.000 164.903 230 TYR BBB O 1
ATOM 8762 N N . ASP B 1 231 ? 13.663 -33.980 41.681 1.000 164.011 231 ASP BBB N 1
ATOM 8763 C CA . ASP B 1 231 ? 14.839 -33.886 42.589 1.000 169.066 231 ASP BBB CA 1
ATOM 8764 C C . ASP B 1 231 ? 14.385 -33.740 44.047 1.000 171.878 231 ASP BBB C 1
ATOM 8765 O O . ASP B 1 231 ? 14.981 -34.415 44.904 1.000 176.909 231 ASP BBB O 1
ATOM 8774 N N . GLU B 1 232 ? 13.416 -32.853 44.309 1.000 172.195 232 GLU BBB N 1
ATOM 8775 C CA . GLU B 1 232 ? 12.794 -32.581 45.639 1.000 175.816 232 GLU BBB CA 1
ATOM 8776 C C . GLU B 1 232 ? 13.471 -31.366 46.271 1.000 174.169 232 GLU BBB C 1
ATOM 8777 O O . GLU B 1 232 ? 14.640 -31.092 46.011 1.000 174.919 232 GLU BBB O 1
ATOM 8789 N N . PRO B 1 233 ? 12.754 -30.624 47.148 1.000 171.735 233 PRO BBB N 1
ATOM 8790 C CA . PRO B 1 233 ? 12.926 -29.175 47.273 1.000 168.657 233 PRO BBB CA 1
ATOM 8791 C C . PRO B 1 233 ? 14.215 -28.661 47.932 1.000 169.553 233 PRO BBB C 1
ATOM 8792 O O . PRO B 1 233 ? 14.916 -29.430 48.565 1.000 172.855 233 PRO BBB O 1
ATOM 8803 N N . SER B 1 234 ? 14.469 -27.361 47.745 1.000 166.398 234 SER BBB N 1
ATOM 8804 C CA . SER B 1 234 ? 15.426 -26.517 48.508 1.000 167.626 234 SER BBB CA 1
ATOM 8805 C C . SER B 1 234 ? 14.647 -25.460 49.308 1.000 164.967 234 SER BBB C 1
ATOM 8806 O O . SER B 1 234 ? 15.285 -24.521 49.831 1.000 167.041 234 SER BBB O 1
ATOM 8814 N N . ASN B 1 235 ? 13.318 -25.616 49.392 1.000 159.756 235 ASN BBB N 1
ATOM 8815 C CA . ASN B 1 235 ? 12.364 -24.679 50.045 1.000 154.433 235 ASN BBB CA 1
ATOM 8816 C C . ASN B 1 235 ? 11.496 -25.471 51.023 1.000 156.123 235 ASN BBB C 1
ATOM 8817 O O . ASN B 1 235 ? 10.941 -26.505 50.659 1.000 157.250 235 ASN BBB O 1
ATOM 8828 N N . PRO B 1 236 ? 11.337 -25.003 52.283 1.000 156.762 236 PRO BBB N 1
ATOM 8829 C CA . PRO B 1 236 ? 10.787 -25.832 53.360 1.000 159.817 236 PRO BBB CA 1
ATOM 8830 C C . PRO B 1 236 ? 9.347 -26.333 53.159 1.000 157.445 236 PRO BBB C 1
ATOM 8831 O O . PRO B 1 236 ? 9.121 -27.520 53.335 1.000 158.459 236 PRO BBB O 1
ATOM 8842 N N . GLU B 1 237 ? 8.420 -25.438 52.800 1.000 153.183 237 GLU BBB N 1
ATOM 8843 C CA . GLU B 1 237 ? 6.960 -25.735 52.751 1.000 151.433 237 GLU BBB CA 1
ATOM 8844 C C . GLU B 1 237 ? 6.618 -26.472 51.446 1.000 149.884 237 GLU BBB C 1
ATOM 8845 O O . GLU B 1 237 ? 5.460 -26.364 51.011 1.000 147.526 237 GLU BBB O 1
ATOM 8857 N N . ALA B 1 238 ? 7.576 -27.213 50.872 1.000 151.106 238 ALA BBB N 1
ATOM 8858 C CA . ALA B 1 238 ? 7.452 -27.954 49.593 1.000 150.953 238 ALA BBB CA 1
ATOM 8859 C C . ALA B 1 238 ? 7.594 -29.455 49.863 1.000 156.196 238 ALA BBB C 1
ATOM 8860 O O . ALA B 1 238 ? 7.625 -29.833 51.051 1.000 159.570 238 ALA BBB O 1
ATOM 8867 N N . THR B 1 239 ? 7.664 -30.273 48.804 1.000 158.530 239 THR BBB N 1
ATOM 8868 C CA . THR B 1 239 ? 7.881 -31.747 48.889 1.000 164.438 239 THR BBB CA 1
ATOM 8869 C C . THR B 1 239 ? 8.594 -32.288 47.635 1.000 163.223 239 THR BBB C 1
ATOM 8870 O O . THR B 1 239 ? 9.283 -33.321 47.771 1.000 164.827 239 THR BBB O 1
ATOM 8881 N N . TYR B 1 240 ? 8.447 -31.643 46.471 1.000 159.207 240 TYR BBB N 1
ATOM 8882 C CA . TYR B 1 240 ? 9.216 -31.963 45.238 1.000 158.493 240 TYR BBB CA 1
ATOM 8883 C C . TYR B 1 240 ? 9.589 -30.678 44.492 1.000 155.429 240 TYR BBB C 1
ATOM 8884 O O . TYR B 1 240 ? 8.914 -29.647 44.690 1.000 154.676 240 TYR BBB O 1
ATOM 8902 N N . LYS B 1 241 ? 10.633 -30.756 43.658 1.000 154.469 241 LYS BBB N 1
ATOM 8903 C CA . LYS B 1 241 ? 11.105 -29.657 42.769 1.000 149.554 241 LYS BBB CA 1
ATOM 8904 C C . LYS B 1 241 ? 11.598 -30.256 41.449 1.000 148.200 241 LYS BBB C 1
ATOM 8905 O O . LYS B 1 241 ? 12.326 -31.268 41.490 1.000 150.615 241 LYS BBB O 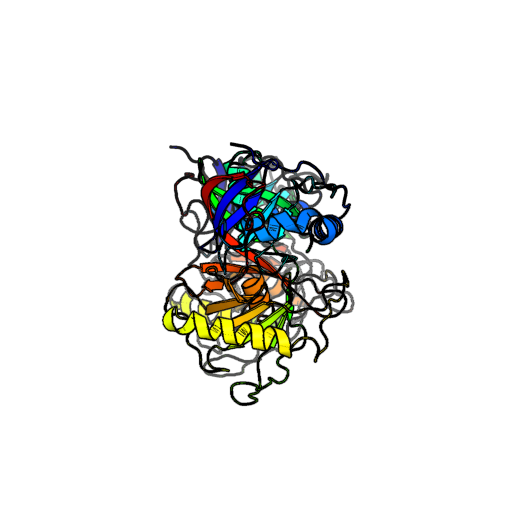1
ATOM 8924 N N . ASN B 1 242 ? 11.210 -29.640 40.329 1.000 143.408 242 ASN BBB N 1
ATOM 8925 C CA . ASN B 1 242 ? 11.218 -30.294 38.995 1.000 141.779 242 ASN BBB CA 1
ATOM 8926 C C . ASN B 1 242 ? 11.145 -29.260 37.872 1.000 135.387 242 ASN BBB C 1
ATOM 8927 O O . ASN B 1 242 ? 10.400 -28.275 38.017 1.000 131.970 242 ASN BBB O 1
ATOM 8938 N N . VAL B 1 243 ? 11.840 -29.553 36.770 1.000 133.492 243 VAL BBB N 1
ATOM 8939 C CA . VAL B 1 243 ? 11.953 -28.706 35.546 1.000 130.143 243 VAL BBB CA 1
ATOM 8940 C C . VAL B 1 243 ? 11.379 -29.500 34.367 1.000 129.572 243 VAL BBB C 1
ATOM 8941 O O . VAL B 1 243 ? 11.444 -30.742 34.424 1.000 132.921 243 VAL BBB O 1
ATOM 8954 N N . VAL B 1 244 ? 10.851 -28.813 33.345 1.000 126.016 244 VAL BBB N 1
ATOM 8955 C CA . VAL B 1 244 ? 10.188 -29.445 32.163 1.000 126.569 244 VAL BBB CA 1
ATOM 8956 C C . VAL B 1 244 ? 10.605 -28.722 30.873 1.000 125.394 244 VAL BBB C 1
ATOM 8957 O O . VAL B 1 244 ? 10.472 -27.492 30.814 1.000 121.566 244 VAL BBB O 1
ATOM 8970 N N . ILE B 1 245 ? 11.050 -29.485 29.869 1.000 130.596 245 ILE BBB N 1
ATOM 8971 C CA . ILE B 1 245 ? 11.559 -28.995 28.550 1.000 133.318 245 ILE BBB CA 1
ATOM 8972 C C . ILE B 1 245 ? 10.494 -29.256 27.477 1.000 136.477 245 ILE BBB C 1
ATOM 8973 O O . ILE B 1 245 ? 9.778 -30.261 27.606 1.000 140.175 245 ILE BBB O 1
ATOM 8989 N N . PHE B 1 246 ? 10.414 -28.392 26.455 1.000 138.911 246 PHE BBB N 1
ATOM 8990 C CA . PHE B 1 246 ? 9.420 -28.453 25.346 1.000 140.580 246 PHE BBB CA 1
ATOM 8991 C C . PHE B 1 246 ? 9.591 -27.268 24.386 1.000 141.187 246 PHE BBB C 1
ATOM 8992 O O . PHE B 1 246 ? 10.560 -26.500 24.535 1.000 143.059 246 PHE BBB O 1
ATOM 9009 N N . GLY B 1 247 ? 8.671 -27.149 23.419 1.000 142.025 247 GLY BBB N 1
ATOM 9010 C CA . GLY B 1 247 ? 8.439 -25.951 22.585 1.000 139.116 247 GLY BBB CA 1
ATOM 9011 C C . GLY B 1 247 ? 9.678 -25.503 21.830 1.000 138.876 247 GLY BBB C 1
ATOM 9012 O O . GLY B 1 247 ? 10.294 -24.504 22.250 1.000 134.625 247 GLY BBB O 1
ATOM 9016 N N . GLN B 1 248 ? 10.044 -26.228 20.768 1.000 143.051 248 GLN BBB N 1
ATOM 9017 C CA . GLN B 1 248 ? 11.180 -25.899 19.864 1.000 144.652 248 GLN BBB CA 1
ATOM 9018 C C . GLN B 1 248 ? 12.487 -25.825 20.670 1.000 143.933 248 GLN BBB C 1
ATOM 9019 O O . GLN B 1 248 ? 13.528 -25.493 20.067 1.000 145.916 248 GLN BBB O 1
ATOM 9033 N N . GLY B 1 249 ? 12.438 -26.150 21.969 1.000 140.479 249 GLY BBB N 1
ATOM 9034 C CA . GLY B 1 249 ? 13.599 -26.179 22.881 1.000 138.836 249 GLY BBB CA 1
ATOM 9035 C C . GLY B 1 249 ? 13.447 -25.268 24.092 1.000 131.858 249 GLY BBB C 1
ATOM 9036 O O . GLY B 1 249 ? 14.456 -25.071 24.797 1.000 134.697 249 GLY BBB O 1
ATOM 9040 N N . GLN B 1 250 ? 12.242 -24.756 24.365 1.000 123.533 250 GLN BBB N 1
ATOM 9041 C CA . GLN B 1 250 ? 11.995 -23.803 25.478 1.000 118.335 250 GLN BBB CA 1
ATOM 9042 C C . GLN B 1 250 ? 11.889 -24.580 26.792 1.000 116.127 250 GLN BBB C 1
ATOM 9043 O O . GLN B 1 250 ? 12.111 -25.797 26.775 1.000 119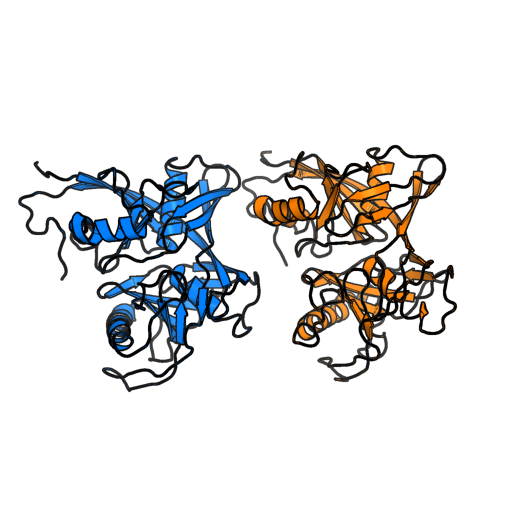.143 250 GLN BBB O 1
ATOM 9057 N N . VAL B 1 251 ? 11.593 -23.882 27.889 1.000 112.887 251 VAL BBB N 1
ATOM 9058 C CA . VAL B 1 251 ? 11.507 -24.462 29.263 1.000 113.520 251 VAL BBB CA 1
ATOM 9059 C C . VAL B 1 251 ? 10.396 -23.737 30.034 1.000 111.773 251 VAL BBB C 1
ATOM 9060 O O . VAL B 1 251 ? 10.032 -22.604 29.641 1.000 107.828 251 VAL BBB O 1
ATOM 9073 N N . ASP B 1 252 ? 9.872 -24.388 31.078 1.000 114.825 252 ASP BBB N 1
ATOM 9074 C CA . ASP B 1 252 ? 8.820 -23.849 31.981 1.000 115.235 252 ASP BBB CA 1
ATOM 9075 C C . ASP B 1 252 ? 9.496 -23.230 33.210 1.000 116.725 252 ASP BBB C 1
ATOM 9076 O O . ASP B 1 252 ? 10.414 -23.870 33.764 1.000 119.189 252 ASP BBB O 1
ATOM 9085 N N . ARG B 1 253 ? 9.049 -22.033 33.604 1.000 115.618 253 ARG BBB N 1
ATOM 9086 C CA . ARG B 1 253 ? 9.527 -21.286 34.799 1.000 116.259 253 ARG BBB CA 1
ATOM 9087 C C . ARG B 1 253 ? 8.691 -21.671 36.022 1.000 115.794 253 ARG BBB C 1
ATOM 9088 O O . ARG B 1 253 ? 9.148 -21.412 37.152 1.000 116.349 253 ARG BBB O 1
ATOM 9109 N N . SER B 1 254 ? 7.505 -22.244 35.796 1.000 114.374 254 SER BBB N 1
ATOM 9110 C CA . SER B 1 254 ? 6.601 -22.781 36.845 1.000 115.723 254 SER BBB CA 1
ATOM 9111 C C . SER B 1 254 ? 6.769 -24.298 36.942 1.000 118.617 254 SER BBB C 1
ATOM 9112 O O . SER B 1 254 ? 7.289 -24.930 36.023 1.000 119.128 254 SER BBB O 1
ATOM 9120 N N . PRO B 1 255 ? 6.347 -24.931 38.064 1.000 119.558 255 PRO BBB N 1
ATOM 9121 C CA . PRO B 1 255 ? 6.512 -26.376 38.255 1.000 122.751 255 PRO BBB CA 1
ATOM 9122 C C . PRO B 1 255 ? 5.918 -27.264 37.145 1.000 122.866 255 PRO BBB C 1
ATOM 9123 O O . PRO B 1 255 ? 6.251 -28.441 37.105 1.000 124.742 255 PRO BBB O 1
ATOM 9134 N N . CYS B 1 256 ? 5.052 -26.683 36.305 1.000 120.286 256 CYS BBB N 1
ATOM 9135 C CA . CYS B 1 256 ? 4.386 -27.299 35.124 1.000 120.788 256 CYS BBB CA 1
ATOM 9136 C C . CYS B 1 256 ? 3.040 -27.893 35.550 1.000 120.889 256 CYS BBB C 1
ATOM 9137 O O . CYS B 1 256 ? 3.046 -28.924 36.242 1.000 122.753 256 CYS BBB O 1
ATOM 9145 N N . GLY B 1 257 ? 1.938 -27.255 35.141 1.000 118.845 257 GLY BBB N 1
ATOM 9146 C CA . GLY B 1 257 ? 0.558 -27.666 35.464 1.000 120.098 257 GLY BBB CA 1
ATOM 9147 C C . GLY B 1 257 ? 0.251 -29.053 34.935 1.000 123.031 257 GLY BBB C 1
ATOM 9148 O O . GLY B 1 257 ? 0.187 -29.987 35.754 1.000 125.550 257 GLY BBB O 1
ATOM 9152 N N . THR B 1 258 ? 0.077 -29.178 33.615 1.000 123.873 258 THR BBB N 1
ATOM 9153 C CA . THR B 1 258 ? -0.157 -30.460 32.895 1.000 128.624 258 THR BBB CA 1
ATOM 9154 C C . THR B 1 258 ? 0.889 -31.488 33.346 1.000 131.740 258 THR BBB C 1
ATOM 9155 O O . THR B 1 258 ? 0.518 -32.664 33.536 1.000 135.215 258 THR BBB O 1
ATOM 9166 N N . GLY B 1 259 ? 2.140 -31.049 33.516 1.000 130.281 259 GLY BBB N 1
ATOM 9167 C CA . GLY B 1 259 ? 3.249 -31.885 34.007 1.000 131.824 259 GLY BBB CA 1
ATOM 9168 C C . GLY B 1 259 ? 2.960 -32.388 35.406 1.000 132.774 259 GLY BBB C 1
ATOM 9169 O O . GLY B 1 259 ? 2.951 -33.612 35.593 1.000 136.183 259 GLY BBB O 1
ATOM 9173 N N . THR B 1 260 ? 2.702 -31.469 36.341 1.000 130.411 260 THR BBB N 1
ATOM 9174 C CA . THR B 1 260 ? 2.439 -31.754 37.777 1.000 133.098 260 THR BBB CA 1
ATOM 9175 C C . THR B 1 260 ? 1.153 -32.576 37.906 1.000 136.255 260 THR BBB C 1
ATOM 9176 O O . THR B 1 260 ? 1.168 -33.556 38.674 1.000 141.526 260 THR BBB O 1
ATOM 9187 N N . SER B 1 261 ? 0.101 -32.207 37.168 1.000 134.999 261 SER BBB N 1
ATOM 9188 C CA . SER B 1 261 ? -1.203 -32.924 37.122 1.000 137.496 261 SER BBB CA 1
ATOM 9189 C C . SER B 1 261 ? -0.987 -34.392 36.729 1.000 140.635 261 SER BBB C 1
ATOM 9190 O O . SER B 1 261 ? -1.861 -35.221 37.042 1.000 145.698 261 SER BBB O 1
ATOM 9198 N N . ALA B 1 262 ? 0.127 -34.692 36.058 1.000 139.390 262 ALA BBB N 1
ATOM 9199 C CA . ALA B 1 262 ? 0.533 -36.053 35.639 1.000 142.836 262 ALA BBB CA 1
ATOM 9200 C C . ALA B 1 262 ? 1.357 -36.731 36.740 1.000 143.135 262 ALA BBB C 1
ATOM 9201 O O . ALA B 1 262 ? 1.112 -37.918 37.010 1.000 145.171 262 ALA BBB O 1
ATOM 9208 N N . LYS B 1 263 ? 2.312 -36.002 37.324 1.000 140.868 263 LYS BBB N 1
ATOM 9209 C CA . LYS B 1 263 ? 3.264 -36.530 38.338 1.000 143.755 263 LYS BBB CA 1
ATOM 9210 C C . LYS B 1 263 ? 2.474 -36.987 39.566 1.000 145.761 263 LYS BBB C 1
ATOM 9211 O O . LYS B 1 263 ? 2.753 -38.090 40.055 1.000 149.845 263 LYS BBB O 1
ATOM 9230 N N . LEU B 1 264 ? 1.523 -36.171 40.036 1.000 144.671 264 LEU BBB N 1
ATOM 9231 C CA . LEU B 1 264 ? 0.772 -36.434 41.296 1.000 148.601 264 LEU BBB CA 1
ATOM 9232 C C . LEU B 1 264 ? -0.153 -37.641 41.093 1.000 153.976 264 LEU BBB C 1
ATOM 9233 O O . LEU B 1 264 ? -0.746 -38.091 42.093 1.000 158.320 264 LEU BBB O 1
ATOM 9249 N N . ALA B 1 265 ? -0.256 -38.156 39.860 1.000 155.169 265 ALA BBB N 1
ATOM 9250 C CA . ALA B 1 265 ? -0.597 -39.573 39.591 1.000 159.741 265 ALA BBB CA 1
ATOM 9251 C C . ALA B 1 265 ? 0.511 -40.416 40.235 1.000 163.939 265 ALA BBB C 1
ATOM 9252 O O . ALA B 1 265 ? 1.080 -39.946 41.237 1.000 162.728 265 ALA BBB O 1
ATOM 9259 N N . THR B 1 266 ? 0.816 -41.604 39.707 1.000 170.229 266 THR BBB N 1
ATOM 9260 C CA . THR B 1 266 ? 1.895 -42.500 40.213 1.000 175.557 266 THR BBB CA 1
ATOM 9261 C C . THR B 1 266 ? 1.689 -42.773 41.713 1.000 180.486 266 THR BBB C 1
ATOM 9262 O O . THR B 1 266 ? 1.425 -43.944 42.069 1.000 185.938 266 THR BBB O 1
ATOM 9273 N N . LEU B 1 267 ? 1.791 -41.722 42.541 1.000 178.980 267 LEU BBB N 1
ATOM 9274 C CA . LEU B 1 267 ? 1.709 -41.745 44.032 1.000 182.007 267 LEU BBB CA 1
ATOM 9275 C C . LEU B 1 267 ? 0.268 -41.984 44.518 1.000 183.644 267 LEU BBB C 1
ATOM 9276 O O . LEU B 1 267 ? 0.069 -42.010 45.752 1.000 184.546 267 LEU BBB O 1
ATOM 9292 N N . TYR B 1 268 ? -0.700 -42.133 43.606 1.000 183.552 268 TYR BBB N 1
ATOM 9293 C CA . TYR B 1 268 ? -2.086 -42.578 43.916 1.000 186.499 268 TYR BBB CA 1
ATOM 9294 C C . TYR B 1 268 ? -2.118 -44.112 43.966 1.000 193.525 268 TYR BBB C 1
ATOM 9295 O O . TYR B 1 268 ? -2.766 -44.654 44.882 1.000 198.946 268 TYR BBB O 1
ATOM 9313 N N . LYS B 1 269 ? -1.437 -44.786 43.029 1.000 194.932 269 LYS BBB N 1
ATOM 9314 C CA . LYS B 1 269 ? -1.380 -46.273 42.949 1.000 200.515 269 LYS BBB CA 1
ATOM 9315 C C . LYS B 1 269 ? -0.088 -46.776 43.604 1.000 200.790 269 LYS BBB C 1
ATOM 9316 O O . LYS B 1 269 ? -0.096 -47.921 44.098 1.000 206.998 269 LYS BBB O 1
ATOM 9335 N N . LYS B 1 270 ? 0.977 -45.966 43.597 1.000 194.531 270 LYS BBB N 1
ATOM 9336 C CA . LYS B 1 270 ? 2.167 -46.153 44.469 1.000 195.332 270 LYS BBB CA 1
ATOM 9337 C C . LYS B 1 270 ? 1.808 -45.594 45.851 1.000 195.182 270 LYS BBB C 1
ATOM 9338 O O . LYS B 1 270 ? 1.373 -44.436 45.915 1.000 189.972 270 LYS BBB O 1
ATOM 9357 N N . GLY B 1 271 ? 1.957 -46.403 46.903 1.000 202.036 271 GLY BBB N 1
ATOM 9358 C CA . GLY B 1 271 ? 1.404 -46.137 48.247 1.000 204.948 271 GLY BBB CA 1
ATOM 9359 C C . GLY B 1 271 ? 1.981 -44.880 48.874 1.000 202.646 271 GLY BBB C 1
ATOM 9360 O O . GLY B 1 271 ? 3.008 -44.994 49.573 1.000 204.256 271 GLY BBB O 1
ATOM 9364 N N . HIS B 1 272 ? 1.340 -43.728 48.641 1.000 200.428 272 HIS BBB N 1
ATOM 9365 C CA . HIS B 1 272 ? 1.774 -42.393 49.143 1.000 198.020 272 HIS BBB CA 1
ATOM 9366 C C . HIS B 1 272 ? 0.558 -41.551 49.561 1.000 197.399 272 HIS BBB C 1
ATOM 9367 O O . HIS B 1 272 ? 0.498 -40.368 49.177 1.000 192.128 272 HIS BBB O 1
ATOM 9382 N N . LEU B 1 273 ? -0.370 -42.168 50.307 1.000 202.778 273 LEU BBB N 1
ATOM 9383 C CA . LEU B 1 273 ? -1.416 -41.534 51.165 1.000 202.803 273 LEU BBB CA 1
ATOM 9384 C C . LEU B 1 273 ? -2.396 -40.660 50.353 1.000 199.289 273 LEU BBB C 1
ATOM 9385 O O . LEU B 1 273 ? -2.909 -39.668 50.912 1.000 198.285 273 LEU BBB O 1
ATOM 9401 N N . LYS B 1 274 ? -2.620 -41.013 49.081 1.000 197.492 274 LYS BBB N 1
ATOM 9402 C CA . LYS B 1 274 ? -3.939 -41.014 48.379 1.000 195.868 274 LYS BBB CA 1
ATOM 9403 C C . LYS B 1 274 ? -4.661 -39.654 48.450 1.000 188.637 274 LYS BBB C 1
ATOM 9404 O O . LYS B 1 274 ? -3.975 -38.615 48.414 1.000 183.533 274 LYS BBB O 1
ATOM 9423 N N . ILE B 1 275 ? -6.000 -39.678 48.550 1.000 187.141 275 ILE BBB N 1
ATOM 9424 C CA . ILE B 1 275 ? -6.955 -38.590 48.163 1.000 181.954 275 ILE BBB CA 1
ATOM 9425 C C . ILE B 1 275 ? -6.786 -37.387 49.098 1.000 178.688 275 ILE BBB C 1
ATOM 9426 O O . ILE B 1 275 ? -6.300 -37.576 50.230 1.000 178.193 275 ILE BBB O 1
ATOM 9442 N N . ASP B 1 276 ? -7.155 -36.197 48.609 1.000 175.922 276 ASP BBB N 1
ATOM 9443 C CA . ASP B 1 276 ? -7.306 -34.940 49.392 1.000 175.852 276 ASP BBB CA 1
ATOM 9444 C C . ASP B 1 276 ? -6.090 -34.738 50.305 1.000 177.420 276 ASP BBB C 1
ATOM 9445 O O . ASP B 1 276 ? -6.253 -34.094 51.362 1.000 178.811 276 ASP BBB O 1
ATOM 9454 N N . GLU B 1 277 ? -4.921 -35.259 49.910 1.000 178.677 277 GLU BBB N 1
ATOM 9455 C CA . GLU B 1 277 ? -3.641 -35.099 50.651 1.000 179.350 277 GLU BBB CA 1
ATOM 9456 C C . GLU B 1 277 ? -2.922 -33.869 50.088 1.000 175.063 277 GLU BBB C 1
ATOM 9457 O O . GLU B 1 277 ? -2.978 -33.665 48.855 1.000 170.271 277 GLU BBB O 1
ATOM 9469 N N . LYS B 1 278 ? -2.288 -33.077 50.958 1.000 175.989 278 LYS BBB N 1
ATOM 9470 C CA . LYS B 1 278 ? -1.533 -31.861 50.554 1.000 172.459 278 LYS BBB CA 1
ATOM 9471 C C . LYS B 1 278 ? -0.317 -32.320 49.743 1.000 170.594 278 LYS BBB C 1
ATOM 9472 O O . LYS B 1 278 ? 0.305 -33.338 50.111 1.000 173.190 278 LYS BBB O 1
ATOM 9491 N N . PHE B 1 279 ? -0.031 -31.613 48.653 1.000 165.578 279 PHE BBB N 1
ATOM 9492 C CA . PHE B 1 279 ? 1.209 -31.742 47.849 1.000 163.400 279 PHE BBB CA 1
ATOM 9493 C C . PHE B 1 279 ? 1.487 -30.376 47.228 1.000 159.220 279 PHE BBB C 1
ATOM 9494 O O . PHE B 1 279 ? 0.584 -29.835 46.569 1.000 156.061 279 PHE BBB O 1
ATOM 9511 N N . VAL B 1 280 ? 2.690 -29.848 47.454 1.000 160.283 280 VAL BBB N 1
ATOM 9512 C CA . VAL B 1 280 ? 3.188 -28.585 46.833 1.000 157.986 280 VAL BBB CA 1
ATOM 9513 C C . VAL B 1 280 ? 4.429 -28.918 45.996 1.000 157.613 280 VAL BBB C 1
ATOM 9514 O O . VAL B 1 280 ? 5.471 -29.290 46.584 1.000 156.925 280 VAL BBB O 1
ATOM 9527 N N . TYR B 1 281 ? 4.289 -28.818 44.668 1.000 156.005 281 TYR BBB N 1
ATOM 9528 C CA . TYR B 1 281 ? 5.359 -29.047 43.663 1.000 154.473 281 TYR BBB CA 1
ATOM 9529 C C . TYR B 1 281 ? 5.942 -27.707 43.222 1.000 150.553 281 TYR BBB C 1
ATOM 9530 O O . TYR B 1 281 ? 5.160 -26.827 42.815 1.000 148.568 281 TYR BBB O 1
ATOM 9548 N N . GLU B 1 282 ? 7.270 -27.579 43.279 1.000 150.615 282 GLU BBB N 1
ATOM 9549 C CA . GLU B 1 282 ? 7.980 -26.304 43.007 1.000 147.659 282 GLU BBB CA 1
ATOM 9550 C C . GLU B 1 282 ? 8.855 -26.442 41.758 1.000 141.506 282 GLU BBB C 1
ATOM 9551 O O . GLU B 1 282 ? 9.178 -27.580 41.361 1.000 141.637 282 GLU BBB O 1
ATOM 9563 N N . SER B 1 283 ? 9.197 -25.295 41.167 1.000 133.219 283 SER BBB N 1
ATOM 9564 C CA . SER B 1 283 ? 9.884 -25.156 39.860 1.000 128.084 283 SER BBB CA 1
ATOM 9565 C C . SER B 1 283 ? 11.399 -25.151 40.057 1.000 125.840 283 SER BBB C 1
ATOM 9566 O O . SER B 1 283 ? 11.852 -25.200 41.216 1.000 125.282 283 SER BBB O 1
ATOM 9574 N N . ILE B 1 284 ? 12.129 -25.087 38.942 1.000 123.591 284 ILE BBB N 1
ATOM 9575 C CA . ILE B 1 284 ? 13.609 -24.901 38.887 1.000 125.164 284 ILE BBB CA 1
ATOM 9576 C C . ILE B 1 284 ? 13.977 -23.547 39.510 1.000 125.469 284 ILE BBB C 1
ATOM 9577 O O . ILE B 1 284 ? 14.960 -23.506 40.282 1.000 128.350 284 ILE BBB O 1
ATOM 9593 N N . THR B 1 285 ? 13.229 -22.485 39.192 1.000 123.850 285 THR BBB N 1
ATOM 9594 C CA . THR B 1 285 ? 13.441 -21.121 39.750 1.000 124.281 285 THR BBB CA 1
ATOM 9595 C C . THR B 1 285 ? 13.145 -21.157 41.254 1.000 127.267 285 THR BBB C 1
ATOM 9596 O O . THR B 1 285 ? 13.856 -20.459 42.008 1.000 128.295 285 THR BBB O 1
ATOM 9607 N N . GLY B 1 286 ? 12.146 -21.951 41.658 1.000 129.352 286 GLY BBB N 1
ATOM 9608 C CA . GLY B 1 286 ? 11.788 -22.215 43.065 1.000 132.190 286 GLY BBB CA 1
ATOM 9609 C C . GLY B 1 286 ? 10.523 -21.482 43.472 1.000 130.847 286 GLY BBB C 1
ATOM 9610 O O . GLY B 1 286 ? 10.612 -20.611 44.357 1.000 130.353 286 GLY BBB O 1
ATOM 9614 N N . THR B 1 287 ? 9.387 -21.825 42.853 1.000 130.130 287 THR BBB N 1
ATOM 9615 C CA . THR B 1 287 ? 8.039 -21.267 43.158 1.000 129.918 287 THR BBB CA 1
ATOM 9616 C C . THR B 1 287 ? 6.997 -22.393 43.118 1.000 131.460 287 THR BBB C 1
ATOM 9617 O O . THR B 1 287 ? 7.185 -23.334 42.326 1.000 128.936 287 THR BBB O 1
ATOM 9628 N N . MET B 1 288 ? 5.924 -22.258 43.912 1.000 135.076 288 MET BBB N 1
ATOM 9629 C CA . MET B 1 288 ? 5.035 -23.376 44.349 1.000 139.543 288 MET BBB CA 1
ATOM 9630 C C . MET B 1 288 ? 3.786 -23.473 43.466 1.000 135.702 288 MET BBB C 1
ATOM 9631 O O . MET B 1 288 ? 3.188 -22.428 43.152 1.000 134.283 288 MET BBB O 1
ATOM 9645 N N . PHE B 1 289 ? 3.432 -24.705 43.087 1.000 134.265 289 PHE BBB N 1
ATOM 9646 C CA . PHE B 1 289 ? 2.075 -25.133 42.664 1.000 133.393 289 PHE BBB CA 1
ATOM 9647 C C . PHE B 1 289 ? 1.560 -26.161 43.674 1.000 136.712 289 PHE BBB C 1
ATOM 9648 O O . PHE B 1 289 ? 2.301 -27.115 43.962 1.000 138.811 289 PHE BBB O 1
ATOM 9665 N N . LYS B 1 290 ? 0.343 -25.977 44.191 1.000 137.454 290 LYS BBB N 1
ATOM 9666 C CA . LYS B 1 290 ? -0.339 -26.977 45.054 1.000 141.738 290 LYS BBB CA 1
ATOM 9667 C C . LYS B 1 290 ? -1.066 -27.970 44.139 1.000 141.842 290 LYS BBB C 1
ATOM 9668 O O . LYS B 1 290 ? -1.751 -27.516 43.201 1.000 139.244 290 LYS BBB O 1
ATOM 9687 N N . GLY B 1 291 ? -0.889 -29.270 44.396 1.000 144.845 291 GLY BBB N 1
ATOM 9688 C CA . GLY B 1 291 ? -1.628 -30.370 43.750 1.000 146.372 291 GLY BBB CA 1
ATOM 9689 C C . GLY B 1 291 ? -2.325 -31.243 44.779 1.000 149.979 291 GLY BBB C 1
ATOM 9690 O O . GLY B 1 291 ? -1.748 -31.442 45.867 1.000 150.566 291 GLY BBB O 1
ATOM 9694 N N . ARG B 1 292 ? -3.534 -31.713 44.459 1.000 152.222 292 ARG BBB N 1
ATOM 9695 C CA . ARG B 1 292 ? -4.312 -32.706 45.253 1.000 157.471 292 ARG BBB CA 1
ATOM 9696 C C . ARG B 1 292 ? -5.440 -33.250 44.366 1.000 160.529 292 ARG BBB C 1
ATOM 9697 O O . ARG B 1 292 ? -5.827 -32.538 43.415 1.000 158.603 292 ARG BBB O 1
ATOM 9718 N N . VAL B 1 293 ? -5.926 -34.466 44.643 1.000 166.317 293 VAL BBB N 1
ATOM 9719 C CA . VAL B 1 293 ? -6.925 -35.173 43.784 1.000 169.415 293 VAL BBB CA 1
ATOM 9720 C C . VAL B 1 293 ? -8.087 -35.686 44.642 1.000 174.982 293 VAL BBB C 1
ATOM 9721 O O . VAL B 1 293 ? -8.019 -35.554 45.881 1.000 176.821 293 VAL BBB O 1
ATOM 9734 N N . LEU B 1 294 ? -9.095 -36.269 43.982 1.000 178.599 294 LEU BBB N 1
ATOM 9735 C CA . LEU B 1 294 ? -10.505 -36.337 44.450 1.000 181.917 294 LEU BBB CA 1
ATOM 9736 C C . LEU B 1 294 ? -11.140 -37.679 44.055 1.000 186.665 294 LEU BBB C 1
ATOM 9737 O O . LEU B 1 294 ? -11.515 -38.444 44.968 1.000 190.750 294 LEU BBB O 1
ATOM 9753 N N . GLU B 1 295 ? -11.238 -37.950 42.746 1.000 185.702 295 GLU BBB N 1
ATOM 9754 C CA . GLU B 1 295 ? -12.239 -38.870 42.135 1.000 189.888 295 GLU BBB CA 1
ATOM 9755 C C . GLU B 1 295 ? -11.666 -40.279 41.910 1.000 193.919 295 GLU BBB C 1
ATOM 9756 O O . GLU B 1 295 ? -12.429 -41.245 42.118 1.000 199.194 295 GLU BBB O 1
ATOM 9768 N N . GLU B 1 296 ? -10.395 -40.388 41.495 1.000 191.262 296 GLU BBB N 1
ATOM 9769 C CA . GLU B 1 296 ? -9.695 -41.640 41.067 1.000 193.223 296 GLU BBB CA 1
ATOM 9770 C C . GLU B 1 296 ? -10.611 -42.515 40.195 1.000 196.695 296 GLU BBB C 1
ATOM 9771 O O . GLU B 1 296 ? -11.286 -43.408 40.746 1.000 201.815 296 GLU BBB O 1
ATOM 9783 N N . THR B 1 297 ? -10.588 -42.285 38.875 1.000 193.459 297 THR BBB N 1
ATOM 9784 C CA . THR B 1 297 ? -11.376 -43.024 37.849 1.000 195.911 297 THR BBB CA 1
ATOM 9785 C C . THR B 1 297 ? -10.483 -44.072 37.173 1.000 197.673 297 THR BBB C 1
ATOM 9786 O O . THR B 1 297 ? -9.719 -43.697 36.264 1.000 191.887 297 THR BBB O 1
ATOM 9797 N N . LYS B 1 298 ? -10.595 -45.334 37.599 1.000 204.914 298 LYS BBB N 1
ATOM 9798 C CA . LYS B 1 298 ? -9.811 -46.482 37.065 1.000 209.235 298 LYS BBB CA 1
ATOM 9799 C C . LYS B 1 298 ? -10.169 -46.681 35.584 1.000 210.288 298 LYS BBB C 1
ATOM 9800 O O . LYS B 1 298 ? -9.394 -46.204 34.733 1.000 206.585 298 LYS BBB O 1
ATOM 9819 N N . VAL B 1 299 ? -11.309 -47.328 35.301 1.000 214.126 299 VAL BBB N 1
ATOM 9820 C CA . VAL B 1 299 ? -11.802 -47.708 33.939 1.000 215.169 299 VAL BBB CA 1
ATOM 9821 C C . VAL B 1 299 ? -10.747 -48.578 33.238 1.000 216.555 299 VAL BBB C 1
ATOM 9822 O O . VAL B 1 299 ? -9.824 -48.011 32.620 1.000 212.557 299 VAL BBB O 1
ATOM 9835 N N . GLY B 1 300 ? -10.884 -49.903 33.370 1.000 221.828 300 GLY BBB N 1
ATOM 9836 C CA . GLY B 1 300 ? -10.195 -50.952 32.587 1.000 224.109 300 GLY BBB CA 1
ATOM 9837 C C . GLY B 1 300 ? -8.773 -50.600 32.173 1.000 218.658 300 GLY BBB C 1
ATOM 9838 O O . GLY B 1 300 ? -7.871 -50.679 33.029 1.000 217.499 300 GLY BBB O 1
ATOM 9842 N N . GLU B 1 301 ? -8.589 -50.225 30.902 1.000 214.910 301 GLU BBB N 1
ATOM 9843 C CA . GLU B 1 301 ? -7.290 -50.239 30.168 1.000 211.813 301 GLU BBB CA 1
ATOM 9844 C C . GLU B 1 301 ? -6.200 -49.487 30.948 1.000 204.363 301 GLU BBB C 1
ATOM 9845 O O . GLU B 1 301 ? -5.024 -49.874 30.811 1.000 204.972 301 GLU BBB O 1
ATOM 9857 N N . PHE B 1 302 ? -6.567 -48.457 31.721 1.000 197.234 302 PHE BBB N 1
ATOM 9858 C CA . PHE B 1 302 ? -5.652 -47.678 32.598 1.000 190.676 302 PHE BBB CA 1
ATOM 9859 C C . PHE B 1 302 ? -6.245 -47.590 34.009 1.000 191.009 302 PHE BBB C 1
ATOM 9860 O O . PHE B 1 302 ? -7.376 -48.058 34.212 1.000 194.863 302 PHE BBB O 1
ATOM 9877 N N . ASP B 1 303 ? -5.487 -47.018 34.949 1.000 187.715 303 ASP BBB N 1
ATOM 9878 C CA . ASP B 1 303 ? -5.992 -46.475 36.241 1.000 186.529 303 ASP BBB CA 1
ATOM 9879 C C . ASP B 1 303 ? -5.659 -44.980 36.257 1.000 181.839 303 ASP BBB C 1
ATOM 9880 O O . ASP B 1 303 ? -4.483 -44.652 36.005 1.000 178.673 303 ASP BBB O 1
ATOM 9889 N N . ALA B 1 304 ? -6.641 -44.107 36.514 1.000 182.615 304 ALA BBB N 1
ATOM 9890 C CA . ALA B 1 304 ? -6.499 -42.636 36.367 1.000 178.729 304 ALA BBB CA 1
ATOM 9891 C C . ALA B 1 304 ? -7.126 -41.885 37.548 1.000 178.020 304 ALA BBB C 1
ATOM 9892 O O . ALA B 1 304 ? -7.917 -42.495 38.302 1.000 183.486 304 ALA BBB O 1
ATOM 9899 N N . ILE B 1 305 ? -6.770 -40.599 37.676 1.000 171.611 305 ILE BBB N 1
ATOM 9900 C CA . ILE B 1 305 ? -7.312 -39.629 38.677 1.000 168.402 305 ILE BBB CA 1
ATOM 9901 C C . ILE B 1 305 ? -7.599 -38.305 37.955 1.000 162.949 305 ILE BBB C 1
ATOM 9902 O O . ILE B 1 305 ? -6.876 -38.005 36.989 1.000 159.518 305 ILE BBB O 1
ATOM 9918 N N . ILE B 1 306 ? -8.624 -37.564 38.394 1.000 162.272 306 ILE BBB N 1
ATOM 9919 C CA . ILE B 1 306 ? -8.984 -36.213 37.862 1.000 159.414 306 ILE BBB CA 1
ATOM 9920 C C . ILE B 1 306 ? -8.357 -35.170 38.787 1.000 158.124 306 ILE BBB C 1
ATOM 9921 O O . ILE B 1 306 ? -8.952 -34.805 39.801 1.000 159.203 306 ILE BBB O 1
ATOM 9937 N N . PRO B 1 307 ? -7.131 -34.674 38.479 1.000 155.891 307 PRO BBB N 1
ATOM 9938 C CA . PRO B 1 307 ? -6.359 -33.848 39.408 1.000 153.155 307 PRO BBB CA 1
ATOM 9939 C C . PRO B 1 307 ? -6.734 -32.358 39.427 1.000 149.586 307 PRO BBB C 1
ATOM 9940 O O . PRO B 1 307 ? -7.023 -31.801 38.378 1.000 146.993 307 PRO BBB O 1
ATOM 9951 N N . GLU B 1 308 ? -6.692 -31.762 40.623 1.000 148.692 308 GLU BBB N 1
ATOM 9952 C CA . GLU B 1 308 ? -6.954 -30.323 40.885 1.000 143.974 308 GLU BBB CA 1
ATOM 9953 C C . GLU B 1 308 ? -5.629 -29.645 41.250 1.000 140.400 308 GLU BBB C 1
ATOM 9954 O O . GLU B 1 308 ? -5.041 -30.012 42.290 1.000 141.033 308 GLU BBB O 1
ATOM 9966 N N . ILE B 1 309 ? -5.189 -28.697 40.418 1.000 135.611 309 ILE BBB N 1
ATOM 9967 C CA . ILE B 1 309 ? -3.924 -27.923 40.592 1.000 131.371 309 ILE BBB CA 1
ATOM 9968 C C . ILE B 1 309 ? -4.282 -26.466 40.907 1.000 127.728 309 ILE BBB C 1
ATOM 9969 O O . ILE B 1 309 ? -5.304 -25.977 40.381 1.000 124.530 309 ILE BBB O 1
ATOM 9985 N N . THR B 1 310 ? -3.468 -25.812 41.741 1.000 126.027 310 THR BBB N 1
ATOM 9986 C CA . THR B 1 310 ? -3.602 -24.383 42.130 1.000 122.723 310 THR BBB CA 1
ATOM 9987 C C . THR B 1 310 ? -2.303 -23.635 41.824 1.000 121.165 310 THR BBB C 1
ATOM 9988 O O . THR B 1 310 ? -1.242 -24.290 41.799 1.000 121.301 310 THR BBB O 1
ATOM 9999 N N . GLY B 1 311 ? -2.401 -22.314 41.633 1.000 121.130 311 GLY BBB N 1
ATOM 10000 C CA . GLY B 1 311 ? -1.260 -21.400 41.422 1.000 120.284 311 GLY BBB CA 1
ATOM 10001 C C . GLY B 1 311 ? -1.671 -19.937 41.508 1.000 119.000 311 GLY BBB C 1
ATOM 10002 O O . GLY B 1 311 ? -2.876 -19.666 41.712 1.000 120.231 311 GLY BBB O 1
ATOM 10006 N N . GLY B 1 312 ? -0.703 -19.026 41.359 1.000 117.261 312 GLY BBB N 1
ATOM 10007 C CA . GLY B 1 312 ? -0.922 -17.566 41.330 1.000 115.774 312 GLY BBB CA 1
ATOM 10008 C C . GLY B 1 312 ? -0.382 -16.935 40.056 1.000 113.655 312 GLY BBB C 1
ATOM 10009 O O . GLY B 1 312 ? 0.758 -17.268 39.660 1.000 112.482 312 GLY BBB O 1
ATOM 10013 N N . ALA B 1 313 ? -1.174 -16.060 39.428 1.000 111.192 313 ALA BBB N 1
ATOM 10014 C CA . ALA B 1 313 ? -0.768 -15.201 38.290 1.000 107.383 313 ALA BBB CA 1
ATOM 10015 C C . ALA B 1 313 ? -0.886 -13.730 38.705 1.000 105.292 313 ALA BBB C 1
ATOM 10016 O O . ALA B 1 313 ? -1.835 -13.391 39.443 1.000 106.279 313 ALA BBB O 1
ATOM 10023 N N . TYR B 1 314 ? 0.063 -12.902 38.263 1.000 103.343 314 TYR BBB N 1
ATOM 10024 C CA . TYR B 1 314 ? 0.116 -11.439 38.516 1.000 103.221 314 TYR BBB CA 1
ATOM 10025 C C . TYR B 1 314 ? 0.231 -10.713 37.172 1.000 101.390 314 TYR BBB C 1
ATOM 10026 O O . TYR B 1 314 ? 0.855 -11.271 36.243 1.000 102.920 314 TYR BBB O 1
ATOM 10044 N N . ILE B 1 315 ? -0.367 -9.521 37.064 1.000 100.549 315 ILE BBB N 1
ATOM 10045 C CA . ILE B 1 315 ? -0.351 -8.691 35.819 1.000 99.157 315 ILE BBB CA 1
ATOM 10046 C C . ILE B 1 315 ? 0.973 -7.913 35.783 1.000 97.228 315 ILE BBB C 1
ATOM 10047 O O . ILE B 1 315 ? 1.312 -7.245 36.783 1.000 97.437 315 ILE BBB O 1
ATOM 10063 N N . THR B 1 316 ? 1.699 -8.016 34.670 1.000 93.109 316 THR BBB N 1
ATOM 10064 C CA . THR B 1 316 ? 3.037 -7.410 34.471 1.000 90.485 316 THR BBB CA 1
ATOM 10065 C C . THR B 1 316 ? 2.956 -6.465 33.276 1.000 88.387 316 THR BBB C 1
ATOM 10066 O O . THR B 1 316 ? 3.769 -6.627 32.344 1.000 89.722 316 THR BBB O 1
ATOM 10077 N N . GLY B 1 317 ? 1.974 -5.557 33.297 1.000 86.880 317 GLY BBB N 1
ATOM 10078 C CA . GLY B 1 317 ? 1.825 -4.470 32.312 1.000 86.439 317 GLY BBB CA 1
ATOM 10079 C C . GLY B 1 317 ? 0.764 -4.770 31.275 1.000 84.664 317 GLY BBB C 1
ATOM 10080 O O . GLY B 1 317 ? 0.289 -5.909 31.240 1.000 86.489 317 GLY BBB O 1
ATOM 10084 N N . PHE B 1 318 ? 0.427 -3.767 30.458 1.000 85.175 318 PHE BBB N 1
ATOM 10085 C CA . PHE B 1 318 ? -0.573 -3.823 29.358 1.000 86.552 318 PHE BBB CA 1
ATOM 10086 C C . PHE B 1 318 ? 0.089 -3.393 28.050 1.000 87.962 318 PHE BBB C 1
ATOM 10087 O O . PHE B 1 318 ? 0.678 -2.301 28.035 1.000 92.966 318 PHE BBB O 1
ATOM 10104 N N . ASN B 1 319 ? -0.034 -4.202 26.994 1.000 87.766 319 ASN BBB N 1
ATOM 10105 C CA . ASN B 1 319 ? 0.642 -3.966 25.692 1.000 86.983 319 ASN BBB CA 1
ATOM 10106 C C . ASN B 1 319 ? -0.357 -3.584 24.606 1.000 84.440 319 ASN BBB C 1
ATOM 10107 O O . ASN B 1 319 ? -1.544 -3.934 24.702 1.000 86.114 319 ASN BBB O 1
ATOM 10118 N N . HIS B 1 320 ? 0.166 -2.885 23.606 1.000 81.850 320 HIS BBB N 1
ATOM 10119 C CA . HIS B 1 320 ? -0.545 -2.427 22.395 1.000 83.532 320 HIS BBB CA 1
ATOM 10120 C C . HIS B 1 320 ? 0.446 -2.592 21.245 1.000 84.473 320 HIS BBB C 1
ATOM 10121 O O . HIS B 1 320 ? 0.848 -1.589 20.649 1.000 89.306 320 HIS BBB O 1
ATOM 10136 N N . PHE B 1 321 ? 0.861 -3.834 20.999 1.000 84.163 321 PHE BBB N 1
ATOM 10137 C CA . PHE B 1 321 ? 1.827 -4.207 19.937 1.000 83.954 321 PHE BBB CA 1
ATOM 10138 C C . PHE B 1 321 ? 1.372 -3.586 18.621 1.000 84.518 321 PHE BBB C 1
ATOM 10139 O O . PHE B 1 321 ? 0.170 -3.340 18.451 1.000 88.579 321 PHE BBB O 1
ATOM 10156 N N . VAL B 1 322 ? 2.324 -3.333 17.731 1.000 82.818 322 VAL BBB N 1
ATOM 10157 C CA . VAL B 1 322 ? 2.083 -2.760 16.383 1.000 82.613 322 VAL BBB CA 1
ATOM 10158 C C . VAL B 1 322 ? 3.216 -3.250 15.499 1.000 85.044 322 VAL BBB C 1
ATOM 10159 O O . VAL B 1 322 ? 4.247 -3.625 16.068 1.000 88.019 322 VAL BBB O 1
ATOM 10172 N N . ILE B 1 323 ? 3.040 -3.205 14.178 1.000 87.376 323 ILE BBB N 1
ATOM 10173 C CA . ILE B 1 323 ? 3.850 -4.003 13.214 1.000 88.217 323 ILE BBB CA 1
ATOM 10174 C C . ILE B 1 323 ? 4.277 -3.116 12.040 1.000 89.607 323 ILE BBB C 1
ATOM 10175 O O . ILE B 1 323 ? 3.697 -3.257 10.952 1.000 93.656 323 ILE BBB O 1
ATOM 10191 N N . ASP B 1 324 ? 5.270 -2.249 12.254 1.000 89.479 324 ASP BBB N 1
ATOM 10192 C CA . ASP B 1 324 ? 5.818 -1.354 11.200 1.000 92.182 324 ASP BBB CA 1
ATOM 10193 C C . ASP B 1 324 ? 5.917 -2.176 9.923 1.000 94.372 324 ASP BBB C 1
ATOM 10194 O O . ASP B 1 324 ? 6.676 -3.136 9.866 1.000 97.627 324 ASP BBB O 1
ATOM 10203 N N . PRO B 1 325 ? 5.135 -1.858 8.869 1.000 96.568 325 PRO BBB N 1
ATOM 10204 C CA . PRO B 1 325 ? 5.091 -2.705 7.680 1.000 99.075 325 PRO BBB CA 1
ATOM 10205 C C . PRO B 1 325 ? 6.403 -2.718 6.877 1.000 103.152 325 PRO BBB C 1
ATOM 10206 O O . PRO B 1 325 ? 6.484 -3.508 5.956 1.000 106.755 325 PRO BBB O 1
ATOM 10217 N N . GLU B 1 326 ? 7.393 -1.894 7.246 1.000 104.830 326 GLU BBB N 1
ATOM 10218 C CA . GLU B 1 326 ? 8.722 -1.840 6.571 1.000 110.030 326 GLU BBB CA 1
ATOM 10219 C C . GLU B 1 326 ? 9.730 -2.677 7.368 1.000 108.082 326 GLU BBB C 1
ATOM 10220 O O . GLU B 1 326 ? 10.544 -3.389 6.736 1.000 110.903 326 GLU BBB O 1
ATOM 10232 N N . ASP B 1 327 ? 9.670 -2.598 8.697 1.000 102.750 327 ASP BBB N 1
ATOM 10233 C CA . ASP B 1 327 ? 10.321 -3.568 9.613 1.000 102.464 327 ASP BBB CA 1
ATOM 10234 C C . ASP B 1 327 ? 10.372 -4.919 8.910 1.000 104.728 327 ASP BBB C 1
ATOM 10235 O O . ASP B 1 327 ? 9.344 -5.566 8.760 1.000 104.497 327 ASP BBB O 1
ATOM 10244 N N . PRO B 1 328 ? 11.546 -5.378 8.425 1.000 109.719 328 PRO BBB N 1
ATOM 10245 C CA . PRO B 1 328 ? 11.642 -6.691 7.780 1.000 112.790 328 PRO BBB CA 1
ATOM 10246 C C . PRO B 1 328 ? 11.445 -7.886 8.735 1.000 110.623 328 PRO BBB C 1
ATOM 10247 O O . PRO B 1 328 ? 11.070 -8.953 8.274 1.000 109.902 328 PRO BBB O 1
ATOM 10258 N N . LEU B 1 329 ? 11.670 -7.685 10.037 1.000 108.505 329 LEU BBB N 1
ATOM 10259 C CA . LEU B 1 329 ? 11.459 -8.716 11.089 1.000 108.197 329 LEU BBB CA 1
ATOM 10260 C C . LEU B 1 329 ? 10.046 -8.584 11.664 1.000 105.517 329 LEU BBB C 1
ATOM 10261 O O . LEU B 1 329 ? 9.764 -9.292 12.643 1.000 105.527 329 LEU BBB O 1
ATOM 10277 N N . LYS B 1 330 ? 9.205 -7.723 11.069 1.000 104.584 330 LYS BBB N 1
ATOM 10278 C CA . LYS B 1 330 ? 7.866 -7.303 11.579 1.000 99.992 330 LYS BBB CA 1
ATOM 10279 C C . LYS B 1 330 ? 7.176 -8.466 12.297 1.000 98.663 330 LYS BBB C 1
ATOM 10280 O O . LYS B 1 330 ? 6.590 -8.229 13.363 1.000 98.022 330 LYS BBB O 1
ATOM 10299 N N . TYR B 1 331 ? 7.253 -9.676 11.745 1.000 99.645 331 TYR BBB N 1
ATOM 10300 C CA . TYR B 1 331 ? 6.710 -10.902 12.378 1.000 99.700 331 TYR BBB CA 1
ATOM 10301 C C . TYR B 1 331 ? 7.764 -11.431 13.354 1.000 101.269 331 TYR BBB C 1
ATOM 10302 O O . TYR B 1 331 ? 8.237 -10.648 14.201 1.000 99.728 331 TYR BBB O 1
ATOM 10320 N N . GLY B 1 332 ? 8.113 -12.712 13.260 1.000 104.509 332 GLY BBB N 1
ATOM 10321 C CA . GLY B 1 332 ? 9.071 -13.337 14.185 1.000 104.931 332 GLY BBB CA 1
ATOM 10322 C C . GLY B 1 332 ? 10.483 -13.297 13.642 1.000 106.688 332 GLY BBB C 1
ATOM 10323 O O . GLY B 1 332 ? 10.697 -12.741 12.545 1.000 105.303 332 GLY BBB O 1
ATOM 10327 N N . PHE B 1 333 ? 11.412 -13.811 14.445 1.000 108.840 333 PHE BBB N 1
ATOM 10328 C CA . PHE B 1 333 ? 12.682 -14.447 14.015 1.000 112.873 333 PHE BBB CA 1
ATOM 10329 C C . PHE B 1 333 ? 13.115 -15.396 15.141 1.000 113.031 333 PHE BBB C 1
ATOM 10330 O O . PHE B 1 333 ? 13.090 -14.999 16.325 1.000 110.658 333 PHE BBB O 1
ATOM 10347 N N . THR B 1 334 ? 13.438 -16.636 14.773 1.000 114.819 334 THR BBB N 1
ATOM 10348 C CA . THR B 1 334 ? 13.780 -17.751 15.694 1.000 115.006 334 THR BBB CA 1
ATOM 10349 C C . THR B 1 334 ? 15.293 -17.738 15.942 1.000 114.921 334 THR BBB C 1
ATOM 10350 O O . THR B 1 334 ? 16.030 -17.270 15.054 1.000 116.541 334 THR BBB O 1
ATOM 10361 N N . VAL B 1 335 ? 15.734 -18.219 17.106 1.000 114.210 335 VAL BBB N 1
ATOM 10362 C CA . VAL B 1 335 ? 17.179 -18.448 17.414 1.000 117.028 335 VAL BBB CA 1
ATOM 10363 C C . VAL B 1 335 ? 17.327 -19.716 18.271 1.000 117.044 335 VAL BBB C 1
ATOM 10364 O O . VAL B 1 335 ? 16.974 -19.729 19.445 1.000 113.336 335 VAL BBB O 1
#

Solvent-accessible surface area: 30257 Å² total; per-residue (Å²): 212,146,63,103,54,29,16,86,3,13,26,1,56,0,32,29,1,43,0,31,0,6,56,37,32,46,128,108,33,117,28,118,51,0,33,71,4,37,128,84,19,89,95,80,40,23,81,24,27,38,6,6,2,21,78,76,48,4,79,87,12,6,1,0,0,18,30,19,77,18,74,47,152,156,3,79,23,0,0,6,0,0,2,6,37,9,27,19,29,0,6,2,6,0,0,0,0,0,0,6,0,0,3,54,57,40,82,23,149,80,74,79,83,49,2,85,0,38,0,10,1,33,9,36,100,2,106,0,61,0,46,9,36,71,102,110,23,112,60,0,5,0,28,12,18,47,0,3,30,19,91,91,57,60,120,17,75,48,90,65,152,95,95,27,113,71,33,18,20,0,2,0,2,16,3,0,2,6,4,31,0,150,29,60,65,21,105,10,79,93,81,47,49,78,47,8,55,138,38,2,39,50,19,32,74,26,20,16,129,130,87,163,22,54,12,23,102,80,128,101,28,83,53,4,48,5,1,0,10,40,44,93,38,101,45,138,132,3,46,59,16,0,4,1,1,8,4,111,6,0,10,3,65,2,0,6,1,6,0,2,1,0,14,6,5,6,10,66,120,118,36,119,17,127,73,64,83,163,6,14,0,0,0,26,57,74,22,23,0,97,4,81,1,63,101,97,69,150,9,42,124,57,77,13,8,32,2,14,5,12,2,13,4,136,58,68,36,137,42,104,32,42,22,47,44,141,39,117,70,36,96,11,89,93,146,212,149,61,93,76,26,4,82,3,15,18,1,61,0,20,29,0,27,0,24,1,5,56,25,39,26,138,131,3,100,16,123,64,0,42,52,0,48,134,54,4,62,90,90,52,21,70,21,20,17,0,5,2,26,54,84,52,6,84,74,24,6,1,0,0,10,19,12,57,21,69,73,180,89,56,50,14,0,0,1,0,5,6,8,49,13,41,37,61,24,5,4,10,0,0,3,0,0,2,0,0,1,12,65,58,28,91,10,154,78,57,139,95,64,6,109,22,29,0,19,3,21,47,53,62,16,102,3,51,2,68,11,76,117,111,77,9,114,57,0,6,5,53,9,67,57,0,17,35,88,52,109,63,15,106,62,78,10,70,68,144,60,97,87,43,58,35,37,23,4,16,0,28,21,23,4,12,17,17,22,22,147,38,53,66,20,128,18,60,101,90,37,72,73,51,8,80,118,24,2,43,49,39,26,81,62,18,57,115,160,56,72,55,45,27,59,126,95,148,136,52,84,22,14,68,11,2,0,11,82,50,86,46,95,33,124,119,14,35,48,22,0,4,2,0,9,14,119,25,2,19,1,87,2,0,4,6,16,4,0,0,0,17,13,0,32,43,34,99,86,74,86,153,80,58,96,59,137,22,23,4,4,0,33,89,34,29,96,2,51,0,81,15,65,106,87,39,110,104,56,115,43,50,1,0,41,0,18,4,10,5,8,3,104,56,71,37,150,50,110,24,42,11,57,13,101,41,99,79,17,91,19,74,91,131